Protein AF-A0A5N5SY05-F1 (afdb_monomer_lite)

Secondary structure (DSSP, 8-state):
-------GGGS-TT--EEE-TTS------HHHHTT-TT--EEE-TTS--S---THHHHH-TT--EEE-TT-----SGGGHHHH-----SSS----B--------------------------EEEEES-S-EEEETT--EEEEEEEE--SS--SEEEEEEE-TT-S-PEEEPPPPTTSPPGGG-EEEEEEETTEEEEEEEESS--STT-EEEEEEEEETTEEEEEEEEEEEE-TT--EEPPEEEEETTEEEEEPPEETT-EEEEE-TT-PPS---S-SS---TT-TTS-----EEEEEE-TTS-EEEEE-TTSPPS-HHHHHHHHHHH--HHHHT--HHHHHHHHHHHHHHTTT---SHHHHHHHHHHHHHHHHHTTT-SS-HHHHHHHHHHHHHHTTS-HHHHHHHHHHH-HHHHHHHHHHHHHHHSTT-EEEETTTEEEE-----GGG----EEEEEESSTT---EEEEEE--S-------

Foldseek 3Di:
DDQPLQQCLPPDCPAQEDAQAQDQHQADALRSQLNPQNHAYYEHANYQYQAYAPNVCVSHVNYAEYHHHHHNHNPDPRCVVLVDDDDDPDDDGDHPHPPPDPDDDDDDDPDPPPPPDPPQPWDKDKVVQEAEEAAFFAKDKIKIKIFRDQDWFPDKWKWFDAQPDPDIDTDDADDPPDDDDQQWHWDWDDDRGMIMIMIMHNGDDQSSFGKMKIWTHHPNDIDIGIYTYHYDDPPWAWADFDWDDDQFGIDTDHTGTAFDKDKDQTLLPDPPDDPDDPDDDPPPCPPVPPPPQTWMWHHHRNRHIDDTDRPSGDGNDPLLNVLQCLLPDDCVVVVDDLLVSLVVVLVSLVVPLVPLPALSSLLSLLSNLLVSLVVLAPDDPCQSSLQSSQLSLLSVQVDDPVSVVVNCVVRVSVVSSVVSNVSSPVSDAQDWYDNPDRDTDGHDDDDPVPQLDKDKDWDAPDPPDPTIDIDMDRDNDPPPDDD

Structure (mmCIF, N/CA/C/O backbone):
data_AF-A0A5N5SY05-F1
#
_entry.id   AF-A0A5N5SY05-F1
#
loop_
_atom_site.group_PDB
_atom_site.id
_atom_site.type_symbol
_atom_site.label_atom_id
_atom_site.label_alt_id
_atom_site.label_comp_id
_atom_site.label_asym_id
_atom_site.label_entity_id
_atom_site.label_seq_id
_atom_site.pdbx_PDB_ins_code
_atom_site.Cartn_x
_atom_site.Cartn_y
_atom_site.Cartn_z
_atom_site.occupancy
_atom_site.B_iso_or_equiv
_atom_site.auth_seq_id
_atom_site.auth_comp_id
_atom_site.auth_asym_id
_atom_site.auth_atom_id
_atom_site.pdbx_PDB_model_num
ATOM 1 N N . PRO A 1 1 ? 0.913 -10.748 19.679 1.00 31.91 1 PRO A N 1
ATOM 2 C CA . PRO A 1 1 ? 0.001 -10.345 20.770 1.00 31.91 1 PRO A CA 1
ATOM 3 C C . PRO A 1 1 ? -0.514 -11.572 21.537 1.00 31.91 1 PRO A C 1
ATOM 5 O O . PRO A 1 1 ? -1.499 -12.188 21.151 1.00 31.91 1 PRO A O 1
ATOM 8 N N . VAL A 1 2 ? 0.189 -11.936 22.606 1.00 22.22 2 VAL A N 1
ATOM 9 C CA . VAL A 1 2 ? -0.393 -12.675 23.729 1.00 22.22 2 VAL A CA 1
ATOM 10 C C . VAL A 1 2 ? -0.003 -11.834 24.934 1.00 22.22 2 VAL A C 1
ATOM 12 O O . VAL A 1 2 ? 1.142 -11.884 25.373 1.00 22.22 2 VAL A O 1
ATOM 15 N N . ASN A 1 3 ? -0.901 -10.957 25.385 1.00 28.94 3 ASN A N 1
ATOM 16 C CA . ASN A 1 3 ? -0.751 -10.373 26.712 1.00 28.94 3 ASN A CA 1
ATOM 17 C C . ASN A 1 3 ? -0.969 -11.536 27.672 1.00 28.94 3 ASN A C 1
ATOM 19 O O . ASN A 1 3 ? -2.100 -11.973 27.875 1.00 28.94 3 ASN A O 1
ATOM 23 N N . ILE A 1 4 ? 0.126 -12.099 28.176 1.00 32.19 4 ILE A N 1
ATOM 24 C CA . ILE A 1 4 ? 0.078 -13.031 29.293 1.00 32.19 4 ILE A CA 1
ATOM 25 C C . ILE A 1 4 ? -0.445 -12.192 30.462 1.00 32.19 4 ILE A C 1
ATOM 27 O O . ILE A 1 4 ? 0.289 -11.404 31.054 1.00 32.19 4 ILE A O 1
ATOM 31 N N . PHE A 1 5 ? -1.750 -12.281 30.726 1.00 37.38 5 PHE A N 1
ATOM 32 C CA . PHE A 1 5 ? -2.346 -11.772 31.951 1.00 37.38 5 PHE A CA 1
ATOM 33 C C . PHE A 1 5 ? -1.802 -12.632 33.085 1.00 37.38 5 PHE A C 1
ATOM 35 O O . PHE A 1 5 ? -2.310 -13.710 33.381 1.00 37.38 5 PHE A O 1
ATOM 42 N N . ILE A 1 6 ? -0.708 -12.171 33.674 1.00 43.50 6 ILE A N 1
ATOM 43 C CA . ILE A 1 6 ? -0.143 -12.747 34.880 1.00 43.50 6 ILE A CA 1
ATOM 44 C C . ILE A 1 6 ? -1.087 -12.358 36.030 1.00 43.50 6 ILE A C 1
ATOM 46 O O . ILE A 1 6 ? -1.003 -11.267 36.587 1.00 43.50 6 ILE A O 1
ATOM 50 N N . PHE A 1 7 ? -2.056 -13.226 36.327 1.00 43.69 7 PHE A N 1
ATOM 51 C CA . PHE A 1 7 ? -2.866 -13.169 37.545 1.00 43.69 7 PHE A CA 1
ATOM 52 C C . PHE A 1 7 ? -2.178 -14.052 38.596 1.00 43.69 7 PHE A C 1
ATOM 54 O O . PHE A 1 7 ? -2.529 -15.215 38.775 1.00 43.69 7 PHE A O 1
ATOM 61 N N . LEU A 1 8 ? -1.158 -13.519 39.279 1.00 51.00 8 LEU A N 1
ATOM 62 C CA . LEU A 1 8 ? -0.471 -14.248 40.364 1.00 51.00 8 LEU A CA 1
ATOM 63 C C . LEU A 1 8 ? -1.248 -14.173 41.682 1.00 51.00 8 LEU A C 1
ATOM 65 O O . LEU A 1 8 ? -0.864 -14.807 42.656 1.00 51.00 8 LEU A O 1
ATOM 69 N N . GLY A 1 9 ? -2.372 -13.449 41.719 1.00 45.56 9 GLY A N 1
ATOM 70 C CA . GLY A 1 9 ? -3.203 -13.286 42.915 1.00 45.56 9 GLY A CA 1
ATOM 71 C C . GLY A 1 9 ? -3.786 -14.580 43.503 1.00 45.56 9 GLY A C 1
ATOM 72 O O . GLY A 1 9 ? -4.328 -14.535 44.599 1.00 45.56 9 GLY A O 1
ATOM 73 N N . SER A 1 10 ? -3.674 -15.720 42.809 1.00 46.09 10 SER A N 1
ATOM 74 C CA . SER A 1 10 ? -4.078 -17.044 43.313 1.00 46.09 10 SER A CA 1
ATOM 75 C C . SER A 1 10 ? -2.902 -17.902 43.811 1.00 46.09 10 SER A C 1
ATOM 77 O O . SER A 1 10 ? -3.117 -19.044 44.227 1.00 46.09 10 SER A O 1
ATOM 79 N N . LEU A 1 11 ? -1.662 -17.413 43.737 1.00 49.91 11 LEU A N 1
ATOM 80 C CA . LEU A 1 11 ? -0.489 -18.169 44.162 1.00 49.91 11 LEU A CA 1
ATOM 81 C C . LEU A 1 11 ? -0.187 -17.874 45.629 1.00 49.91 11 LEU A C 1
ATOM 83 O O . LEU A 1 11 ? 0.061 -16.739 46.006 1.00 49.91 11 LEU A O 1
ATOM 87 N N . ASN A 1 12 ? -0.261 -18.949 46.416 1.00 52.50 12 ASN A N 1
ATOM 88 C CA . ASN A 1 12 ? 0.191 -19.148 47.793 1.00 52.50 12 ASN A CA 1
ATOM 89 C C . ASN A 1 12 ? 0.861 -17.921 48.454 1.00 52.50 12 ASN A C 1
ATOM 91 O O . ASN A 1 12 ? 1.967 -17.549 48.063 1.00 52.50 12 ASN A O 1
ATOM 95 N N . ASP A 1 13 ? 0.265 -17.403 49.537 1.00 55.66 13 ASP A N 1
ATOM 96 C CA . ASP A 1 13 ? 0.731 -16.261 50.357 1.00 55.66 13 ASP A CA 1
ATOM 97 C C . ASP A 1 13 ? 2.167 -16.404 50.930 1.00 55.66 13 ASP A C 1
ATOM 99 O O . ASP A 1 13 ? 2.612 -15.571 51.705 1.00 55.66 13 ASP A O 1
ATOM 103 N N . ARG A 1 14 ? 2.910 -17.469 50.600 1.00 58.75 14 ARG A N 1
ATOM 104 C CA . ARG A 1 14 ? 4.245 -17.807 51.131 1.00 58.75 14 ARG A CA 1
ATOM 105 C C . ARG A 1 14 ? 5.385 -17.640 50.122 1.00 58.75 14 ARG A C 1
ATOM 107 O O . ARG A 1 14 ? 6.455 -18.220 50.305 1.00 58.75 14 ARG A O 1
ATOM 114 N N . LEU A 1 15 ? 5.157 -16.910 49.036 1.00 64.50 15 LEU A N 1
ATOM 115 C CA . LEU A 1 15 ? 6.173 -16.674 48.017 1.00 64.50 15 LEU A CA 1
ATOM 116 C C . LEU A 1 15 ? 7.058 -15.480 48.411 1.00 64.50 15 LEU A C 1
ATOM 118 O O . LEU A 1 15 ? 6.581 -14.354 48.488 1.00 64.50 15 LEU A O 1
ATOM 122 N N . PHE A 1 16 ? 8.345 -15.733 48.663 1.00 75.25 16 PHE A N 1
ATOM 123 C CA . PHE A 1 16 ? 9.299 -14.718 49.138 1.00 75.25 16 PHE A CA 1
ATOM 124 C C . PHE A 1 16 ? 10.062 -14.007 48.009 1.00 75.25 16 PHE A C 1
ATOM 126 O O . PHE A 1 16 ? 10.525 -12.880 48.192 1.00 75.25 16 PHE A O 1
ATOM 133 N N . GLU A 1 17 ? 10.218 -14.652 46.855 1.00 78.00 17 GLU A N 1
ATOM 134 C CA . GLU A 1 17 ? 10.920 -14.125 45.684 1.00 78.00 17 GLU A CA 1
ATOM 135 C C . GLU A 1 17 ? 10.178 -14.556 44.421 1.00 78.00 17 GLU A C 1
ATOM 137 O O . GLU A 1 17 ? 9.820 -15.726 44.305 1.00 78.00 17 GLU A O 1
ATOM 142 N N . GLU A 1 18 ? 9.959 -13.616 43.503 1.00 78.88 18 GLU A N 1
ATOM 143 C CA . GLU A 1 18 ? 9.324 -13.869 42.211 1.00 78.88 18 GLU A CA 1
ATOM 144 C C . GLU A 1 18 ? 10.144 -13.222 41.095 1.00 78.88 18 GLU A C 1
ATOM 146 O O . GLU A 1 18 ? 10.516 -12.044 41.169 1.00 78.88 18 GLU A O 1
ATOM 151 N N . ASP A 1 19 ? 10.428 -14.010 40.059 1.00 78.06 19 ASP A N 1
ATOM 152 C CA . ASP A 1 19 ? 11.199 -13.584 38.896 1.00 78.06 19 ASP A CA 1
ATOM 153 C C . ASP A 1 19 ? 10.307 -13.525 37.655 1.00 78.06 19 ASP A C 1
ATOM 155 O O . ASP A 1 19 ? 9.971 -14.534 37.039 1.00 78.06 19 ASP A O 1
ATOM 159 N N . LEU A 1 20 ? 9.927 -12.303 37.293 1.00 78.00 20 LEU A N 1
ATOM 160 C CA . LEU A 1 20 ? 9.171 -11.969 36.093 1.00 78.00 20 LEU A CA 1
ATOM 161 C C . LEU A 1 20 ? 10.067 -11.392 34.995 1.00 78.00 20 LEU A C 1
ATOM 163 O O . LEU A 1 20 ? 9.554 -10.802 34.038 1.00 78.00 20 LEU A O 1
ATOM 167 N N . SER A 1 21 ? 11.390 -11.521 35.103 1.00 76.50 21 SER A N 1
ATOM 168 C CA . SER A 1 21 ? 12.301 -10.997 34.092 1.00 76.50 21 SER A CA 1
ATOM 169 C C . SER A 1 21 ? 12.134 -11.691 32.732 1.00 76.50 21 SER A C 1
ATOM 171 O O . SER A 1 21 ? 11.653 -12.819 32.650 1.00 76.50 21 SER A O 1
ATOM 173 N N . ASN A 1 22 ? 12.522 -11.017 31.643 1.00 69.94 22 ASN A N 1
ATOM 174 C CA . ASN A 1 22 ? 12.488 -11.551 30.268 1.00 69.94 22 ASN A CA 1
ATOM 175 C C . ASN A 1 22 ? 11.092 -11.958 29.762 1.00 69.94 22 ASN A C 1
ATOM 177 O O . ASN A 1 22 ? 10.956 -12.832 28.903 1.00 69.94 22 ASN A O 1
ATOM 181 N N . ASN A 1 23 ? 10.049 -11.310 30.275 1.00 73.69 23 ASN A N 1
ATOM 182 C CA . ASN A 1 23 ? 8.689 -11.469 29.778 1.00 73.69 23 ASN A CA 1
ATOM 183 C C . ASN A 1 23 ? 8.302 -10.292 28.859 1.00 73.69 23 ASN A C 1
ATOM 185 O O . ASN A 1 23 ? 9.058 -9.344 28.644 1.00 73.69 23 ASN A O 1
ATOM 189 N N . ASN A 1 24 ? 7.102 -10.345 28.276 1.00 69.75 24 ASN A N 1
ATOM 190 C CA . ASN A 1 24 ? 6.556 -9.260 27.453 1.00 69.75 24 ASN A CA 1
ATOM 191 C C . ASN A 1 24 ? 5.541 -8.411 28.241 1.00 69.75 24 ASN A C 1
ATOM 193 O O . ASN A 1 24 ? 4.474 -8.066 27.729 1.00 69.75 24 ASN A O 1
ATOM 197 N N . ILE A 1 25 ? 5.835 -8.128 29.513 1.00 72.75 25 ILE A N 1
ATOM 198 C CA . ILE A 1 25 ? 4.932 -7.390 30.401 1.00 72.75 25 ILE A CA 1
ATOM 199 C C . ILE A 1 25 ? 5.040 -5.897 30.074 1.00 72.75 25 ILE A C 1
ATOM 201 O O . ILE A 1 25 ? 6.062 -5.265 30.323 1.00 72.75 25 ILE A O 1
ATOM 205 N N . SER A 1 26 ? 3.983 -5.319 29.502 1.00 73.81 26 SER A N 1
ATOM 206 C CA . SER A 1 26 ? 3.932 -3.891 29.144 1.00 73.81 26 SER A CA 1
ATOM 207 C C . SER A 1 26 ? 3.421 -2.991 30.273 1.00 73.81 26 SER A C 1
ATOM 209 O O . SER A 1 26 ? 3.657 -1.784 30.262 1.00 73.81 26 SER A O 1
ATOM 211 N N . SER A 1 27 ? 2.713 -3.563 31.247 1.00 74.62 27 SER A N 1
ATOM 212 C CA . SER A 1 27 ? 2.166 -2.853 32.404 1.00 74.62 27 SER A CA 1
ATOM 213 C C . SER A 1 27 ? 1.973 -3.809 33.572 1.00 74.62 27 SER A C 1
ATOM 215 O O . SER A 1 27 ? 1.463 -4.913 33.372 1.00 74.62 27 SER A O 1
ATOM 217 N N . ILE A 1 28 ? 2.312 -3.359 34.777 1.00 77.06 28 ILE A N 1
ATOM 218 C CA . ILE A 1 28 ? 2.072 -4.101 36.012 1.00 77.06 28 ILE A CA 1
ATOM 219 C C . ILE A 1 28 ? 1.462 -3.178 37.071 1.00 77.06 28 ILE A C 1
ATOM 221 O O . ILE A 1 28 ? 1.899 -2.036 37.247 1.00 77.06 28 ILE A O 1
ATOM 225 N N . ASN A 1 29 ? 0.411 -3.654 37.734 1.00 75.38 29 ASN A N 1
ATOM 226 C CA . ASN A 1 29 ? -0.330 -2.940 38.764 1.00 75.38 29 ASN A CA 1
ATOM 227 C C . ASN A 1 29 ? -0.483 -3.792 40.036 1.00 75.38 29 ASN A C 1
ATOM 229 O O . ASN A 1 29 ? -0.149 -4.973 40.077 1.00 75.38 29 ASN A O 1
ATOM 233 N N . GLY A 1 30 ? -0.990 -3.170 41.098 1.00 73.62 30 GLY A N 1
ATOM 234 C CA . GLY A 1 30 ? -1.083 -3.784 42.423 1.00 73.62 30 GLY A CA 1
ATOM 235 C C . GLY A 1 30 ? -2.092 -4.926 42.473 1.00 73.62 30 GLY A C 1
ATOM 236 O O . GLY A 1 30 ? -1.849 -5.922 43.140 1.00 73.62 30 GLY A O 1
ATOM 237 N N . SER A 1 31 ? -3.186 -4.832 41.709 1.00 73.69 31 SER A N 1
ATOM 238 C CA . SER A 1 31 ? -4.220 -5.876 41.672 1.00 73.69 31 SER A CA 1
ATOM 239 C C . SER A 1 31 ? -3.704 -7.207 41.117 1.00 73.69 31 SER A C 1
ATOM 241 O O . SER A 1 31 ? -4.111 -8.267 41.583 1.00 73.69 31 SER A O 1
ATOM 243 N N . GLN A 1 32 ? -2.748 -7.160 40.184 1.00 73.62 32 GLN A N 1
ATOM 244 C CA . GLN A 1 32 ? -2.146 -8.348 39.573 1.00 73.62 32 GLN A CA 1
ATOM 245 C C . GLN A 1 32 ? -1.244 -9.128 40.544 1.00 73.62 32 GLN A C 1
ATOM 247 O O . GLN A 1 32 ? -1.078 -10.337 40.378 1.00 73.62 32 GLN A O 1
ATOM 252 N N . LEU A 1 33 ? -0.700 -8.452 41.566 1.00 72.12 33 LEU A N 1
ATOM 253 C CA . LEU A 1 33 ? 0.202 -9.023 42.575 1.00 72.12 33 LEU A CA 1
ATOM 254 C C . LEU A 1 33 ? -0.379 -8.998 44.002 1.00 72.12 33 LEU A C 1
ATOM 256 O O . LEU A 1 33 ? 0.333 -9.295 44.955 1.00 72.12 33 LEU A O 1
ATOM 260 N N . ALA A 1 34 ? -1.664 -8.676 44.173 1.00 72.19 34 ALA A N 1
ATOM 261 C CA . ALA A 1 34 ? -2.276 -8.450 45.488 1.00 72.19 34 ALA A CA 1
ATOM 262 C C . ALA A 1 34 ? -2.277 -9.680 46.424 1.00 72.19 34 ALA A C 1
ATOM 264 O O . ALA A 1 34 ? -2.405 -9.525 47.639 1.00 72.19 34 ALA A O 1
ATOM 265 N N . GLY A 1 35 ? -2.142 -10.892 45.871 1.00 69.56 35 GLY A N 1
ATOM 266 C CA . GLY A 1 35 ? -2.000 -12.138 46.639 1.00 69.56 35 GLY A CA 1
ATOM 267 C C . GLY A 1 35 ? -0.585 -12.388 47.179 1.00 69.56 35 GLY A C 1
ATOM 268 O O . GLY A 1 35 ? -0.394 -13.238 48.032 1.00 69.56 35 GLY A O 1
ATOM 269 N N . LEU A 1 36 ? 0.426 -11.635 46.736 1.00 76.25 36 LEU A N 1
ATOM 270 C CA . LEU A 1 36 ? 1.832 -11.878 47.077 1.00 76.25 36 LEU A CA 1
ATOM 271 C C . LEU A 1 36 ? 2.295 -11.000 48.252 1.00 76.25 36 LEU A C 1
ATOM 273 O O . LEU A 1 36 ? 3.273 -10.261 48.159 1.00 76.25 36 LEU A O 1
ATOM 277 N N . LYS A 1 37 ? 1.572 -11.051 49.375 1.00 78.56 37 LYS A N 1
ATOM 278 C CA . LYS A 1 37 ? 1.789 -10.133 50.512 1.00 78.56 37 LYS A CA 1
ATOM 279 C C . LYS A 1 37 ? 3.141 -10.310 51.213 1.00 78.56 37 LYS A C 1
ATOM 281 O O . LYS A 1 37 ? 3.676 -9.331 51.727 1.00 78.56 37 LYS A O 1
ATOM 286 N N . GLU A 1 38 ? 3.689 -11.526 51.198 1.00 79.56 38 GLU A N 1
ATOM 287 C CA . GLU A 1 38 ? 4.990 -11.888 51.792 1.00 79.56 38 GLU A CA 1
ATOM 288 C C . GLU A 1 38 ? 6.170 -11.749 50.808 1.00 79.56 38 GLU A C 1
ATOM 290 O O . GLU A 1 38 ? 7.298 -12.131 51.126 1.00 79.56 38 GLU A O 1
ATOM 295 N N . LEU A 1 39 ? 5.941 -11.206 49.606 1.00 79.44 39 LEU A N 1
ATOM 296 C CA . LEU A 1 39 ? 6.974 -11.089 48.581 1.00 79.44 39 LEU A CA 1
ATOM 297 C C . LEU A 1 39 ? 8.043 -10.072 48.986 1.00 79.44 39 LEU A C 1
ATOM 299 O O . LEU A 1 39 ? 7.773 -8.880 49.108 1.00 79.44 39 LEU A O 1
ATOM 303 N N . VAL A 1 40 ? 9.280 -10.542 49.148 1.00 80.81 40 VAL A N 1
ATOM 304 C CA . VAL A 1 40 ? 10.433 -9.740 49.581 1.00 80.81 40 VAL A CA 1
ATOM 305 C C . VAL A 1 40 ? 11.272 -9.267 48.396 1.00 80.81 40 VAL A C 1
ATOM 307 O O . VAL A 1 40 ? 11.835 -8.170 48.448 1.00 80.81 40 VAL A O 1
ATOM 310 N N . ARG A 1 41 ? 11.369 -10.061 47.325 1.00 78.50 41 ARG A N 1
ATOM 311 C CA . ARG A 1 41 ? 12.127 -9.712 46.115 1.00 78.50 41 ARG A CA 1
ATOM 312 C C . ARG A 1 41 ? 11.295 -9.900 44.854 1.00 78.50 41 ARG A C 1
ATOM 314 O O . ARG A 1 41 ? 10.710 -10.959 44.657 1.00 78.50 41 ARG A O 1
ATOM 321 N N . LEU A 1 42 ? 11.288 -8.883 43.998 1.00 83.44 42 LEU A N 1
ATOM 322 C CA . LEU A 1 42 ? 10.624 -8.915 42.699 1.00 83.44 42 LEU A CA 1
ATOM 323 C C . LEU A 1 42 ? 11.629 -8.556 41.605 1.00 83.44 42 LEU A C 1
ATOM 325 O O . LEU A 1 42 ? 12.182 -7.454 41.610 1.00 83.44 42 LEU A O 1
ATOM 329 N N . LYS A 1 43 ? 11.841 -9.466 40.654 1.00 81.62 43 LYS A N 1
ATOM 330 C CA . LYS A 1 43 ? 12.666 -9.210 39.467 1.00 81.62 43 LYS A CA 1
ATOM 331 C C . LYS A 1 43 ? 11.759 -8.984 38.272 1.00 81.62 43 LYS A C 1
ATOM 333 O O . LYS A 1 43 ? 10.931 -9.826 37.956 1.00 81.62 43 LYS A O 1
ATOM 338 N N . ILE A 1 44 ? 11.885 -7.838 37.615 1.00 81.25 44 ILE A N 1
ATOM 339 C CA . ILE A 1 44 ? 11.061 -7.458 36.450 1.00 81.25 44 ILE A CA 1
ATOM 340 C C . ILE A 1 44 ? 11.910 -6.964 35.276 1.00 81.25 44 ILE A C 1
ATOM 342 O O . ILE A 1 44 ? 11.387 -6.385 34.323 1.00 81.25 44 ILE A O 1
ATOM 346 N N . GLY A 1 45 ? 13.223 -7.197 35.327 1.00 74.44 45 GLY A N 1
ATOM 347 C CA . GLY A 1 45 ? 14.145 -6.784 34.274 1.00 74.44 45 GLY A CA 1
ATOM 348 C C . GLY A 1 45 ? 13.803 -7.355 32.891 1.00 74.44 45 GLY A C 1
ATOM 349 O O . GLY A 1 45 ? 13.137 -8.379 32.780 1.00 74.44 45 GLY A O 1
ATOM 350 N N . HIS A 1 46 ? 14.266 -6.713 31.822 1.00 71.12 46 HIS A N 1
ATOM 351 C CA . HIS A 1 46 ? 14.072 -7.160 30.435 1.00 71.12 46 HIS A CA 1
ATOM 352 C C . HIS A 1 46 ? 12.592 -7.320 30.017 1.00 71.12 46 HIS A C 1
ATOM 354 O O . HIS A 1 46 ? 12.254 -8.197 29.225 1.00 71.12 46 HIS A O 1
ATOM 360 N N . ASN A 1 47 ? 11.706 -6.463 30.539 1.00 72.25 47 ASN A N 1
ATOM 361 C CA . ASN A 1 47 ? 10.310 -6.316 30.104 1.00 72.25 47 ASN A CA 1
ATOM 362 C C . ASN A 1 47 ? 10.092 -4.940 29.437 1.00 72.25 47 ASN A C 1
ATOM 364 O O . ASN A 1 47 ? 10.739 -3.968 29.839 1.00 72.25 47 ASN A O 1
ATOM 368 N N . PRO A 1 48 ? 9.146 -4.784 28.485 1.00 74.88 48 PRO A N 1
ATOM 369 C CA . PRO A 1 48 ? 8.828 -3.504 27.834 1.00 74.88 48 PRO A CA 1
ATOM 370 C C . PRO A 1 48 ? 8.002 -2.548 28.726 1.00 74.88 48 PRO A C 1
ATOM 372 O O . PRO A 1 48 ? 7.088 -1.867 28.255 1.00 74.88 48 PRO A O 1
ATOM 375 N N . LEU A 1 49 ? 8.310 -2.489 30.023 1.00 72.56 49 LEU A N 1
ATOM 376 C CA . LEU A 1 49 ? 7.647 -1.623 30.995 1.00 72.56 49 LEU A CA 1
ATOM 377 C C . LEU A 1 49 ? 8.067 -0.167 30.775 1.00 72.56 49 LEU A C 1
ATOM 379 O O . LEU A 1 49 ? 9.247 0.170 30.856 1.00 72.56 49 LEU A O 1
ATOM 383 N N . GLN A 1 50 ? 7.090 0.708 30.539 1.00 73.69 50 GLN A N 1
ATOM 384 C CA . GLN A 1 50 ? 7.325 2.156 30.450 1.00 73.69 50 GLN A CA 1
ATOM 385 C C . GLN A 1 50 ? 7.065 2.880 31.777 1.00 73.69 50 GLN A C 1
ATOM 387 O O . GLN A 1 50 ? 7.583 3.974 31.985 1.00 73.69 50 GLN A O 1
ATOM 392 N N . THR A 1 51 ? 6.273 2.286 32.672 1.00 75.44 51 THR A N 1
ATOM 393 C CA . THR A 1 51 ? 5.933 2.837 33.989 1.00 75.44 51 THR A CA 1
ATOM 394 C C . THR A 1 51 ? 5.659 1.714 34.992 1.00 75.44 51 THR A C 1
ATOM 396 O O . THR A 1 51 ? 5.365 0.584 34.598 1.00 75.44 51 THR A O 1
ATOM 399 N N . LEU A 1 52 ? 5.744 2.027 36.284 1.00 77.06 52 LEU A N 1
ATOM 400 C CA . LEU A 1 52 ? 5.365 1.146 37.384 1.00 77.06 52 LEU A CA 1
ATOM 401 C C . LEU A 1 52 ? 4.292 1.835 38.216 1.00 77.06 52 LEU A C 1
ATOM 403 O O . LEU A 1 52 ? 4.518 2.903 38.794 1.00 77.06 52 LEU A O 1
ATOM 407 N N . HIS A 1 53 ? 3.115 1.218 38.265 1.00 77.50 53 HIS A N 1
ATOM 408 C CA . HIS A 1 53 ? 1.964 1.814 38.918 1.00 77.50 53 HIS A CA 1
ATOM 409 C C . HIS A 1 53 ? 2.172 1.879 40.437 1.00 77.50 53 HIS A C 1
ATOM 411 O O . HIS A 1 53 ? 2.559 0.892 41.064 1.00 77.50 53 HIS A O 1
ATOM 417 N N . ARG A 1 54 ? 1.862 3.026 41.054 1.00 79.00 54 ARG A N 1
ATOM 418 C CA . ARG A 1 54 ? 2.061 3.259 42.498 1.00 79.00 54 ARG A CA 1
ATOM 419 C C . ARG A 1 54 ? 1.354 2.232 43.387 1.00 79.00 54 ARG A C 1
ATOM 421 O O . ARG A 1 54 ? 1.863 1.903 44.450 1.00 79.00 54 ARG A O 1
ATOM 428 N N . SER A 1 55 ? 0.235 1.669 42.927 1.00 77.69 55 SER A N 1
ATOM 429 C CA . SER A 1 55 ? -0.491 0.609 43.648 1.00 77.69 55 SER A CA 1
ATOM 430 C C . SER A 1 55 ? 0.367 -0.625 43.969 1.00 77.69 55 SER A C 1
ATOM 432 O O . SER A 1 55 ? -0.027 -1.425 44.804 1.00 77.69 55 SER A O 1
ATOM 434 N N . LEU A 1 56 ? 1.505 -0.833 43.292 1.00 76.50 56 LEU A N 1
ATOM 435 C CA . LEU A 1 56 ? 2.442 -1.917 43.616 1.00 76.50 56 LEU A CA 1
ATOM 436 C C . LEU A 1 56 ? 3.055 -1.747 45.007 1.00 76.50 56 LEU A C 1
ATOM 438 O O . LEU A 1 56 ? 3.246 -2.732 45.709 1.00 76.50 56 LEU A O 1
ATOM 442 N N . GLN A 1 57 ? 3.316 -0.502 45.413 1.00 78.06 57 GLN A N 1
ATOM 443 C CA . GLN A 1 57 ? 3.826 -0.180 46.744 1.00 78.06 57 GLN A CA 1
ATOM 444 C C . GLN A 1 57 ? 2.821 -0.560 47.839 1.00 78.06 57 GLN A C 1
ATOM 446 O O . GLN A 1 57 ? 3.212 -0.999 48.913 1.00 78.06 57 GLN A O 1
ATOM 451 N N . GLU A 1 58 ? 1.528 -0.390 47.563 1.00 77.94 58 GLU A N 1
ATOM 452 C CA . GLU A 1 58 ? 0.443 -0.705 48.500 1.00 77.94 58 GLU A CA 1
ATOM 453 C C . GLU A 1 58 ? 0.126 -2.207 48.521 1.00 77.94 58 GLU A C 1
ATOM 455 O O . GLU A 1 58 ? -0.184 -2.760 49.573 1.00 77.94 58 GLU A O 1
ATOM 460 N N . ALA A 1 59 ? 0.232 -2.879 47.371 1.00 78.25 59 ALA A N 1
ATOM 461 C CA . ALA A 1 59 ? -0.073 -4.301 47.232 1.00 78.25 59 ALA A CA 1
ATOM 462 C C . ALA A 1 59 ? 1.030 -5.236 47.760 1.00 78.25 59 ALA A C 1
ATOM 464 O O . ALA A 1 59 ? 0.729 -6.375 48.111 1.00 78.25 59 ALA A O 1
ATOM 465 N N . LEU A 1 60 ? 2.286 -4.775 47.822 1.00 79.75 60 LEU A N 1
ATOM 466 C CA . LEU A 1 60 ? 3.451 -5.575 48.221 1.00 79.75 60 LEU A CA 1
ATOM 467 C C . LEU A 1 60 ? 4.141 -4.987 49.467 1.00 79.75 60 LEU A C 1
ATOM 469 O O . LEU A 1 60 ? 5.241 -4.437 49.369 1.00 79.75 60 LEU A O 1
ATOM 473 N N . PRO A 1 61 ? 3.524 -5.095 50.657 1.00 77.88 61 PRO A N 1
ATOM 474 C CA . PRO A 1 61 ? 4.030 -4.460 51.875 1.00 77.88 61 PRO A CA 1
ATOM 475 C C . PRO A 1 61 ? 5.359 -5.053 52.377 1.00 77.88 61 PRO A C 1
ATOM 477 O O . PRO A 1 61 ? 6.091 -4.382 53.103 1.00 77.88 61 PRO A O 1
ATOM 480 N N . ALA A 1 62 ? 5.687 -6.297 52.007 1.00 79.06 62 ALA A N 1
ATOM 481 C CA . ALA A 1 62 ? 6.925 -6.970 52.405 1.00 79.06 62 ALA A CA 1
ATOM 482 C C . ALA A 1 62 ? 8.106 -6.744 51.441 1.00 79.06 62 ALA A C 1
ATOM 484 O O . ALA A 1 62 ? 9.209 -7.222 51.728 1.00 79.06 62 ALA A O 1
ATOM 485 N N . LEU A 1 63 ? 7.913 -6.020 50.329 1.00 76.81 63 LEU A N 1
ATOM 486 C CA . LEU A 1 63 ? 8.908 -5.898 49.263 1.00 76.81 63 LEU A CA 1
ATOM 487 C C . LEU A 1 63 ? 10.129 -5.084 49.710 1.00 76.81 63 LEU A C 1
ATOM 489 O O . LEU A 1 63 ? 10.026 -3.927 50.111 1.00 76.81 63 LEU A O 1
ATOM 493 N N . ARG A 1 64 ? 11.317 -5.687 49.600 1.00 75.25 64 ARG A N 1
ATOM 494 C CA . ARG A 1 64 ? 12.604 -5.091 50.002 1.00 75.25 64 ARG A CA 1
ATOM 495 C C . ARG A 1 64 ? 13.601 -4.940 48.858 1.00 75.25 64 ARG A C 1
ATOM 497 O O . ARG A 1 64 ? 14.498 -4.108 48.970 1.00 75.25 64 ARG A O 1
ATOM 504 N N . ALA A 1 65 ? 13.476 -5.706 47.776 1.00 73.62 65 ALA A N 1
ATOM 505 C CA . ALA A 1 65 ? 14.305 -5.519 46.586 1.00 73.62 65 ALA A CA 1
ATOM 506 C C . ALA A 1 65 ? 13.462 -5.574 45.311 1.00 73.62 65 ALA A C 1
ATOM 508 O O . ALA A 1 65 ? 12.628 -6.466 45.146 1.00 73.62 65 ALA A O 1
ATOM 509 N N . LEU A 1 66 ? 13.706 -4.614 44.421 1.00 77.12 66 LEU A N 1
ATOM 510 C CA . LEU A 1 66 ? 13.074 -4.525 43.112 1.00 77.12 66 LEU A CA 1
ATOM 511 C C . LEU A 1 66 ? 14.172 -4.453 42.050 1.00 77.12 66 LEU A C 1
ATOM 513 O O . LEU A 1 66 ? 14.838 -3.427 41.911 1.00 77.12 66 LEU A O 1
ATOM 517 N N . GLU A 1 67 ? 14.360 -5.542 41.310 1.00 75.19 67 GLU A N 1
ATOM 518 C CA . GLU A 1 67 ? 15.387 -5.636 40.271 1.00 75.19 67 GLU A CA 1
ATOM 519 C C . GLU A 1 67 ? 14.791 -5.257 38.912 1.00 75.19 67 GLU A C 1
ATOM 521 O O . GLU A 1 67 ? 13.973 -5.974 38.331 1.00 75.19 67 GLU A O 1
ATOM 526 N N . LEU A 1 68 ? 15.206 -4.092 38.412 1.00 68.69 68 LEU A N 1
ATOM 527 C CA . LEU A 1 68 ? 14.654 -3.449 37.218 1.00 68.69 68 LEU A CA 1
ATOM 528 C C . LEU A 1 68 ? 15.444 -3.715 35.929 1.00 68.69 68 LEU A C 1
ATOM 530 O O . LEU A 1 68 ? 15.088 -3.121 34.919 1.00 68.69 68 LEU A O 1
ATOM 534 N N . GLY A 1 69 ? 16.510 -4.527 35.954 1.00 57.81 69 GLY A N 1
ATOM 535 C CA . GLY A 1 69 ? 17.535 -4.634 34.893 1.00 57.81 69 GLY A CA 1
ATOM 536 C C . GLY A 1 69 ? 17.048 -4.365 33.456 1.00 57.81 69 GLY A C 1
ATOM 537 O O . GLY A 1 69 ? 16.073 -4.961 33.017 1.00 57.81 69 GLY A O 1
ATOM 538 N N . ASP A 1 70 ? 17.688 -3.438 32.738 1.00 60.81 70 ASP A N 1
ATOM 539 C CA . ASP A 1 70 ? 17.359 -3.028 31.356 1.00 60.81 70 ASP A CA 1
ATOM 540 C C . ASP A 1 70 ? 15.867 -2.734 31.051 1.00 60.81 70 ASP A C 1
ATOM 542 O O . ASP A 1 70 ? 15.389 -2.915 29.931 1.00 60.81 70 ASP A O 1
ATOM 546 N N . THR A 1 71 ? 15.103 -2.215 32.020 1.00 57.34 71 THR A N 1
ATOM 547 C CA . THR A 1 71 ? 13.770 -1.636 31.755 1.00 57.34 71 THR A CA 1
ATOM 548 C C . THR A 1 71 ? 13.874 -0.169 31.310 1.00 57.34 71 THR A C 1
ATOM 550 O O . THR A 1 71 ? 14.504 0.665 31.963 1.00 57.34 71 THR A O 1
ATOM 553 N N . LEU A 1 72 ? 13.224 0.186 30.193 1.00 65.81 72 LEU A N 1
ATOM 554 C CA . LEU A 1 72 ? 13.165 1.558 29.657 1.00 65.81 72 LEU A CA 1
ATOM 555 C C . LEU A 1 72 ? 12.078 2.393 30.353 1.00 65.81 72 LEU A C 1
ATOM 557 O O . LEU A 1 72 ? 11.196 2.963 29.703 1.00 65.81 72 LEU A O 1
ATOM 561 N N . LEU A 1 73 ? 12.134 2.470 31.683 1.00 70.19 73 LEU A N 1
ATOM 562 C CA . LEU A 1 73 ? 11.180 3.261 32.454 1.00 70.19 73 LEU A CA 1
ATOM 563 C C . LEU A 1 73 ? 11.252 4.737 32.042 1.00 70.19 73 LEU A C 1
ATOM 565 O O . LEU A 1 73 ? 12.311 5.372 32.059 1.00 70.19 73 LEU A O 1
ATOM 569 N N . ARG A 1 74 ? 10.103 5.310 31.683 1.00 69.19 74 ARG A N 1
ATOM 570 C CA . ARG A 1 74 ? 9.990 6.728 31.359 1.00 69.19 74 ARG A CA 1
ATOM 571 C C . ARG A 1 74 ? 9.997 7.520 32.661 1.00 69.19 74 ARG A C 1
ATOM 573 O O . ARG A 1 74 ? 9.018 7.508 33.393 1.00 69.19 74 ARG A O 1
ATOM 580 N N . CYS A 1 75 ? 11.080 8.249 32.926 1.00 59.69 75 CYS A N 1
ATOM 581 C CA . CYS A 1 75 ? 11.162 9.148 34.077 1.00 59.69 75 CYS A CA 1
ATOM 582 C C . CYS A 1 75 ? 10.085 10.244 33.999 1.00 59.69 75 CYS A C 1
ATOM 584 O O . CYS A 1 75 ? 10.251 11.242 33.295 1.00 59.69 75 CYS A O 1
ATOM 586 N N . ASP A 1 76 ? 8.994 10.060 34.735 1.00 60.88 76 ASP A N 1
ATOM 587 C CA . ASP A 1 76 ? 7.897 11.008 34.885 1.00 60.88 76 ASP A CA 1
ATOM 588 C C . ASP A 1 76 ? 7.427 11.081 36.355 1.00 60.88 76 ASP A C 1
ATOM 590 O O . ASP A 1 76 ? 8.060 10.533 37.263 1.00 60.88 76 ASP A O 1
ATOM 594 N N . CYS A 1 77 ? 6.340 11.807 36.623 1.00 69.25 77 CYS A N 1
ATOM 595 C CA . CYS A 1 77 ? 5.804 11.956 37.977 1.00 69.25 77 CYS A CA 1
ATOM 596 C C . CYS A 1 77 ? 5.218 10.656 38.563 1.00 69.25 77 CYS A C 1
ATOM 598 O O . CYS A 1 77 ? 5.094 10.559 39.786 1.00 69.25 77 CYS A O 1
ATOM 600 N N . HIS A 1 78 ? 4.905 9.651 37.741 1.00 64.62 78 HIS A N 1
ATOM 601 C CA . HIS A 1 78 ? 4.325 8.383 38.188 1.00 64.62 78 HIS A CA 1
ATOM 602 C C . HIS A 1 78 ? 5.355 7.479 38.871 1.00 64.62 78 HIS A C 1
ATOM 604 O O . HIS A 1 78 ? 4.978 6.625 39.666 1.00 64.62 78 HIS A O 1
ATOM 610 N N . LEU A 1 79 ? 6.651 7.699 38.630 1.00 67.94 79 LEU A N 1
ATOM 611 C CA . LEU A 1 79 ? 7.750 6.941 39.243 1.00 67.94 79 LEU A CA 1
ATOM 612 C C . LEU A 1 79 ? 8.316 7.602 40.510 1.00 67.94 79 LEU A C 1
ATOM 614 O O . LEU A 1 79 ? 9.284 7.113 41.087 1.00 67.94 79 LEU A O 1
ATOM 618 N N . VAL A 1 80 ? 7.724 8.708 40.981 1.00 67.12 80 VAL A N 1
ATOM 619 C CA . VAL A 1 80 ? 8.212 9.447 42.163 1.00 67.12 80 VAL A CA 1
ATOM 620 C C . VAL A 1 80 ? 8.246 8.575 43.419 1.00 67.12 80 VAL A C 1
ATOM 622 O O . VAL A 1 80 ? 9.118 8.771 44.263 1.00 67.12 80 VAL A O 1
ATOM 625 N N . TRP A 1 81 ? 7.351 7.593 43.537 1.00 72.88 81 TRP A N 1
ATOM 626 C CA . TRP A 1 81 ? 7.312 6.670 44.674 1.00 72.88 81 TRP A CA 1
ATOM 627 C C . TRP A 1 81 ? 8.545 5.751 44.754 1.00 72.88 81 TRP A C 1
ATOM 629 O O . TRP A 1 81 ? 8.944 5.386 45.854 1.00 72.88 81 TRP A O 1
ATOM 639 N N . LEU A 1 82 ? 9.209 5.461 43.627 1.00 66.38 82 LEU A N 1
ATOM 640 C CA . LEU A 1 82 ? 10.477 4.713 43.601 1.00 66.38 82 LEU A CA 1
ATOM 641 C C . LEU A 1 82 ? 11.649 5.543 44.144 1.00 66.38 82 LEU A C 1
ATOM 643 O O . LEU A 1 82 ? 12.639 4.990 44.609 1.00 66.38 82 LEU A O 1
ATOM 647 N N . VAL A 1 83 ? 11.549 6.875 44.073 1.00 61.94 83 VAL A N 1
ATOM 648 C CA . VAL A 1 83 ? 12.613 7.816 44.468 1.00 61.94 83 VAL A CA 1
ATOM 649 C C . VAL A 1 83 ? 12.369 8.401 45.866 1.00 61.94 83 VAL A C 1
ATOM 651 O O . VAL A 1 83 ? 13.317 8.754 46.564 1.00 61.94 83 VAL A O 1
ATOM 654 N N . LYS A 1 84 ? 11.106 8.499 46.301 1.00 49.69 84 LYS A N 1
ATOM 655 C CA . LYS A 1 84 ? 10.705 8.929 47.647 1.00 49.69 84 LYS A CA 1
ATOM 656 C C . LYS A 1 84 ? 10.365 7.722 48.524 1.00 49.69 84 LYS A C 1
ATOM 658 O O . LYS A 1 84 ? 9.197 7.443 48.775 1.00 49.69 84 LYS A O 1
ATOM 663 N N . THR A 1 85 ? 11.379 7.075 49.083 1.00 48.38 85 THR A N 1
ATOM 664 C CA . THR A 1 85 ? 11.207 6.413 50.384 1.00 48.38 85 THR A CA 1
ATOM 665 C C . THR A 1 85 ? 11.426 7.467 51.473 1.00 48.38 85 THR A C 1
ATOM 667 O O . THR A 1 85 ? 12.515 8.050 51.506 1.00 48.38 85 THR A O 1
ATOM 670 N N . PRO A 1 86 ? 10.432 7.785 52.325 1.00 37.06 86 PRO A N 1
ATOM 671 C CA . PRO A 1 86 ? 10.647 8.691 53.443 1.00 37.06 86 PRO A CA 1
ATOM 672 C C . PRO A 1 86 ? 11.699 8.091 54.379 1.00 37.06 86 PRO A C 1
ATOM 674 O O . PRO A 1 86 ? 11.610 6.941 54.800 1.00 37.06 86 PRO A O 1
ATOM 677 N N . SER A 1 87 ? 12.732 8.872 54.660 1.00 37.41 87 SER A N 1
ATOM 678 C CA . SER A 1 87 ? 13.632 8.641 55.778 1.00 37.41 87 SER A CA 1
ATOM 679 C C . SER A 1 87 ? 12.864 8.929 57.066 1.00 37.41 87 SER A C 1
ATOM 681 O O . SER A 1 87 ? 12.762 10.094 57.439 1.00 37.41 87 SER A O 1
ATOM 683 N N . ASP A 1 88 ? 12.330 7.890 57.705 1.00 33.53 88 ASP A N 1
ATOM 684 C CA . ASP A 1 88 ? 11.897 7.947 59.102 1.00 33.53 88 ASP A CA 1
ATOM 685 C C . ASP A 1 88 ? 12.858 7.145 59.986 1.00 33.53 88 ASP A C 1
ATOM 687 O O . ASP A 1 88 ? 13.393 6.104 59.596 1.00 33.53 88 ASP A O 1
ATOM 691 N N . GLU A 1 89 ? 13.107 7.691 61.175 1.00 39.59 89 GLU A N 1
ATOM 692 C CA . GLU A 1 89 ? 14.124 7.324 62.166 1.00 39.59 89 GLU A CA 1
ATOM 693 C C . GLU A 1 89 ? 13.878 5.984 62.887 1.00 39.59 89 GLU A C 1
ATOM 695 O O . GLU A 1 89 ? 14.011 5.851 64.102 1.00 39.59 89 GLU A O 1
ATOM 700 N N . SER A 1 90 ? 13.567 4.926 62.152 1.00 35.78 90 SER A N 1
ATOM 701 C CA . SER A 1 90 ? 13.671 3.561 62.661 1.00 35.78 90 SER A CA 1
ATOM 702 C C . SER A 1 90 ? 14.265 2.696 61.570 1.00 35.78 90 SER A C 1
ATOM 704 O O . SER A 1 90 ? 13.642 2.415 60.551 1.00 35.78 90 SER A O 1
ATOM 706 N N . GLY A 1 91 ? 15.537 2.343 61.761 1.00 42.91 91 GLY A N 1
ATOM 707 C CA . GLY A 1 91 ? 16.319 1.574 60.808 1.00 42.91 91 GLY A CA 1
ATOM 708 C C . GLY A 1 91 ? 15.655 0.241 60.484 1.00 42.91 91 GLY A C 1
ATOM 709 O O . GLY A 1 91 ? 15.804 -0.708 61.241 1.00 42.91 91 GLY A O 1
ATOM 710 N N . ASN A 1 92 ? 14.920 0.200 59.371 1.00 38.19 92 ASN A N 1
ATOM 711 C CA . ASN A 1 92 ? 14.761 -0.927 58.453 1.00 38.19 92 ASN A CA 1
ATOM 712 C C . ASN A 1 92 ? 13.753 -0.564 57.352 1.00 38.19 92 ASN A C 1
ATOM 714 O O . ASN A 1 92 ? 12.559 -0.738 57.547 1.00 38.19 92 ASN A O 1
ATOM 718 N N . GLN A 1 93 ? 14.248 -0.113 56.195 1.00 40.22 93 GLN A N 1
ATOM 719 C CA . GLN A 1 93 ? 13.814 -0.518 54.842 1.00 40.22 93 GLN A CA 1
ATOM 720 C C . GLN A 1 93 ? 14.319 0.497 53.813 1.00 40.22 93 GLN A C 1
ATOM 722 O O . GLN A 1 93 ? 13.791 1.594 53.665 1.00 40.22 93 GLN A O 1
ATOM 727 N N . LYS A 1 94 ? 15.355 0.110 53.069 1.00 41.44 94 LYS A N 1
ATOM 728 C CA . LYS A 1 94 ? 15.634 0.681 51.753 1.00 41.44 94 LYS A CA 1
ATOM 729 C C . LYS A 1 94 ? 15.184 -0.369 50.753 1.00 41.44 94 LYS A C 1
ATOM 731 O O . LYS A 1 94 ? 15.679 -1.491 50.832 1.00 41.44 94 LYS A O 1
ATOM 736 N N . ILE A 1 95 ? 14.279 -0.019 49.839 1.00 47.28 95 ILE A N 1
ATOM 737 C CA . ILE A 1 95 ? 14.142 -0.806 48.614 1.00 47.28 95 ILE A CA 1
ATOM 738 C C . ILE A 1 95 ? 15.482 -0.651 47.899 1.00 47.28 95 ILE A C 1
ATOM 740 O O . ILE A 1 95 ? 15.846 0.453 47.485 1.00 47.28 95 ILE A O 1
ATOM 744 N N . GLY A 1 96 ? 16.270 -1.723 47.867 1.00 44.03 96 GLY A N 1
ATOM 745 C CA . GLY A 1 96 ? 17.532 -1.745 47.142 1.00 44.03 96 GLY A CA 1
ATOM 746 C C . GLY A 1 96 ? 17.233 -1.641 45.653 1.00 44.03 96 GLY A C 1
ATOM 747 O O . GLY A 1 96 ? 16.875 -2.635 45.033 1.00 44.03 96 GLY A O 1
ATOM 748 N N . LEU A 1 97 ? 17.313 -0.431 45.102 1.00 45.72 97 LEU A N 1
ATOM 749 C CA . LEU A 1 97 ? 17.336 -0.211 43.661 1.00 45.72 97 LEU A CA 1
ATOM 750 C C . LEU A 1 97 ? 18.779 -0.412 43.197 1.00 45.72 97 LEU A C 1
ATOM 752 O O . LEU A 1 97 ? 19.574 0.530 43.236 1.00 45.72 97 LEU A O 1
ATOM 756 N N . ASP A 1 98 ? 19.122 -1.629 42.777 1.00 37.72 98 ASP A N 1
ATOM 757 C CA . ASP A 1 98 ? 20.371 -1.873 42.052 1.00 37.72 98 ASP A CA 1
ATOM 758 C C . ASP A 1 98 ? 20.215 -1.335 40.624 1.00 37.72 98 ASP A C 1
ATOM 760 O O . ASP A 1 98 ? 19.810 -2.021 39.686 1.00 37.72 98 ASP A O 1
ATOM 764 N N . ILE A 1 99 ? 20.461 -0.031 40.476 1.00 38.41 99 ILE A N 1
ATOM 765 C CA . ILE A 1 99 ? 20.595 0.616 39.172 1.00 38.41 99 ILE A CA 1
ATOM 766 C C . ILE A 1 99 ? 22.056 0.448 38.751 1.00 38.41 99 ILE A C 1
ATOM 768 O O . ILE A 1 99 ? 22.902 1.298 39.046 1.00 38.41 99 ILE A O 1
ATOM 772 N N . GLU A 1 100 ? 22.349 -0.649 38.055 1.00 30.33 100 GLU A N 1
ATOM 773 C CA . GLU A 1 100 ? 23.577 -0.808 37.272 1.00 30.33 100 GLU A CA 1
ATOM 774 C C . GLU A 1 100 ? 23.680 0.381 36.298 1.00 30.33 100 GLU A C 1
ATOM 776 O O . GLU A 1 100 ? 22.901 0.547 35.356 1.00 30.33 100 GLU A O 1
ATOM 781 N N . ARG A 1 101 ? 24.599 1.308 36.594 1.00 28.67 101 ARG A N 1
ATOM 782 C CA . ARG A 1 101 ? 24.832 2.527 35.811 1.00 28.67 101 ARG A CA 1
ATOM 783 C C . ARG A 1 101 ? 25.426 2.154 34.453 1.00 28.67 101 ARG A C 1
ATOM 785 O O . ARG A 1 101 ? 26.646 2.110 34.305 1.00 28.67 101 ARG A O 1
ATOM 792 N N . ALA A 1 102 ? 24.578 2.026 33.437 1.00 26.55 102 ALA A N 1
ATOM 793 C CA . ALA A 1 102 ? 25.017 2.105 32.050 1.00 26.55 102 ALA A CA 1
ATOM 794 C C . ALA A 1 102 ? 25.580 3.513 31.775 1.00 26.55 102 ALA A C 1
ATOM 796 O O . ALA A 1 102 ? 24.904 4.545 31.827 1.00 26.55 102 ALA A O 1
ATOM 797 N N . SER A 1 103 ? 26.885 3.550 31.560 1.00 27.45 103 SER A N 1
ATOM 798 C CA . SER A 1 103 ? 27.716 4.719 31.347 1.00 27.45 103 SER A CA 1
ATOM 799 C C . SER A 1 103 ? 27.597 5.238 29.909 1.00 27.45 103 SER A C 1
ATOM 801 O O . SER A 1 103 ? 27.984 4.557 28.974 1.00 27.45 103 SER A O 1
ATOM 803 N N . SER A 1 104 ? 27.163 6.493 29.727 1.00 31.67 104 SER A N 1
ATOM 804 C CA . SER A 1 104 ? 27.755 7.401 28.723 1.00 31.67 104 SER A CA 1
ATOM 805 C C . SER A 1 104 ? 27.252 8.847 28.861 1.00 31.67 104 SER A C 1
ATOM 807 O O . SER A 1 104 ? 26.149 9.206 28.468 1.00 31.67 104 SER A O 1
ATOM 809 N N . SER A 1 105 ? 28.118 9.690 29.423 1.00 31.95 105 SER A N 1
ATOM 810 C CA . SER A 1 105 ? 28.553 10.979 28.869 1.00 31.95 105 SER A CA 1
ATOM 811 C C . SER A 1 105 ? 27.533 11.893 28.164 1.00 31.95 105 SER A C 1
ATOM 813 O O . SER A 1 105 ? 27.364 11.826 26.951 1.00 31.95 105 SER A O 1
ATOM 815 N N . ARG A 1 106 ? 27.038 12.911 28.887 1.00 34.84 106 ARG A N 1
ATOM 816 C CA . ARG A 1 106 ? 27.250 14.352 28.581 1.00 34.84 106 ARG A CA 1
ATOM 817 C C . ARG A 1 106 ? 26.577 15.224 29.646 1.00 34.84 106 ARG A C 1
ATOM 819 O O . ARG A 1 106 ? 25.365 15.411 29.659 1.00 34.84 106 ARG A O 1
ATOM 826 N N . LYS A 1 107 ? 27.401 15.821 30.513 1.00 34.22 107 LYS A N 1
ATOM 827 C CA . LYS A 1 107 ? 27.027 16.933 31.399 1.00 34.22 107 LYS A CA 1
ATOM 828 C C . LYS A 1 107 ? 26.557 18.117 30.541 1.00 34.22 107 LYS A C 1
ATOM 830 O O . LYS A 1 107 ? 27.384 18.892 30.068 1.00 34.22 107 LYS A O 1
ATOM 835 N N . LYS A 1 108 ? 25.247 18.288 30.347 1.00 33.00 108 LYS A N 1
ATOM 836 C CA . LYS A 1 108 ? 24.684 19.578 29.929 1.00 33.00 108 LYS A CA 1
ATOM 837 C C . LYS A 1 108 ? 24.274 20.363 31.172 1.00 33.00 108 LYS A C 1
ATOM 839 O O . LYS A 1 108 ? 23.471 19.915 31.982 1.00 33.00 108 LYS A O 1
ATOM 844 N N . ARG A 1 109 ? 24.935 21.516 31.307 1.00 30.09 109 ARG A N 1
ATOM 845 C CA . ARG A 1 109 ? 24.707 22.625 32.241 1.00 30.09 109 ARG A CA 1
ATOM 846 C C . ARG A 1 109 ? 23.269 22.694 32.759 1.00 30.09 109 ARG A C 1
ATOM 848 O O . ARG A 1 109 ? 22.336 22.856 31.979 1.00 30.09 109 ARG A O 1
ATOM 855 N N . ARG A 1 110 ? 23.140 22.692 34.091 1.00 34.22 110 ARG A N 1
ATOM 856 C CA . ARG A 1 110 ? 21.966 23.186 34.818 1.00 34.22 110 ARG A CA 1
ATOM 857 C C . ARG A 1 110 ? 21.757 24.645 34.427 1.00 34.22 110 ARG A C 1
ATOM 859 O O . ARG A 1 110 ? 22.448 25.526 34.929 1.00 34.22 110 ARG A O 1
ATOM 866 N N . GLN A 1 111 ? 20.824 24.887 33.519 1.00 32.72 111 GLN A N 1
ATOM 867 C CA . GLN A 1 111 ? 20.186 26.183 33.400 1.00 32.72 111 GLN A CA 1
ATOM 868 C C . GLN A 1 111 ? 18.915 26.080 34.234 1.00 32.72 111 GLN A C 1
ATOM 870 O O . GLN A 1 111 ? 17.993 25.336 33.912 1.00 32.72 111 GLN A O 1
ATOM 875 N N . THR A 1 112 ? 18.928 26.754 35.378 1.00 32.06 112 THR A N 1
ATOM 876 C CA . THR A 1 112 ? 17.773 27.001 36.235 1.00 32.06 112 THR A CA 1
ATOM 877 C C . THR A 1 112 ? 16.770 27.843 35.456 1.00 32.06 112 THR A C 1
ATOM 879 O O . THR A 1 112 ? 16.675 29.056 35.616 1.00 32.06 112 THR A O 1
ATOM 882 N N . GLN A 1 113 ? 16.008 27.193 34.585 1.00 33.22 113 GLN A N 1
ATOM 883 C CA . GLN A 1 113 ? 14.750 27.734 34.119 1.00 33.22 113 GLN A CA 1
ATOM 884 C C . GLN A 1 113 ? 13.764 27.508 35.264 1.00 33.22 113 GLN A C 1
ATOM 886 O O . GLN A 1 113 ? 13.326 26.388 35.520 1.00 33.22 113 GLN A O 1
ATOM 891 N N . LYS A 1 114 ? 13.468 28.578 36.012 1.00 34.31 114 LYS A N 1
ATOM 892 C CA . LYS A 1 114 ? 12.254 28.657 36.826 1.00 34.31 114 LYS A CA 1
ATOM 893 C C . LYS A 1 114 ? 11.081 28.485 35.864 1.00 34.31 114 LYS A C 1
ATOM 895 O O . LYS A 1 114 ? 10.588 29.456 35.299 1.00 34.31 114 LYS A O 1
ATOM 900 N N . SER A 1 115 ? 10.684 27.238 35.643 1.00 28.50 115 SER A N 1
ATOM 901 C CA . SER A 1 115 ? 9.446 26.909 34.964 1.00 28.50 115 SER A CA 1
ATOM 902 C C . SER A 1 115 ? 8.312 27.276 35.913 1.00 28.50 115 SER A C 1
ATOM 904 O O . SER A 1 115 ? 7.909 26.495 36.769 1.00 28.50 115 SER A O 1
ATOM 906 N N . LYS A 1 116 ? 7.829 28.517 35.805 1.00 32.81 116 LYS A N 1
ATOM 907 C CA . LYS A 1 116 ? 6.447 28.831 36.157 1.00 32.81 116 LYS A CA 1
ATOM 908 C C . LYS A 1 116 ? 5.573 28.217 35.067 1.00 32.81 116 LYS A C 1
ATOM 910 O O . LYS A 1 116 ? 5.172 28.899 34.136 1.00 32.81 116 LYS A O 1
ATOM 915 N N . THR A 1 117 ? 5.324 26.922 35.177 1.00 28.12 117 THR A N 1
ATOM 916 C CA . THR A 1 117 ? 4.173 26.270 34.555 1.00 28.12 117 THR A CA 1
ATOM 917 C C . THR A 1 117 ? 3.484 25.498 35.667 1.00 28.12 117 THR A C 1
ATOM 919 O O . THR A 1 117 ? 3.744 24.325 35.902 1.00 28.12 117 THR A O 1
ATOM 922 N N . SER A 1 118 ? 2.613 26.198 36.396 1.00 32.53 118 SER A N 1
ATOM 923 C CA . SER A 1 118 ? 1.439 25.535 36.956 1.00 32.53 118 SER A CA 1
ATOM 924 C C . SER A 1 118 ? 0.532 25.219 35.767 1.00 32.53 118 SER A C 1
ATOM 926 O O . SER A 1 118 ? -0.358 25.989 35.429 1.00 32.53 118 SER A O 1
ATOM 928 N N . ASN A 1 119 ? 0.874 24.162 35.034 1.00 39.38 119 ASN A N 1
ATOM 929 C CA . ASN A 1 119 ? -0.099 23.445 34.232 1.00 39.38 119 ASN A CA 1
ATOM 930 C C . ASN A 1 119 ? -0.361 22.181 35.032 1.00 39.38 119 ASN A C 1
ATOM 932 O O . ASN A 1 119 ? 0.409 21.224 34.966 1.00 39.38 119 ASN A O 1
ATOM 936 N N . SER A 1 120 ? -1.402 22.230 35.853 1.00 46.38 120 SER A N 1
ATOM 937 C CA . SER A 1 120 ? -2.021 21.042 36.408 1.00 46.38 120 SER A CA 1
ATOM 938 C C . SER A 1 120 ? -2.351 20.106 35.239 1.00 46.38 120 SER A C 1
ATOM 940 O O . SER A 1 120 ? -3.184 20.403 34.383 1.00 46.38 120 SER A O 1
ATOM 942 N N . PHE A 1 121 ? -1.593 19.017 35.106 1.00 49.56 121 PHE A N 1
ATOM 943 C CA . PHE A 1 121 ? -1.903 17.982 34.128 1.00 49.56 121 PHE A CA 1
ATOM 944 C C . PHE A 1 121 ? -3.082 17.186 34.679 1.00 49.56 121 PHE A C 1
ATOM 946 O O . PHE A 1 121 ? -2.907 16.352 35.563 1.00 49.56 121 PHE A O 1
ATOM 953 N N . SER A 1 122 ? -4.277 17.464 34.167 1.00 64.38 122 SER A N 1
ATOM 954 C CA . SER A 1 122 ? -5.460 16.654 34.432 1.00 64.38 122 SER A CA 1
ATOM 955 C C . SER A 1 122 ? -5.304 15.298 33.743 1.00 64.38 122 SER A C 1
ATOM 957 O O . SER A 1 122 ? -5.250 15.234 32.513 1.00 64.38 122 SER A O 1
ATOM 959 N N . VAL A 1 123 ? -5.214 14.217 34.514 1.00 75.44 123 VAL A N 1
ATOM 960 C CA . VAL A 1 123 ? -5.140 12.848 33.989 1.00 75.44 123 VAL A CA 1
ATOM 961 C C . VAL A 1 123 ? -6.543 12.243 34.034 1.00 75.44 123 VAL A C 1
ATOM 963 O O . VAL A 1 123 ? -7.162 12.184 35.098 1.00 75.44 123 VAL A O 1
ATOM 966 N N . LEU A 1 124 ? -7.042 11.834 32.862 1.00 84.00 124 LEU A N 1
ATOM 967 C CA . LEU A 1 124 ? -8.353 11.211 32.667 1.00 84.00 124 LEU A CA 1
ATOM 968 C C . LEU A 1 124 ? -8.181 9.724 32.329 1.00 84.00 124 LEU A C 1
ATOM 970 O O . LEU A 1 124 ? -7.685 9.353 31.257 1.00 84.00 124 LEU A O 1
ATOM 974 N N . GLU A 1 125 ? -8.609 8.867 33.244 1.00 85.88 125 GLU A N 1
ATOM 975 C CA . GLU A 1 125 ? -8.502 7.415 33.148 1.00 85.88 125 GLU A CA 1
ATOM 976 C C . GLU A 1 125 ? -9.876 6.757 33.096 1.00 85.88 125 GLU A C 1
ATOM 978 O O . GLU A 1 125 ? -10.827 7.227 33.712 1.00 85.88 125 GLU A O 1
ATOM 983 N N . MET A 1 126 ? -9.968 5.669 32.333 1.00 83.69 126 MET A N 1
ATOM 984 C CA . MET A 1 126 ? -11.140 4.802 32.296 1.00 83.69 126 MET A CA 1
ATOM 985 C C . MET A 1 126 ? -10.718 3.391 32.678 1.00 83.69 126 MET A C 1
ATOM 987 O O . MET A 1 126 ? -9.663 2.932 32.232 1.00 83.69 126 MET A O 1
ATOM 991 N N . ASP A 1 127 ? -11.552 2.723 33.465 1.00 85.12 127 ASP A N 1
ATOM 992 C CA . ASP A 1 127 ? -11.446 1.305 33.773 1.00 85.12 127 ASP A CA 1
ATOM 993 C C . ASP A 1 127 ? -12.776 0.608 33.429 1.00 85.12 127 ASP A C 1
ATOM 995 O O . ASP A 1 127 ? -13.821 0.986 33.968 1.00 85.12 127 ASP A O 1
ATOM 999 N N . PRO A 1 128 ? -12.778 -0.359 32.497 1.00 84.75 128 PRO A N 1
ATOM 1000 C CA . PRO A 1 128 ? -11.653 -0.765 31.655 1.00 84.75 128 PRO A CA 1
ATOM 1001 C C . PRO A 1 128 ? -11.214 0.347 30.686 1.00 84.75 128 PRO A C 1
ATOM 1003 O O . PRO A 1 128 ? -12.007 1.171 30.245 1.00 84.75 128 PRO A O 1
ATOM 1006 N N . GLY A 1 129 ? -9.930 0.366 30.327 1.00 77.00 129 GLY A N 1
ATOM 1007 C CA . GLY A 1 129 ? -9.360 1.372 29.418 1.00 77.00 129 GLY A CA 1
ATOM 1008 C C . GLY A 1 129 ? -9.397 1.004 27.930 1.00 77.00 129 GLY A C 1
ATOM 1009 O O . GLY A 1 129 ? -8.779 1.707 27.130 1.00 77.00 129 GLY A O 1
ATOM 1010 N N . ILE A 1 130 ? -10.044 -0.111 27.580 1.00 79.50 130 ILE A N 1
ATOM 1011 C CA . ILE A 1 130 ? -10.099 -0.702 26.234 1.00 79.50 130 ILE A CA 1
ATOM 1012 C C . ILE A 1 130 ? -11.539 -1.082 25.873 1.00 79.50 130 ILE A C 1
ATOM 1014 O O . ILE A 1 130 ? -12.372 -1.263 26.762 1.00 79.50 130 ILE A O 1
ATOM 1018 N N . ASP A 1 131 ? -11.810 -1.258 24.581 1.00 80.31 131 ASP A N 1
ATOM 1019 C CA . ASP A 1 131 ? -13.100 -1.729 24.069 1.00 80.31 131 ASP A CA 1
ATOM 1020 C C . ASP A 1 131 ? -13.525 -3.068 24.699 1.00 80.31 131 ASP A C 1
ATOM 1022 O O . ASP A 1 131 ? -12.705 -3.967 24.897 1.00 80.31 131 ASP A O 1
ATOM 1026 N N . GLN A 1 132 ? -14.818 -3.203 24.993 1.00 81.38 132 GLN A N 1
ATOM 1027 C CA . GLN A 1 132 ? -15.397 -4.342 25.705 1.00 81.38 132 GLN A CA 1
ATOM 1028 C C . GLN A 1 132 ? -16.372 -5.126 24.829 1.00 81.38 132 GLN A C 1
ATOM 1030 O O . GLN A 1 132 ? -17.199 -4.545 24.128 1.00 81.38 132 GLN A O 1
ATOM 1035 N N . VAL A 1 133 ? -16.323 -6.454 24.928 1.00 83.88 133 VAL A N 1
ATOM 1036 C CA . VAL A 1 133 ? -17.311 -7.365 24.338 1.00 83.88 133 VAL A CA 1
ATOM 1037 C C . VAL A 1 133 ? -18.006 -8.098 25.479 1.00 83.88 133 VAL A C 1
ATOM 1039 O O . VAL A 1 133 ? -17.350 -8.769 26.270 1.00 83.88 133 VAL A O 1
ATOM 1042 N N . VAL A 1 134 ? -19.322 -7.943 25.568 1.00 86.50 134 VAL A N 1
ATOM 1043 C CA . VAL A 1 134 ? -20.164 -8.424 26.674 1.00 86.50 134 VAL A CA 1
ATOM 1044 C C . VAL A 1 134 ? -21.413 -9.100 26.117 1.00 86.50 134 VAL A C 1
ATOM 1046 O O . VAL A 1 134 ? -21.762 -8.868 24.959 1.00 86.50 134 VAL A O 1
ATOM 1049 N N . PHE A 1 135 ? -22.100 -9.933 26.897 1.00 84.81 135 PHE A N 1
ATOM 1050 C CA . PHE A 1 135 ? -23.339 -10.576 26.454 1.00 84.81 135 PHE A CA 1
ATOM 1051 C C . PHE A 1 135 ? -24.568 -9.860 27.012 1.00 84.81 135 PHE A C 1
ATOM 1053 O O . PHE A 1 135 ? -24.531 -9.232 28.070 1.00 84.81 135 PHE A O 1
ATOM 1060 N N . ALA A 1 136 ? -25.677 -9.933 26.280 1.00 86.31 136 ALA A N 1
ATOM 1061 C CA . ALA A 1 136 ? -26.948 -9.422 26.765 1.00 86.31 136 ALA A CA 1
ATOM 1062 C C . ALA A 1 136 ? -27.363 -10.155 28.052 1.00 86.31 136 ALA A C 1
ATOM 1064 O O . ALA A 1 136 ? -27.266 -11.379 28.135 1.00 86.31 136 ALA A O 1
ATOM 1065 N N . GLY A 1 137 ? -27.829 -9.399 29.046 1.00 86.19 137 GLY A N 1
ATOM 1066 C CA . GLY A 1 137 ? -28.144 -9.908 30.384 1.00 86.19 137 GLY A CA 1
ATOM 1067 C C . GLY A 1 137 ? -26.974 -9.912 31.377 1.00 86.19 137 GLY A C 1
ATOM 1068 O O . GLY A 1 137 ? -27.235 -10.001 32.576 1.00 86.19 137 GLY A O 1
ATOM 1069 N N . ASP A 1 138 ? -25.725 -9.739 30.926 1.00 88.38 138 ASP A N 1
ATOM 1070 C CA . ASP A 1 138 ? -24.581 -9.544 31.826 1.00 88.38 138 ASP A CA 1
ATOM 1071 C C . ASP A 1 138 ? -24.646 -8.171 32.513 1.00 88.38 138 ASP A C 1
ATOM 1073 O O . ASP A 1 138 ? -25.345 -7.255 32.068 1.00 88.38 138 ASP A O 1
ATOM 1077 N N . SER A 1 139 ? -23.859 -8.005 33.579 1.00 87.19 139 SER A N 1
ATOM 1078 C CA . SER A 1 139 ? -23.668 -6.711 34.232 1.00 87.19 139 SER A CA 1
ATOM 1079 C C . SER A 1 139 ? -22.379 -6.030 33.769 1.00 87.19 139 SER A C 1
ATOM 1081 O O . SER A 1 139 ? -21.322 -6.663 33.774 1.00 87.19 139 SER A O 1
ATOM 1083 N N . LEU A 1 140 ? -22.426 -4.731 33.470 1.00 89.94 140 LEU A N 1
ATOM 1084 C CA . LEU A 1 140 ? -21.253 -3.920 33.129 1.00 89.94 140 LEU A CA 1
ATOM 1085 C C . LEU A 1 140 ? -20.978 -2.874 34.208 1.00 89.94 140 LEU A C 1
ATOM 1087 O O . LEU A 1 140 ? -21.901 -2.289 34.784 1.00 89.94 140 LEU A O 1
ATOM 1091 N N . LYS A 1 141 ? -19.694 -2.625 34.470 1.00 90.50 141 LYS A N 1
ATOM 1092 C CA . LYS A 1 141 ? -19.224 -1.524 35.310 1.00 90.50 141 LYS A CA 1
ATOM 1093 C C . LYS A 1 141 ? -18.174 -0.735 34.546 1.00 90.50 141 LYS A C 1
ATOM 1095 O O . LYS A 1 141 ? -17.225 -1.331 34.049 1.00 90.50 141 LYS A O 1
ATOM 1100 N N . LEU A 1 142 ? -18.361 0.576 34.457 1.00 91.25 142 LEU A N 1
ATOM 1101 C CA . LEU A 1 142 ? -17.374 1.497 33.901 1.00 91.25 142 LEU A CA 1
ATOM 1102 C C . LEU A 1 142 ? -16.998 2.498 34.984 1.00 91.25 142 LEU A C 1
ATOM 1104 O O . LEU A 1 142 ? -17.877 3.074 35.625 1.00 91.25 142 LEU A O 1
ATOM 1108 N N . GLN A 1 143 ? -15.706 2.716 35.174 1.00 92.12 143 GLN A N 1
ATOM 1109 C CA . GLN A 1 143 ? -15.177 3.724 36.077 1.00 92.12 143 GLN A CA 1
ATOM 1110 C C . GLN A 1 143 ? -14.416 4.769 35.271 1.00 92.12 143 GLN A C 1
ATOM 1112 O O . GLN A 1 143 ? -13.631 4.449 34.383 1.00 92.12 143 GLN A O 1
ATOM 1117 N N . CYS A 1 144 ? -14.643 6.031 35.601 1.00 90.81 144 CYS A N 1
ATOM 1118 C CA . CYS A 1 144 ? -13.896 7.162 35.091 1.00 90.81 144 CYS A CA 1
ATOM 1119 C C . CYS A 1 144 ? -13.225 7.866 36.260 1.00 90.81 144 CYS A C 1
ATOM 1121 O O . CYS A 1 144 ? -13.905 8.327 37.175 1.00 90.81 144 CYS A O 1
ATOM 1123 N N . ARG A 1 145 ? -11.897 7.941 36.233 1.00 89.75 145 ARG A N 1
ATOM 1124 C CA . ARG A 1 145 ? -11.092 8.563 37.278 1.00 89.75 145 ARG A CA 1
ATOM 1125 C C . ARG A 1 145 ? -10.401 9.799 36.733 1.00 89.75 145 ARG A C 1
ATOM 1127 O O . ARG A 1 145 ? -9.709 9.761 35.718 1.00 89.75 145 ARG A O 1
ATOM 1134 N N . VAL A 1 146 ? -10.581 10.897 37.447 1.00 88.38 146 VAL A N 1
ATOM 1135 C CA . VAL A 1 146 ? -10.110 12.221 37.072 1.00 88.38 146 VAL A CA 1
ATOM 1136 C C . VAL A 1 146 ? -9.200 12.723 38.180 1.00 88.38 146 VAL A C 1
ATOM 1138 O O . VAL A 1 146 ? -9.646 12.907 39.309 1.00 88.38 146 VAL A O 1
ATOM 1141 N N . THR A 1 147 ? -7.922 12.943 37.884 1.00 84.31 147 THR A N 1
ATOM 1142 C CA . THR A 1 147 ? -6.939 13.413 38.877 1.00 84.31 147 THR A CA 1
ATOM 1143 C C . THR A 1 147 ? -6.159 14.615 38.363 1.00 84.31 147 THR A C 1
ATOM 1145 O O . THR A 1 147 ? -6.154 14.901 37.167 1.00 84.31 147 THR A O 1
ATOM 1148 N N . GLY A 1 148 ? -5.499 15.336 39.272 1.00 72.69 148 GLY A N 1
ATOM 1149 C CA . GLY A 1 148 ? -4.624 16.452 38.906 1.00 72.69 148 GLY A CA 1
ATOM 1150 C C . GLY A 1 148 ? -5.323 17.806 38.830 1.00 72.69 148 GLY A C 1
ATOM 1151 O O . GLY A 1 148 ? -4.818 18.697 38.159 1.00 72.69 148 GLY A O 1
ATOM 1152 N N . PHE A 1 149 ? -6.455 17.980 39.516 1.00 67.56 149 PHE A N 1
ATOM 1153 C CA . PHE A 1 149 ? -7.074 19.289 39.712 1.00 67.56 149 PHE A CA 1
ATOM 1154 C C . PHE A 1 149 ? -6.859 19.795 41.148 1.00 67.56 149 PHE A C 1
ATOM 1156 O O . PHE A 1 149 ? -6.998 19.027 42.101 1.00 67.56 149 PHE A O 1
ATOM 1163 N N . ASP A 1 150 ? -6.547 21.088 41.303 1.00 65.56 150 ASP A N 1
ATOM 1164 C CA . ASP A 1 150 ? -6.419 21.753 42.616 1.00 65.56 150 ASP A CA 1
ATOM 1165 C C . ASP A 1 150 ? -7.784 21.914 43.322 1.00 65.56 150 ASP A C 1
ATOM 1167 O O . ASP A 1 150 ? -7.866 21.992 44.549 1.00 65.56 150 ASP A O 1
ATOM 1171 N N . SER A 1 151 ? -8.865 21.921 42.540 1.00 66.81 151 SER A N 1
ATOM 1172 C CA . SER A 1 151 ? -10.271 21.945 42.954 1.00 66.81 151 SER A CA 1
ATOM 1173 C C . SER A 1 151 ? -11.055 20.903 42.148 1.00 66.81 151 SER A C 1
ATOM 1175 O O . SER A 1 151 ? -10.673 20.641 41.010 1.00 66.81 151 SER A O 1
ATOM 1177 N N . PRO A 1 152 ? -12.138 20.303 42.673 1.00 70.75 152 PRO A N 1
ATOM 1178 C CA . PRO A 1 152 ? -12.918 19.336 41.901 1.00 70.75 152 PRO A CA 1
ATOM 1179 C C . PRO A 1 152 ? -13.408 19.945 40.568 1.00 70.75 152 PRO A C 1
ATOM 1181 O O . PRO A 1 152 ? -13.674 21.150 40.520 1.00 70.75 152 PRO A O 1
ATOM 1184 N N . PRO A 1 153 ? -13.480 19.149 39.482 1.00 78.69 153 PRO A N 1
ATOM 1185 C CA . PRO A 1 153 ? -13.995 19.594 38.191 1.00 78.69 153 PRO A CA 1
ATOM 1186 C C . PRO A 1 153 ? -15.444 20.081 38.322 1.00 78.69 153 PRO A C 1
ATOM 1188 O O . PRO A 1 153 ? -16.184 19.619 39.190 1.00 78.69 153 PRO A O 1
ATOM 1191 N N . GLU A 1 154 ? -15.850 21.000 37.444 1.00 82.88 154 GLU A N 1
ATOM 1192 C CA . GLU A 1 154 ? -17.192 21.599 37.458 1.00 82.88 154 GLU A CA 1
ATOM 1193 C C . GLU A 1 154 ? -18.267 20.545 37.183 1.00 82.88 154 GLU A C 1
ATOM 1195 O O . GLU A 1 154 ? -19.325 20.550 37.812 1.00 82.88 154 GLU A O 1
ATOM 1200 N N . ARG A 1 155 ? -17.983 19.611 36.265 1.00 84.69 155 ARG A N 1
ATOM 1201 C CA . ARG A 1 155 ? -18.916 18.543 35.903 1.00 84.69 155 ARG A CA 1
ATOM 1202 C C . ARG A 1 155 ? -18.187 17.307 35.377 1.00 84.69 155 ARG A C 1
ATOM 1204 O O . ARG A 1 155 ? -17.250 17.419 34.589 1.00 84.69 155 ARG A O 1
ATOM 1211 N N . VAL A 1 156 ? -18.656 16.121 35.772 1.00 88.00 156 VAL A N 1
ATOM 1212 C CA . VAL A 1 156 ? -18.259 14.817 35.205 1.00 88.00 156 VAL A CA 1
ATOM 1213 C C . VAL A 1 156 ? -19.525 14.055 34.831 1.00 88.00 156 VAL A C 1
ATOM 1215 O O . VAL A 1 156 ? -20.404 13.876 35.673 1.00 88.00 156 VAL A O 1
ATOM 1218 N N . TRP A 1 157 ? -19.644 13.641 33.572 1.00 88.62 157 TRP A N 1
ATOM 1219 C CA . TRP A 1 157 ? -20.830 12.954 33.063 1.00 88.62 157 TRP A CA 1
ATOM 1220 C C . TRP A 1 157 ? -20.490 11.997 31.930 1.00 88.62 157 TRP A C 1
ATOM 1222 O O . TRP A 1 157 ? -19.379 11.997 31.396 1.00 88.62 157 TRP A O 1
ATOM 1232 N N . TRP A 1 158 ? -21.470 11.180 31.560 1.00 89.44 158 TRP A N 1
ATOM 1233 C CA . TRP A 1 158 ? -21.303 10.144 30.557 1.00 89.44 158 TRP A CA 1
ATOM 1234 C C . TRP A 1 158 ? -22.118 10.442 29.306 1.00 89.44 158 TRP A C 1
ATOM 1236 O O . TRP A 1 158 ? -23.203 11.025 29.367 1.00 89.44 158 TRP A O 1
ATOM 1246 N N . LYS A 1 159 ? -21.590 10.030 28.157 1.00 89.31 159 LYS A N 1
ATOM 1247 C CA . LYS A 1 159 ? -22.281 10.072 26.869 1.00 89.31 159 LYS A CA 1
ATOM 1248 C C . LYS A 1 159 ? -22.268 8.688 26.248 1.00 89.31 159 LYS A C 1
ATOM 1250 O O . LYS A 1 159 ? -21.226 8.040 26.229 1.00 89.31 159 LYS A O 1
ATOM 1255 N N . LEU A 1 160 ? -23.415 8.272 25.728 1.00 86.94 160 LEU A N 1
ATOM 1256 C CA . LEU A 1 160 ? -23.549 7.081 24.901 1.00 86.94 160 LEU A CA 1
ATOM 1257 C C . LEU A 1 160 ? -23.834 7.515 23.464 1.00 86.94 160 LEU A C 1
ATOM 1259 O O . LEU A 1 160 ? -24.898 8.063 23.172 1.00 86.94 160 LEU A O 1
ATOM 1263 N N . GLY A 1 161 ? -22.870 7.305 22.573 1.00 80.06 161 GLY A N 1
ATOM 1264 C CA . GLY A 1 161 ? -23.004 7.570 21.145 1.00 80.06 161 GLY A CA 1
ATOM 1265 C C . GLY A 1 161 ? -23.296 6.292 20.353 1.00 80.06 161 GLY A C 1
ATOM 1266 O O . GLY A 1 161 ? -22.605 5.289 20.560 1.00 80.06 161 GLY A O 1
ATOM 1267 N N . PRO A 1 162 ? -24.254 6.294 19.405 1.00 69.62 162 PRO A N 1
ATOM 1268 C CA . PRO A 1 162 ? -24.297 5.258 18.384 1.00 69.62 162 PRO A CA 1
ATOM 1269 C C . PRO A 1 162 ? -23.009 5.339 17.560 1.00 69.62 162 PRO A C 1
ATOM 1271 O O . PRO A 1 162 ? -22.552 6.429 17.206 1.00 69.62 162 PRO A O 1
ATOM 1274 N N . LYS A 1 163 ? -22.415 4.189 17.234 1.00 55.28 163 LYS A N 1
ATOM 1275 C CA . LYS A 1 163 ? -21.190 4.150 16.428 1.00 55.28 163 LYS A CA 1
ATOM 1276 C C . LYS A 1 163 ? -21.401 4.874 15.092 1.00 55.28 163 LYS A C 1
ATOM 1278 O O . LYS A 1 163 ? -22.164 4.411 14.252 1.00 55.28 163 LYS A O 1
ATOM 1283 N N . GLY A 1 164 ? -20.705 5.994 14.893 1.00 49.59 164 GLY A N 1
ATOM 1284 C CA . GLY A 1 164 ? -20.744 6.761 13.643 1.00 49.59 164 GLY A CA 1
ATOM 1285 C C . GLY A 1 164 ? -21.985 7.640 13.437 1.00 49.59 164 GLY A C 1
ATOM 1286 O O . GLY A 1 164 ? -22.195 8.109 12.321 1.00 49.59 164 GLY A O 1
ATOM 1287 N N . GLY A 1 165 ? -22.800 7.875 14.475 1.00 50.31 165 GLY A N 1
ATOM 1288 C CA . GLY A 1 165 ? -23.936 8.803 14.433 1.00 50.31 165 GLY A CA 1
ATOM 1289 C C . GLY A 1 165 ? -23.700 10.077 15.253 1.00 50.31 165 GLY A C 1
ATOM 1290 O O . GLY A 1 165 ? -22.990 10.066 16.252 1.00 50.31 165 GLY A O 1
ATOM 1291 N N . ASN A 1 166 ? -24.341 11.183 14.864 1.00 48.53 166 ASN A N 1
ATOM 1292 C CA . ASN A 1 166 ? -24.173 12.497 15.510 1.00 48.53 166 ASN A CA 1
ATOM 1293 C C . ASN A 1 166 ? -25.043 12.694 16.770 1.00 48.53 166 ASN A C 1
ATOM 1295 O O . ASN A 1 166 ? -25.064 13.781 17.345 1.00 48.53 166 ASN A O 1
ATOM 1299 N N . SER A 1 167 ? -25.794 11.673 17.188 1.00 58.06 167 SER A N 1
ATOM 1300 C CA . SER A 1 167 ? -26.787 11.762 18.265 1.00 58.06 167 SER A CA 1
ATOM 1301 C C . SER A 1 167 ? -26.306 11.014 19.506 1.00 58.06 167 SER A C 1
ATOM 1303 O O . SER A 1 167 ? -26.713 9.883 19.744 1.00 58.06 167 SER A O 1
ATOM 1305 N N . ALA A 1 168 ? -25.421 11.634 20.288 1.00 66.75 168 ALA A N 1
ATOM 1306 C CA . ALA A 1 168 ? -24.991 11.085 21.572 1.00 66.75 168 ALA A CA 1
ATOM 1307 C C . ALA A 1 168 ? -26.017 11.405 22.671 1.00 66.75 168 ALA A C 1
ATOM 1309 O O . ALA A 1 168 ? -26.378 12.566 22.873 1.00 66.75 168 ALA A O 1
ATOM 1310 N N . ARG A 1 169 ? -26.473 10.379 23.392 1.00 77.88 169 ARG A N 1
ATOM 1311 C CA . ARG A 1 169 ? -27.354 10.510 24.553 1.00 77.88 169 ARG A CA 1
ATOM 1312 C C . ARG A 1 169 ? -26.512 10.851 25.782 1.00 77.88 169 ARG A C 1
ATOM 1314 O O . ARG A 1 169 ? -25.648 10.068 26.171 1.00 77.88 169 ARG A O 1
ATOM 1321 N N . GLU A 1 170 ? -26.751 12.011 26.390 1.00 79.06 170 GLU A N 1
ATOM 1322 C CA . GLU A 1 170 ? -26.144 12.342 27.683 1.00 79.06 170 GLU A CA 1
ATOM 1323 C C . GLU A 1 170 ? -26.843 11.558 28.797 1.00 79.06 170 GLU A C 1
ATOM 1325 O O . GLU A 1 170 ? -28.072 11.535 28.882 1.00 79.06 170 GLU A O 1
ATOM 1330 N N . LEU A 1 171 ? -26.047 10.909 29.641 1.00 76.62 171 LEU A N 1
ATOM 1331 C CA . LEU A 1 171 ? -26.511 10.211 30.828 1.00 76.62 171 LEU A CA 1
ATOM 1332 C C . LEU A 1 171 ? -26.173 11.083 32.037 1.00 76.62 171 LEU A C 1
ATOM 1334 O O . LEU A 1 171 ? -25.001 11.323 32.348 1.00 76.62 171 LEU A O 1
ATOM 1338 N N . LEU A 1 172 ? -27.216 11.615 32.668 1.00 66.06 172 LEU A N 1
ATOM 1339 C CA . LEU A 1 172 ? -27.096 12.444 33.861 1.00 66.06 172 LEU A CA 1
ATOM 1340 C C . LEU A 1 172 ? -27.016 11.553 35.110 1.00 66.06 172 LEU A C 1
ATOM 1342 O O . LEU A 1 172 ? -27.607 10.474 35.110 1.00 66.06 172 LEU A O 1
ATOM 1346 N N . PRO A 1 173 ? -26.295 11.978 36.164 1.00 62.91 173 PRO A N 1
ATOM 1347 C CA . PRO A 1 173 ? -26.328 11.296 37.454 1.00 62.91 173 PRO A CA 1
ATOM 1348 C C . PRO A 1 173 ? -27.770 11.166 37.951 1.00 62.91 173 PRO A C 1
ATOM 1350 O O . PRO A 1 173 ? -28.528 12.132 37.867 1.00 62.91 173 PRO A O 1
ATOM 1353 N N . ASN A 1 174 ? -28.146 9.994 38.466 1.00 59.28 174 ASN A N 1
ATOM 1354 C CA . ASN A 1 174 ? -29.470 9.822 39.061 1.00 59.28 174 ASN A CA 1
ATOM 1355 C C . ASN A 1 174 ? -29.541 10.688 40.327 1.00 59.28 174 ASN A C 1
ATOM 1357 O O . ASN A 1 174 ? -28.675 10.565 41.197 1.00 59.28 174 ASN A O 1
ATOM 1361 N N . GLU A 1 175 ? -30.560 11.544 40.446 1.00 56.69 175 GLU A N 1
ATOM 1362 C CA . GLU A 1 175 ? -30.896 12.141 41.743 1.00 56.69 175 GLU A CA 1
ATOM 1363 C C . GLU A 1 175 ? -31.385 11.033 42.685 1.00 56.69 175 GLU A C 1
ATOM 1365 O O . GLU A 1 175 ? -32.006 10.071 42.217 1.00 56.69 175 GLU A O 1
ATOM 1370 N N . GLU A 1 176 ? -31.095 11.157 43.988 1.00 54.00 176 GLU A N 1
ATOM 1371 C CA . GLU A 1 176 ? -31.306 10.117 45.018 1.00 54.00 176 GLU A CA 1
ATOM 1372 C C . GLU A 1 176 ? -32.741 9.550 45.072 1.00 54.00 176 GLU A C 1
ATOM 1374 O O . GLU A 1 176 ? -32.918 8.431 45.547 1.00 54.00 176 GLU A O 1
ATOM 1379 N N . ASP A 1 177 ? -33.727 10.245 44.489 1.00 45.44 177 ASP A N 1
ATOM 1380 C CA . ASP A 1 177 ? -35.146 9.858 44.452 1.00 45.44 177 ASP A CA 1
ATOM 1381 C C . ASP A 1 177 ? -35.706 9.549 43.042 1.00 45.44 177 ASP A C 1
ATOM 1383 O O . ASP A 1 177 ? -36.916 9.386 42.862 1.00 45.44 177 ASP A O 1
ATOM 1387 N N . SER A 1 178 ? -34.857 9.448 42.015 1.00 48.44 178 SER A N 1
ATOM 1388 C CA . SER A 1 178 ? -35.294 9.126 40.647 1.00 48.44 178 SER A CA 1
ATOM 1389 C C . SER A 1 178 ? -35.204 7.625 40.347 1.00 48.44 178 SER A C 1
ATOM 1391 O O . SER A 1 178 ? -34.166 6.988 40.536 1.00 48.44 178 SER A O 1
ATOM 1393 N N . VAL A 1 179 ? -36.310 7.042 39.867 1.00 49.03 179 VAL A N 1
ATOM 1394 C CA . VAL A 1 179 ? -36.350 5.650 39.389 1.00 49.03 179 VAL A CA 1
ATOM 1395 C C . VAL A 1 179 ? -35.316 5.507 38.264 1.00 49.03 179 VAL A C 1
ATOM 1397 O O . VAL A 1 179 ? -35.422 6.235 37.275 1.00 49.03 179 VAL A O 1
ATOM 1400 N N . PRO A 1 180 ? -34.311 4.618 38.392 1.00 55.69 180 PRO A N 1
ATOM 1401 C CA . PRO A 1 180 ? -33.251 4.497 37.402 1.00 55.69 180 PRO A CA 1
ATOM 1402 C C . PRO A 1 180 ? -33.840 4.094 36.052 1.00 55.69 180 PRO A C 1
ATOM 1404 O O . PRO A 1 180 ? -34.478 3.044 35.938 1.00 55.69 180 PRO A O 1
ATOM 1407 N N . ASP A 1 181 ? -33.601 4.912 35.030 1.00 53.62 181 ASP A N 1
ATOM 1408 C CA . ASP A 1 181 ? -33.987 4.600 33.658 1.00 53.62 181 ASP A CA 1
ATOM 1409 C C . ASP A 1 181 ? -33.292 3.294 33.240 1.00 53.62 181 ASP A C 1
ATOM 1411 O O . ASP A 1 181 ? -32.062 3.183 33.271 1.00 53.62 181 ASP A O 1
ATOM 1415 N N . ASN A 1 182 ? -34.089 2.257 32.974 1.00 59.22 182 ASN A N 1
ATOM 1416 C CA . ASN A 1 182 ? -33.642 0.894 32.657 1.00 59.22 182 ASN A CA 1
ATOM 1417 C C . ASN A 1 182 ? -32.646 0.254 33.656 1.00 59.22 182 ASN A C 1
ATOM 1419 O O . ASN A 1 182 ? -31.926 -0.680 33.306 1.00 59.22 182 ASN A O 1
ATOM 1423 N N . GLY A 1 183 ? -32.598 0.719 34.911 1.00 65.94 183 GLY A N 1
ATOM 1424 C CA . GLY A 1 183 ? -31.712 0.159 35.941 1.00 65.94 183 GLY A CA 1
ATOM 1425 C C . GLY A 1 183 ? -30.245 0.604 35.863 1.00 65.94 183 GLY A C 1
ATOM 1426 O O . GLY A 1 183 ? -29.426 0.092 36.628 1.00 65.94 183 GLY A O 1
ATOM 1427 N N . VAL A 1 184 ? -29.889 1.556 34.991 1.00 78.44 184 VAL A N 1
ATOM 1428 C CA . VAL A 1 184 ? -28.535 2.132 34.951 1.00 78.44 184 VAL A CA 1
ATOM 1429 C C . VAL A 1 184 ? -28.332 3.032 36.171 1.00 78.44 184 VAL A C 1
ATOM 1431 O O . VAL A 1 184 ? -29.128 3.929 36.448 1.00 78.44 184 VAL A O 1
ATOM 1434 N N . THR A 1 185 ? -27.254 2.794 36.918 1.00 82.06 185 THR A N 1
ATOM 1435 C CA . THR A 1 185 ? -26.909 3.582 38.109 1.00 82.06 185 THR A CA 1
ATOM 1436 C C . THR A 1 185 ? -25.604 4.329 37.889 1.00 82.06 185 THR A C 1
ATOM 1438 O O . THR A 1 185 ? -24.594 3.731 37.517 1.00 82.06 185 THR A O 1
ATOM 1441 N N . ILE A 1 186 ? -25.633 5.642 38.115 1.00 85.81 186 ILE A N 1
ATOM 1442 C CA . ILE A 1 186 ? -24.472 6.524 37.985 1.00 85.81 186 ILE A CA 1
ATOM 1443 C C . ILE A 1 186 ? -24.160 7.110 39.353 1.00 85.81 186 ILE A C 1
ATOM 1445 O O . ILE A 1 186 ? -25.027 7.713 39.981 1.00 85.81 186 ILE A O 1
ATOM 1449 N N . LYS A 1 187 ? -22.922 6.936 39.815 1.00 85.38 187 LYS A N 1
ATOM 1450 C CA . LYS A 1 187 ? -22.442 7.490 41.085 1.00 85.38 187 LYS A CA 1
ATOM 1451 C C . LYS A 1 187 ? -21.174 8.283 40.846 1.00 85.38 187 LYS A C 1
ATOM 1453 O O . LYS A 1 187 ? -20.227 7.744 40.285 1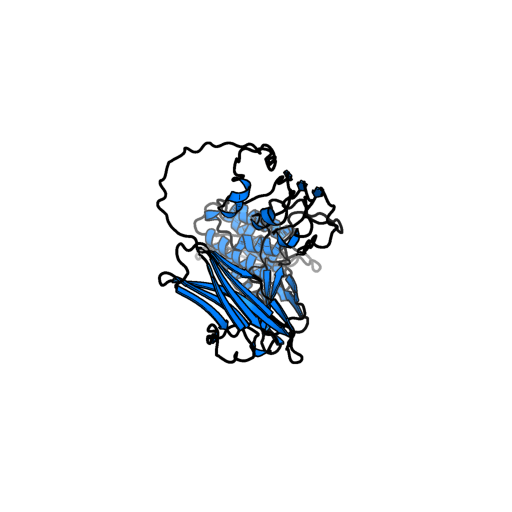.00 85.38 187 LYS A O 1
ATOM 1458 N N . THR A 1 188 ? -21.139 9.528 41.304 1.00 85.75 188 THR A N 1
ATOM 1459 C CA . THR A 1 188 ? -19.946 10.375 41.219 1.00 85.75 188 THR A CA 1
ATOM 1460 C C . THR A 1 188 ? -19.483 10.729 42.624 1.00 85.75 188 THR A C 1
ATOM 1462 O O . THR A 1 188 ? -20.223 11.326 43.399 1.00 85.75 188 THR A O 1
ATOM 1465 N N . LEU A 1 189 ? -18.256 10.338 42.948 1.00 84.94 189 LEU A N 1
ATOM 1466 C CA . LEU A 1 189 ? -17.581 10.597 44.210 1.00 84.94 189 LEU A CA 1
ATOM 1467 C C . LEU A 1 189 ? -16.478 11.619 43.951 1.00 84.94 189 LEU A C 1
ATOM 1469 O O . LEU A 1 189 ? -15.625 11.413 43.091 1.00 84.94 189 LEU A O 1
ATOM 1473 N N . SER A 1 190 ? -16.498 12.736 44.674 1.00 82.00 190 SER A N 1
ATOM 1474 C CA . SER A 1 190 ? -15.485 13.777 44.527 1.00 82.00 190 SER A CA 1
ATOM 1475 C C . SER A 1 190 ? -14.763 14.004 45.847 1.00 82.00 190 SER A C 1
ATOM 1477 O O . SER A 1 190 ? -15.339 14.531 46.796 1.00 82.00 190 SER A O 1
ATOM 1479 N N . GLU A 1 191 ? -13.482 13.650 45.884 1.00 77.75 191 GLU A N 1
ATOM 1480 C CA . GLU A 1 191 ? -12.585 13.881 47.013 1.00 77.75 191 GLU A CA 1
ATOM 1481 C C . GLU A 1 191 ? -11.524 14.932 46.647 1.00 77.75 191 GLU A C 1
ATOM 1483 O O . GLU A 1 191 ? -11.358 15.319 45.487 1.00 77.75 191 GLU A O 1
ATOM 1488 N N . LYS A 1 192 ? -10.795 15.462 47.639 1.00 67.12 192 LYS A N 1
ATOM 1489 C CA . LYS A 1 192 ? -9.766 16.484 47.385 1.00 67.12 192 LYS A CA 1
ATOM 1490 C C . LYS A 1 192 ? -8.658 15.914 46.487 1.00 67.12 192 LYS A C 1
ATOM 1492 O O . LYS A 1 192 ? -7.850 15.109 46.936 1.00 67.12 192 LYS A O 1
ATOM 1497 N N . GLY A 1 193 ? -8.606 16.382 45.239 1.00 71.69 193 GLY A N 1
ATOM 1498 C CA . GLY A 1 193 ? -7.583 16.029 44.247 1.00 71.69 193 GLY A CA 1
ATOM 1499 C C . GLY A 1 193 ? -7.945 14.879 43.298 1.00 71.69 193 GLY A C 1
ATOM 1500 O O . GLY A 1 193 ? -7.177 14.619 42.365 1.00 71.69 193 GLY A O 1
ATOM 1501 N N . ALA A 1 194 ? -9.093 14.215 43.491 1.00 80.69 194 ALA A N 1
ATOM 1502 C CA . ALA A 1 194 ? -9.572 13.153 42.610 1.00 80.69 194 ALA A CA 1
ATOM 1503 C C . ALA A 1 194 ? -11.108 13.079 42.570 1.00 80.69 194 ALA A C 1
ATOM 1505 O O . ALA A 1 194 ? -11.768 13.093 43.606 1.00 80.69 194 ALA A O 1
ATOM 1506 N N . THR A 1 195 ? -11.667 12.936 41.371 1.00 85.88 195 THR A N 1
ATOM 1507 C CA . THR A 1 195 ? -13.099 12.697 41.156 1.00 85.88 195 THR A CA 1
ATOM 1508 C C . THR A 1 195 ? -13.276 11.399 40.387 1.00 85.88 195 THR A C 1
ATOM 1510 O O . THR A 1 195 ? -12.640 11.192 39.354 1.00 85.88 195 THR A O 1
ATOM 1513 N N . GLU A 1 196 ? -14.135 10.522 40.890 1.00 89.19 196 GLU A N 1
ATOM 1514 C CA . GLU A 1 196 ? -14.416 9.211 40.316 1.00 89.19 196 GLU A CA 1
ATOM 1515 C C . GLU A 1 196 ? -15.902 9.086 39.990 1.00 89.19 196 GLU A C 1
ATOM 1517 O O . GLU A 1 196 ? -16.757 9.359 40.826 1.00 89.19 196 GLU A O 1
ATOM 1522 N N . SER A 1 197 ? -16.221 8.673 38.767 1.00 90.69 197 SER A N 1
ATOM 1523 C CA . SER A 1 197 ? -17.590 8.412 38.328 1.00 90.69 197 SER A CA 1
ATOM 1524 C C . SER A 1 197 ? -17.740 6.956 37.913 1.00 90.69 197 SER A C 1
ATOM 1526 O O . SER A 1 197 ? -16.923 6.437 37.155 1.00 90.69 197 SER A O 1
ATOM 1528 N N . PHE A 1 198 ? -18.789 6.304 38.401 1.00 90.25 198 PHE A N 1
ATOM 1529 C CA . PHE A 1 198 ? -19.082 4.894 38.194 1.00 90.25 198 PHE A CA 1
ATOM 1530 C C . PHE A 1 198 ? -20.419 4.749 37.480 1.00 90.25 198 PHE A C 1
ATOM 1532 O O . PHE A 1 198 ? -21.432 5.241 37.973 1.00 90.25 198 PHE A O 1
ATOM 1539 N N . ILE A 1 199 ? -20.429 4.024 36.366 1.00 90.50 199 ILE A N 1
ATOM 1540 C CA . ILE A 1 199 ? -21.638 3.454 35.775 1.00 90.50 199 ILE A CA 1
ATOM 1541 C C . ILE A 1 199 ? -21.732 2.003 36.211 1.00 90.50 199 ILE A C 1
ATOM 1543 O O . ILE A 1 199 ? -20.771 1.246 36.064 1.00 90.50 199 ILE A O 1
ATOM 1547 N N . HIS A 1 200 ? -22.914 1.591 36.653 1.00 89.88 200 HIS A N 1
ATOM 1548 C CA . HIS A 1 200 ? -23.265 0.189 36.773 1.00 89.88 200 HIS A CA 1
ATOM 1549 C C . HIS A 1 200 ? -24.574 -0.110 36.044 1.00 89.88 200 HIS A C 1
ATOM 1551 O O . HIS A 1 200 ? -25.620 0.465 36.350 1.00 89.88 200 HIS A O 1
ATOM 1557 N N . ILE A 1 201 ? -24.486 -1.033 35.087 1.00 89.94 201 ILE A N 1
ATOM 1558 C CA . ILE A 1 201 ? -25.605 -1.581 34.328 1.00 89.94 201 ILE A CA 1
ATOM 1559 C C . ILE A 1 201 ? -25.807 -3.018 34.818 1.00 89.94 201 ILE A C 1
ATOM 1561 O O . ILE A 1 201 ? -24.917 -3.842 34.598 1.00 89.94 201 ILE A O 1
ATOM 1565 N N . PRO A 1 202 ? -26.913 -3.342 35.505 1.00 84.56 202 PRO A N 1
ATOM 1566 C CA . PRO A 1 202 ? -27.119 -4.667 36.080 1.00 84.56 202 PRO A CA 1
ATOM 1567 C C . PRO A 1 202 ? -27.477 -5.721 35.026 1.00 84.56 202 PRO A C 1
ATOM 1569 O O . PRO A 1 202 ? -27.088 -6.873 35.188 1.00 84.56 202 PRO A O 1
ATOM 1572 N N . GLN A 1 203 ? -28.191 -5.333 33.964 1.00 87.19 203 GLN A N 1
ATOM 1573 C CA . GLN A 1 203 ? -28.568 -6.208 32.853 1.00 87.19 203 GLN A CA 1
ATOM 1574 C C . GLN A 1 203 ? -28.382 -5.483 31.518 1.00 87.19 203 GLN A C 1
ATOM 1576 O O . GLN A 1 203 ? -28.957 -4.421 31.291 1.00 87.19 203 GLN A O 1
ATOM 1581 N N . LEU A 1 204 ? -27.555 -6.046 30.636 1.00 87.50 204 LEU A N 1
ATOM 1582 C CA . LEU A 1 204 ? -27.186 -5.420 29.367 1.00 87.50 204 LEU A CA 1
ATOM 1583 C C . LEU A 1 204 ? -28.188 -5.649 28.216 1.00 87.50 204 LEU A C 1
ATOM 1585 O O . LEU A 1 204 ? -28.500 -6.780 27.850 1.00 87.50 204 LEU A O 1
ATOM 1589 N N . ASN A 1 205 ? -28.592 -4.519 27.635 1.00 84.56 205 ASN A N 1
ATOM 1590 C CA . ASN A 1 205 ? -29.271 -4.176 26.378 1.00 84.56 205 ASN A CA 1
ATOM 1591 C C . ASN A 1 205 ? -28.552 -4.376 25.045 1.00 84.56 205 ASN A C 1
ATOM 1593 O O . ASN A 1 205 ? -27.358 -4.103 24.982 1.00 84.56 205 ASN A O 1
ATOM 1597 N N . TRP A 1 206 ? -29.255 -4.614 23.932 1.00 79.50 206 TRP A N 1
ATOM 1598 C CA . TRP A 1 206 ? -28.693 -4.321 22.600 1.00 79.50 206 TRP A CA 1
ATOM 1599 C C . TRP A 1 206 ? -28.464 -2.809 22.367 1.00 79.50 206 TRP A C 1
ATOM 1601 O O . TRP A 1 206 ? -27.528 -2.422 21.674 1.00 79.50 206 TRP A O 1
ATOM 1611 N N . ASP A 1 207 ? -29.280 -1.956 22.984 1.00 81.38 207 ASP A N 1
ATOM 1612 C CA . ASP A 1 207 ? -29.226 -0.484 22.976 1.00 81.38 207 ASP A CA 1
ATOM 1613 C C . ASP A 1 207 ? -28.106 0.105 23.853 1.00 81.38 207 ASP A C 1
ATOM 1615 O O . ASP A 1 207 ? -27.760 1.274 23.698 1.00 81.38 207 ASP A O 1
ATOM 1619 N N . HIS A 1 208 ? -27.485 -0.697 24.724 1.00 84.88 208 HIS A N 1
ATOM 1620 C CA . HIS A 1 208 ? -26.273 -0.312 25.456 1.00 84.88 208 HIS A CA 1
ATOM 1621 C C . HIS A 1 208 ? -24.992 -0.462 24.619 1.00 84.88 208 HIS A C 1
ATOM 1623 O O . HIS A 1 208 ? -23.906 -0.095 25.081 1.00 84.88 208 HIS A O 1
ATOM 1629 N N . SER A 1 209 ? -25.085 -1.000 23.398 1.00 83.38 209 SER A N 1
ATOM 1630 C CA . SER A 1 209 ? -23.944 -1.070 22.491 1.00 83.38 209 SER A CA 1
ATOM 1631 C C . SER A 1 209 ? -23.666 0.293 21.857 1.00 83.38 209 SER A C 1
ATOM 1633 O O . SER A 1 209 ? -24.551 0.925 21.285 1.00 83.38 209 SER A O 1
ATOM 1635 N N . GLY A 1 210 ? -22.419 0.748 21.935 1.00 81.44 210 GLY A N 1
ATOM 1636 C CA . GLY A 1 210 ? -22.033 2.059 21.426 1.00 81.44 210 GLY A CA 1
ATOM 1637 C C . GLY A 1 210 ? -20.702 2.542 21.977 1.00 81.44 210 GLY A C 1
ATOM 1638 O O . GLY A 1 210 ? -19.982 1.801 22.648 1.00 81.44 210 GLY A O 1
ATOM 1639 N N . GLU A 1 211 ? -20.377 3.791 21.668 1.00 88.06 211 GLU A N 1
ATOM 1640 C CA . GLU A 1 211 ? -19.226 4.485 22.237 1.00 88.06 211 GLU A CA 1
ATOM 1641 C C . GLU A 1 211 ? -19.633 5.138 23.562 1.00 88.06 211 GLU A C 1
ATOM 1643 O O . GLU A 1 211 ? -20.497 6.016 23.599 1.00 88.06 211 GLU A O 1
ATOM 1648 N N . TRP A 1 212 ? -19.012 4.688 24.648 1.00 89.81 212 TRP A N 1
ATOM 1649 C CA . TRP A 1 212 ? -19.193 5.219 25.991 1.00 89.81 212 TRP A CA 1
ATOM 1650 C C . TRP A 1 212 ? -18.075 6.208 26.289 1.00 89.81 212 TRP A C 1
ATOM 1652 O O . TRP A 1 212 ? -16.912 5.818 26.409 1.00 89.81 212 TRP A O 1
ATOM 1662 N N . SER A 1 213 ? -18.429 7.482 26.427 1.00 91.31 213 SER A N 1
ATOM 1663 C CA . SER A 1 213 ? -17.488 8.564 26.711 1.00 91.31 213 SER A CA 1
ATOM 1664 C C . SER A 1 213 ? -17.694 9.113 28.113 1.00 91.31 213 SER A C 1
ATOM 1666 O O . SER A 1 213 ? -18.794 9.549 28.451 1.00 91.31 213 SER A O 1
ATOM 1668 N N . CYS A 1 214 ? -16.625 9.173 28.901 1.00 90.50 214 CYS A N 1
ATOM 1669 C CA . CYS A 1 214 ? -16.584 10.001 30.099 1.00 90.50 214 CYS A CA 1
ATOM 1670 C C . CYS A 1 214 ? -16.117 11.404 29.714 1.00 90.50 214 CYS A C 1
ATOM 1672 O O . CYS A 1 214 ? -15.045 11.562 29.124 1.00 90.50 214 CYS A O 1
ATOM 1674 N N . VAL A 1 215 ? -16.917 12.414 30.039 1.00 89.44 215 VAL A N 1
ATOM 1675 C CA . VAL A 1 215 ? -16.647 13.818 29.730 1.00 89.44 215 VAL A CA 1
ATOM 1676 C C . VAL A 1 215 ? -16.480 14.595 31.028 1.00 89.44 215 VAL A C 1
ATOM 1678 O O . VAL A 1 215 ? -17.266 14.448 31.963 1.00 89.44 215 VAL A O 1
ATOM 1681 N N . VAL A 1 216 ? -15.435 15.416 31.070 1.00 88.75 216 VAL A N 1
ATOM 1682 C CA . VAL A 1 216 ? -15.065 16.255 32.208 1.00 88.75 216 VAL A CA 1
ATOM 1683 C C . VAL A 1 216 ? -14.996 17.701 31.754 1.00 88.75 216 VAL A C 1
ATOM 1685 O O . VAL A 1 216 ? -14.269 18.014 30.811 1.00 88.75 216 VAL A O 1
ATOM 1688 N N . GLU A 1 217 ? -15.699 18.572 32.466 1.00 86.69 217 GLU A N 1
ATOM 1689 C CA . GLU A 1 217 ? -15.670 20.021 32.294 1.00 86.69 217 GLU A CA 1
ATOM 1690 C C . GLU A 1 217 ? -14.906 20.660 33.452 1.00 86.69 217 GLU A C 1
ATOM 1692 O O . GLU A 1 217 ? -15.187 20.415 34.629 1.00 86.69 217 GLU A O 1
ATOM 1697 N N . SER A 1 218 ? -13.899 21.464 33.120 1.00 82.94 218 SER A N 1
ATOM 1698 C CA . SER A 1 218 ? -13.157 22.248 34.103 1.00 82.94 218 SER A CA 1
ATOM 1699 C C . SER A 1 218 ? -12.582 23.507 33.471 1.00 82.94 218 SER A C 1
ATOM 1701 O O . SER A 1 218 ? -11.944 23.438 32.415 1.00 82.94 218 SER A O 1
ATOM 1703 N N . ASN A 1 219 ? -12.770 24.657 34.127 1.00 78.31 219 ASN A N 1
ATOM 1704 C CA . ASN A 1 219 ? -12.292 25.958 33.657 1.00 78.31 219 ASN A CA 1
ATOM 1705 C C . ASN A 1 219 ? -12.769 26.265 32.221 1.00 78.31 219 ASN A C 1
ATOM 1707 O O . ASN A 1 219 ? -12.006 26.791 31.404 1.00 78.31 219 ASN A O 1
ATOM 1711 N N . GLY A 1 220 ? -13.998 25.857 31.884 1.00 74.38 220 GLY A N 1
ATOM 1712 C CA . GLY A 1 220 ? -14.585 26.008 30.548 1.00 74.38 220 GLY A CA 1
ATOM 1713 C C . GLY A 1 220 ? -13.966 25.141 29.437 1.00 74.38 220 GLY A C 1
ATOM 1714 O O . GLY A 1 220 ? -14.181 25.429 28.259 1.00 74.38 220 GLY A O 1
ATOM 1715 N N . LYS A 1 221 ? -13.174 24.106 29.764 1.00 76.44 221 LYS A N 1
ATOM 1716 C CA . LYS A 1 221 ? -12.659 23.119 28.797 1.00 76.44 221 LYS A CA 1
ATOM 1717 C C . LYS A 1 221 ? -13.250 21.737 29.044 1.00 76.44 221 LYS A C 1
ATOM 1719 O O . LYS A 1 221 ? -13.224 21.249 30.172 1.00 76.44 221 LYS A O 1
ATOM 1724 N N . ASN A 1 222 ? -13.656 21.084 27.954 1.00 83.69 222 ASN A N 1
ATOM 1725 C CA . ASN A 1 222 ? -14.150 19.711 27.967 1.00 83.69 222 ASN A CA 1
ATOM 1726 C C . ASN A 1 222 ? -13.056 18.746 27.514 1.00 83.69 222 ASN A C 1
ATOM 1728 O O . ASN A 1 222 ? -12.629 18.782 26.361 1.00 83.69 222 ASN A O 1
ATOM 1732 N N . ASN A 1 223 ? -12.639 17.862 28.413 1.00 83.75 223 ASN A N 1
ATOM 1733 C CA . ASN A 1 223 ? -11.796 16.716 28.094 1.00 83.75 223 ASN A CA 1
ATOM 1734 C C . ASN A 1 223 ? -12.651 15.451 28.133 1.00 83.75 223 ASN A C 1
ATOM 1736 O O . ASN A 1 223 ? -13.554 15.336 28.958 1.00 83.75 223 ASN A O 1
ATOM 1740 N N . SER A 1 224 ? -12.376 14.492 27.252 1.00 88.25 224 SER A N 1
ATOM 1741 C CA . SER A 1 224 ? -13.112 13.228 27.243 1.00 88.25 224 SER A CA 1
ATOM 1742 C C . SER A 1 224 ? -12.221 12.042 26.916 1.00 88.25 224 SER A C 1
ATOM 1744 O O . SER A 1 224 ? -11.174 12.186 26.282 1.00 88.25 224 SER A O 1
ATOM 1746 N N . ARG A 1 225 ? -12.646 10.870 27.381 1.00 88.12 225 ARG A N 1
ATOM 1747 C CA . ARG A 1 225 ? -12.070 9.572 27.037 1.00 88.12 225 ARG A CA 1
ATOM 1748 C C . ARG A 1 225 ? -13.218 8.624 26.717 1.00 88.12 225 ARG A C 1
ATOM 1750 O O . ARG A 1 225 ? -14.252 8.693 27.380 1.00 88.12 225 ARG A O 1
ATOM 1757 N N . SER A 1 226 ? -13.031 7.782 25.705 1.00 87.75 226 SER A N 1
ATOM 1758 C CA . SER A 1 226 ? -14.072 6.898 25.177 1.00 87.75 226 SER A CA 1
ATOM 1759 C C . SER A 1 226 ? -13.581 5.460 25.051 1.00 87.75 226 SER A C 1
ATOM 1761 O O . SER A 1 226 ? -12.392 5.231 24.820 1.00 87.75 226 SER A O 1
ATOM 1763 N N . LEU A 1 227 ? -14.510 4.512 25.147 1.00 87.06 227 LEU A N 1
ATOM 1764 C CA . LEU A 1 227 ? -14.336 3.116 24.741 1.00 87.06 227 LEU A CA 1
ATOM 1765 C C . LEU A 1 227 ? -15.609 2.612 24.058 1.00 87.06 227 LEU A C 1
ATOM 1767 O O . LEU A 1 227 ? -16.698 3.124 24.316 1.00 87.06 227 LEU A O 1
ATOM 1771 N N . SER A 1 228 ? -15.497 1.592 23.213 1.00 84.94 228 SER A N 1
ATOM 1772 C CA . SER A 1 228 ? -16.665 0.944 22.607 1.00 84.94 228 SER A CA 1
ATOM 1773 C C . SER A 1 228 ? -17.119 -0.263 23.422 1.00 84.94 228 SER A C 1
ATOM 1775 O O . SER A 1 228 ? -16.303 -1.098 23.809 1.00 84.94 228 SER A O 1
ATOM 1777 N N . VAL A 1 229 ? -18.429 -0.400 23.625 1.00 85.56 229 VAL A N 1
ATOM 1778 C CA . VAL A 1 229 ? -19.056 -1.594 24.210 1.00 85.56 229 VAL A CA 1
ATOM 1779 C C . VAL A 1 229 ? -19.879 -2.307 23.140 1.00 85.56 229 VAL A C 1
ATOM 1781 O O . VAL A 1 229 ? -20.758 -1.711 22.511 1.00 85.56 229 VAL A O 1
ATOM 1784 N N . TYR A 1 230 ? -19.619 -3.599 22.953 1.00 82.75 230 TYR A N 1
ATOM 1785 C CA . TYR A 1 230 ? -20.356 -4.468 22.037 1.00 82.75 230 TYR A CA 1
ATOM 1786 C C . TYR A 1 230 ? -21.157 -5.486 22.833 1.00 82.75 230 TYR A C 1
ATOM 1788 O O . TYR A 1 230 ? -20.580 -6.403 23.419 1.00 82.75 230 TYR A O 1
ATOM 1796 N N . VAL A 1 231 ? -22.479 -5.327 22.840 1.00 85.19 231 VAL A N 1
ATOM 1797 C CA . VAL A 1 231 ? -23.378 -6.275 23.501 1.00 85.19 231 VAL A CA 1
ATOM 1798 C C . VAL A 1 231 ? -23.813 -7.338 22.496 1.00 85.19 231 VAL A C 1
ATOM 1800 O O . VAL A 1 231 ? -24.486 -7.042 21.509 1.00 85.19 231 VAL A O 1
ATOM 1803 N N . ILE A 1 232 ? -23.403 -8.584 22.729 1.00 83.31 232 ILE A N 1
ATOM 1804 C CA . ILE A 1 232 ? -23.774 -9.741 21.917 1.00 83.31 232 ILE A CA 1
ATOM 1805 C C . ILE A 1 232 ? -25.136 -10.269 22.373 1.00 83.31 232 ILE A C 1
ATOM 1807 O O . ILE A 1 232 ? -25.328 -10.643 23.528 1.00 83.31 232 ILE A O 1
ATOM 1811 N N . HIS A 1 233 ? -26.064 -10.346 21.428 1.00 83.00 233 HIS A N 1
ATOM 1812 C CA . HIS A 1 233 ? -27.434 -10.819 21.569 1.00 83.00 233 HIS A CA 1
ATOM 1813 C C . HIS A 1 233 ? -27.714 -11.934 20.545 1.00 83.00 233 HIS A C 1
ATOM 1815 O O . HIS A 1 233 ? -26.943 -12.133 19.604 1.00 83.00 233 HIS A O 1
ATOM 1821 N N . HIS A 1 234 ? -28.825 -12.666 20.683 1.00 80.94 234 HIS A N 1
ATOM 1822 C CA . HIS A 1 234 ? -29.147 -13.770 19.765 1.00 80.94 234 HIS A CA 1
ATOM 1823 C C . HIS A 1 234 ? -29.315 -13.316 18.304 1.00 80.94 234 HIS A C 1
ATOM 1825 O O . HIS A 1 234 ? -28.981 -14.058 17.382 1.00 80.94 234 HIS A O 1
ATOM 1831 N N . ASP A 1 235 ? -29.774 -12.080 18.096 1.00 82.62 235 ASP A N 1
ATOM 1832 C CA . ASP A 1 235 ? -29.964 -11.482 16.768 1.00 82.62 235 ASP A CA 1
ATOM 1833 C C . ASP A 1 235 ? -28.738 -10.724 16.244 1.00 82.62 235 ASP A C 1
ATOM 1835 O O . ASP A 1 235 ? -28.796 -10.141 15.154 1.00 82.62 235 ASP A O 1
ATOM 1839 N N . THR A 1 236 ? -27.622 -10.722 16.987 1.00 82.19 236 THR A N 1
ATOM 1840 C CA . THR A 1 236 ? -26.401 -10.029 16.569 1.00 82.19 236 THR A CA 1
ATOM 1841 C C . THR A 1 236 ? -25.947 -10.541 15.207 1.00 82.19 236 THR A C 1
ATOM 1843 O O . THR A 1 236 ? -25.772 -11.739 14.974 1.00 82.19 236 THR A O 1
ATOM 1846 N N . LYS A 1 237 ? -25.753 -9.605 14.278 1.00 85.88 237 LYS A N 1
ATOM 1847 C CA . LYS A 1 237 ? -25.245 -9.899 12.941 1.00 85.88 237 LYS A CA 1
ATOM 1848 C C . LYS A 1 237 ? -23.727 -10.018 12.972 1.00 85.88 237 LYS A C 1
ATOM 1850 O O . LYS A 1 237 ? -23.040 -9.353 13.748 1.00 85.88 237 LYS A O 1
ATOM 1855 N N . TYR A 1 238 ? -23.209 -10.877 12.101 1.00 87.69 238 TYR A N 1
ATOM 1856 C CA . TYR A 1 238 ? -21.782 -11.131 11.974 1.00 87.69 238 TYR A CA 1
ATOM 1857 C C . TYR A 1 238 ? -21.384 -11.123 10.512 1.00 87.69 238 TYR A C 1
ATOM 1859 O O . TYR A 1 238 ? -22.055 -11.738 9.684 1.00 87.69 238 TYR A O 1
ATOM 1867 N N . CYS A 1 239 ? -20.229 -10.538 10.235 1.00 90.69 239 CYS A N 1
ATOM 1868 C CA . CYS A 1 239 ? -19.511 -10.836 9.015 1.00 90.69 239 CYS A CA 1
ATOM 1869 C C . CYS A 1 239 ? -18.903 -12.238 9.099 1.00 90.69 239 CYS A C 1
ATOM 1871 O O . CYS A 1 239 ? -18.255 -12.597 10.088 1.00 90.69 239 CYS A O 1
ATOM 1873 N N . ALA A 1 240 ? -19.114 -13.036 8.052 1.00 93.69 240 ALA A N 1
ATOM 1874 C CA . ALA A 1 240 ? -18.522 -14.364 7.918 1.00 93.69 240 ALA A CA 1
ATOM 1875 C C . ALA A 1 240 ? -16.990 -14.290 7.804 1.00 93.69 240 ALA A C 1
ATOM 1877 O O . ALA A 1 240 ? -16.436 -13.245 7.474 1.00 93.69 240 ALA A O 1
ATOM 1878 N N . VAL A 1 241 ? -16.295 -15.404 8.041 1.00 93.06 241 VAL A N 1
ATOM 1879 C CA . VAL A 1 241 ? -14.855 -15.494 7.743 1.00 93.06 241 VAL A CA 1
ATOM 1880 C C . VAL A 1 241 ? -14.640 -15.198 6.256 1.00 93.06 241 VAL A C 1
ATOM 1882 O O . VAL A 1 241 ? -15.376 -15.717 5.418 1.00 93.06 241 VAL A O 1
ATOM 1885 N N . ASN A 1 242 ? -13.657 -14.361 5.928 1.00 93.75 242 ASN A N 1
ATOM 1886 C CA . ASN A 1 242 ? -13.390 -13.954 4.549 1.00 93.75 242 ASN A CA 1
ATOM 1887 C C . ASN A 1 242 ? -11.887 -13.900 4.271 1.00 93.75 242 ASN A C 1
ATOM 1889 O O . ASN A 1 242 ? -11.110 -13.565 5.159 1.00 93.75 242 ASN A O 1
ATOM 1893 N N . VAL A 1 243 ? -11.471 -14.178 3.037 1.00 94.19 243 VAL A N 1
ATOM 1894 C CA . VAL A 1 243 ? -10.070 -14.086 2.615 1.00 94.19 243 VAL A CA 1
ATOM 1895 C C . VAL A 1 243 ? -9.962 -13.111 1.453 1.00 94.19 243 VAL A C 1
ATOM 1897 O O . VAL A 1 243 ? -10.612 -13.282 0.426 1.00 94.19 243 VAL A O 1
ATOM 1900 N N . THR A 1 244 ? -9.123 -12.090 1.605 1.00 93.00 244 THR A N 1
ATOM 1901 C CA . THR A 1 244 ? -8.848 -11.105 0.550 1.00 93.00 244 THR A CA 1
ATOM 1902 C C . THR A 1 244 ? -7.391 -11.199 0.128 1.00 93.00 244 THR A C 1
ATOM 1904 O O . THR A 1 244 ? -6.518 -11.141 0.992 1.00 93.00 244 THR A O 1
ATOM 1907 N N . SER A 1 245 ? -7.120 -11.292 -1.173 1.00 91.19 245 SER A N 1
ATOM 1908 C CA . SER A 1 245 ? -5.767 -11.406 -1.732 1.00 91.19 245 SER A CA 1
ATOM 1909 C C . SER A 1 245 ? -5.457 -10.288 -2.726 1.00 91.19 245 SER A C 1
ATOM 1911 O O . SER A 1 245 ? -6.295 -9.961 -3.564 1.00 91.19 245 SER A O 1
ATOM 1913 N N . GLY A 1 246 ? -4.233 -9.761 -2.682 1.00 88.31 246 GLY A N 1
ATOM 1914 C CA . GLY A 1 246 ? -3.693 -8.827 -3.671 1.00 88.31 246 GLY A CA 1
ATOM 1915 C C . GLY A 1 246 ? -2.185 -8.612 -3.507 1.00 88.31 246 GLY A C 1
ATOM 1916 O O . GLY A 1 246 ? -1.527 -9.297 -2.722 1.00 88.31 246 GLY A O 1
ATOM 1917 N N . ASN A 1 247 ? -1.633 -7.614 -4.200 1.00 88.12 247 ASN A N 1
ATOM 1918 C CA . ASN A 1 247 ? -0.181 -7.358 -4.251 1.00 88.12 247 ASN A CA 1
ATOM 1919 C C . ASN A 1 247 ? 0.417 -6.929 -2.892 1.00 88.12 247 ASN A C 1
ATOM 1921 O O . ASN A 1 247 ? 1.627 -7.006 -2.670 1.00 88.12 247 ASN A O 1
ATOM 1925 N N . LYS A 1 248 ? -0.444 -6.493 -1.963 1.00 88.69 248 LYS A N 1
ATOM 1926 C CA . LYS A 1 248 ? -0.104 -6.084 -0.591 1.00 88.69 248 LYS A CA 1
ATOM 1927 C C . LYS A 1 248 ? -0.347 -7.164 0.466 1.00 88.69 248 LYS A C 1
ATOM 1929 O O . LYS A 1 248 ? -0.166 -6.900 1.654 1.00 88.69 248 LYS A O 1
ATOM 1934 N N . GLY A 1 249 ? -0.756 -8.368 0.064 1.00 88.75 249 GLY A N 1
ATOM 1935 C CA . GLY A 1 249 ? -0.939 -9.498 0.974 1.00 88.75 249 GLY A CA 1
ATOM 1936 C C . GLY A 1 249 ? -2.217 -10.281 0.748 1.00 88.75 249 GLY A C 1
ATOM 1937 O O . GLY A 1 249 ? -3.131 -9.852 0.044 1.00 88.75 249 GLY A O 1
ATOM 1938 N N . THR A 1 250 ? -2.258 -11.447 1.383 1.00 92.19 250 THR A N 1
ATOM 1939 C CA . THR A 1 250 ? -3.459 -12.254 1.555 1.00 92.19 250 THR A CA 1
ATOM 1940 C C . THR A 1 250 ? -3.836 -12.250 3.028 1.00 92.19 250 THR A C 1
ATOM 1942 O O . THR A 1 250 ? -3.067 -12.695 3.877 1.00 92.19 250 THR A O 1
ATOM 1945 N N . TYR A 1 251 ? -5.022 -11.733 3.329 1.00 90.00 251 TYR A N 1
ATOM 1946 C CA . TYR A 1 251 ? -5.512 -11.522 4.686 1.00 90.00 251 TYR A CA 1
ATOM 1947 C C . TYR A 1 251 ? -6.733 -12.398 4.938 1.00 90.00 251 TYR A C 1
ATOM 1949 O O . TYR A 1 251 ? -7.690 -12.362 4.164 1.00 90.00 251 TYR A O 1
ATOM 1957 N N . SER A 1 252 ? -6.691 -13.172 6.023 1.00 90.81 252 SER A N 1
ATOM 1958 C CA . SER A 1 252 ? -7.807 -13.992 6.497 1.00 90.81 252 SER A CA 1
ATOM 1959 C C . SER A 1 252 ? -8.526 -13.268 7.631 1.00 90.81 252 SER A C 1
ATOM 1961 O O . SER A 1 252 ? -8.047 -13.235 8.763 1.00 90.81 252 SER A O 1
ATOM 1963 N N . TRP A 1 253 ? -9.680 -12.692 7.321 1.00 90.62 253 TRP A N 1
ATOM 1964 C CA . TRP A 1 253 ? -10.518 -11.933 8.239 1.00 90.62 253 TRP A CA 1
ATOM 1965 C C . TRP A 1 253 ? -11.368 -12.879 9.092 1.00 90.62 253 TRP A C 1
ATOM 1967 O O . TRP A 1 253 ? -12.138 -13.671 8.536 1.00 90.62 253 TRP A O 1
ATOM 1977 N N . PRO A 1 254 ? -11.249 -12.825 10.429 1.00 87.56 254 PRO A N 1
ATOM 1978 C CA . PRO A 1 254 ? -12.021 -13.683 11.317 1.00 87.56 254 PRO A CA 1
ATOM 1979 C C . PRO A 1 254 ? -13.502 -13.297 11.304 1.00 87.56 254 PRO A C 1
ATOM 1981 O O . PRO A 1 254 ? -13.871 -12.177 10.950 1.00 87.56 254 PRO A O 1
ATOM 1984 N N . ARG A 1 255 ? -14.368 -14.214 11.748 1.00 86.56 255 ARG A N 1
ATOM 1985 C CA . ARG A 1 255 ? -15.783 -13.901 11.976 1.00 86.56 255 ARG A CA 1
ATOM 1986 C C . ARG A 1 255 ? -15.886 -12.735 12.964 1.00 86.56 255 ARG A C 1
ATOM 1988 O O . ARG A 1 255 ? -15.371 -12.830 14.073 1.00 86.56 255 ARG A O 1
ATOM 1995 N N . THR A 1 256 ? -16.548 -11.660 12.552 1.00 85.44 256 THR A N 1
ATOM 1996 C CA . THR A 1 256 ? -16.510 -10.365 13.250 1.00 85.44 256 THR A CA 1
ATOM 1997 C C . THR A 1 256 ? -17.920 -9.830 13.463 1.00 85.44 256 THR A C 1
ATOM 1999 O O . THR A 1 256 ? -18.772 -9.980 12.590 1.00 85.44 256 THR A O 1
ATOM 2002 N N . VAL A 1 257 ? -18.175 -9.234 14.629 1.00 84.38 257 VAL A N 1
ATOM 2003 C CA . VAL A 1 257 ? -19.460 -8.598 14.972 1.00 84.38 257 VAL A CA 1
ATOM 2004 C C . VAL A 1 257 ? -19.742 -7.424 14.022 1.00 84.38 257 VAL A C 1
ATOM 2006 O O . VAL A 1 257 ? -18.823 -6.713 13.618 1.00 84.38 257 VAL A O 1
ATOM 2009 N N . ALA A 1 258 ? -21.007 -7.218 13.653 1.00 82.81 258 ALA A N 1
ATOM 2010 C CA . ALA A 1 258 ? -21.435 -6.064 12.863 1.00 82.81 258 ALA A CA 1
ATOM 2011 C C . ALA A 1 258 ? -20.969 -4.723 13.472 1.00 82.81 258 ALA A C 1
ATOM 2013 O O . ALA A 1 258 ? -20.871 -4.584 14.690 1.00 82.81 258 ALA A O 1
ATOM 2014 N N . ALA A 1 259 ? -20.663 -3.740 12.620 1.00 77.94 259 ALA A N 1
ATOM 2015 C CA . ALA A 1 259 ? -20.105 -2.430 12.993 1.00 77.94 259 ALA A CA 1
ATOM 2016 C C . ALA A 1 259 ? -18.715 -2.456 13.677 1.00 77.94 259 ALA A C 1
ATOM 2018 O O . ALA A 1 259 ? -18.301 -1.475 14.312 1.00 77.94 259 ALA A O 1
ATOM 2019 N N . VAL A 1 260 ? -17.956 -3.550 13.549 1.00 79.06 260 VAL A N 1
ATOM 2020 C CA . VAL A 1 260 ? -16.567 -3.659 14.028 1.00 79.06 260 VAL A CA 1
ATOM 2021 C C . VAL A 1 260 ? -15.593 -3.692 12.854 1.00 79.06 260 VAL A C 1
ATOM 2023 O O . VAL A 1 260 ? -15.807 -4.384 11.860 1.00 79.06 260 VAL A O 1
ATOM 2026 N N . SER A 1 261 ? -14.492 -2.951 12.982 1.00 83.44 261 SER A N 1
ATOM 2027 C CA . SER A 1 261 ? -13.346 -3.081 12.084 1.00 83.44 261 SER A CA 1
ATOM 2028 C C . SER A 1 261 ? -12.292 -3.990 12.698 1.00 83.44 261 SER A C 1
ATOM 2030 O O . SER A 1 261 ? -12.016 -3.900 13.890 1.00 83.44 261 SER A O 1
ATOM 2032 N N . VAL A 1 262 ? -11.672 -4.820 11.867 1.00 84.56 262 VAL A N 1
ATOM 2033 C CA . VAL A 1 262 ? -10.543 -5.673 12.243 1.00 84.56 262 VAL A CA 1
ATOM 2034 C C . VAL A 1 262 ? -9.274 -5.122 11.628 1.00 84.56 262 VAL A C 1
ATOM 2036 O O . VAL A 1 262 ? -9.279 -4.694 10.474 1.00 84.56 262 VAL A O 1
ATOM 2039 N N . GLU A 1 263 ? -8.186 -5.192 12.386 1.00 86.50 263 GLU A N 1
ATOM 2040 C CA . GLU A 1 263 ? -6.845 -4.859 11.925 1.00 86.50 263 GLU A CA 1
ATOM 2041 C C . GLU A 1 263 ? -5.933 -6.085 12.016 1.00 86.50 263 GLU A C 1
ATOM 2043 O O . GLU A 1 263 ? -5.907 -6.785 13.028 1.00 86.50 263 GLU A O 1
ATOM 2048 N N . LEU A 1 264 ? -5.194 -6.360 10.941 1.00 84.88 264 LEU A N 1
ATOM 2049 C CA . LEU A 1 264 ? -4.232 -7.458 10.839 1.00 84.88 264 LEU A CA 1
ATOM 2050 C C . LEU A 1 264 ? -2.860 -6.910 10.427 1.00 84.88 264 LEU A C 1
ATOM 2052 O O . LEU A 1 264 ? -2.804 -5.985 9.616 1.00 84.88 264 LEU A O 1
ATOM 2056 N N . PRO A 1 265 ? -1.744 -7.451 10.947 1.00 87.38 265 PRO A N 1
ATOM 2057 C CA . PRO A 1 265 ? -0.411 -6.981 10.579 1.00 87.38 265 PRO A CA 1
ATOM 2058 C C . PRO A 1 265 ? -0.156 -7.199 9.084 1.00 87.38 265 PRO A C 1
ATOM 2060 O O . PRO A 1 265 ? -0.512 -8.244 8.534 1.00 87.38 265 PRO A O 1
ATOM 2063 N N . CYS A 1 266 ? 0.461 -6.222 8.416 1.00 88.56 266 CYS A N 1
ATOM 2064 C CA . CYS A 1 266 ? 0.710 -6.321 6.979 1.00 88.56 266 CYS A CA 1
ATOM 2065 C C . CYS A 1 266 ? 1.683 -7.465 6.644 1.00 88.56 266 CYS A C 1
ATOM 2067 O O . CYS A 1 266 ? 2.773 -7.550 7.208 1.00 88.56 266 CYS A O 1
ATOM 2069 N N . GLN A 1 267 ? 1.343 -8.295 5.654 1.00 85.88 267 GLN A N 1
ATOM 2070 C CA . GLN A 1 267 ? 2.160 -9.456 5.272 1.00 85.88 267 GLN A CA 1
ATOM 2071 C C . GLN A 1 267 ? 3.510 -9.071 4.638 1.00 85.88 267 GLN A C 1
ATOM 2073 O O . GLN A 1 267 ? 4.499 -9.775 4.818 1.00 85.88 267 GLN A O 1
ATOM 2078 N N . GLY A 1 268 ? 3.566 -7.961 3.890 1.00 76.06 268 GLY A N 1
ATOM 2079 C CA . GLY A 1 268 ? 4.779 -7.511 3.189 1.00 76.06 268 GLY A CA 1
ATOM 2080 C C . GLY A 1 268 ? 5.879 -6.937 4.094 1.00 76.06 268 GLY A C 1
ATOM 2081 O O . GLY A 1 268 ? 6.932 -6.519 3.600 1.00 76.06 268 GLY A O 1
ATOM 2082 N N . ILE A 1 269 ? 5.647 -6.881 5.410 1.00 76.06 269 ILE A N 1
ATOM 2083 C CA . ILE A 1 269 ? 6.668 -6.519 6.392 1.00 76.06 269 ILE A CA 1
ATOM 2084 C C . ILE A 1 269 ? 7.569 -7.744 6.566 1.00 76.06 269 ILE A C 1
ATOM 2086 O O . ILE A 1 269 ? 7.269 -8.651 7.338 1.00 76.06 269 ILE A O 1
ATOM 2090 N N . SER A 1 270 ? 8.681 -7.790 5.826 1.00 55.81 270 SER A N 1
ATOM 2091 C CA . SER A 1 270 ? 9.737 -8.763 6.112 1.00 55.81 270 SER A CA 1
ATOM 2092 C C . SER A 1 270 ? 10.252 -8.511 7.531 1.00 55.81 270 SER A C 1
ATOM 2094 O O . SER A 1 270 ? 10.719 -7.398 7.799 1.00 55.81 270 SER A O 1
ATOM 2096 N N . PRO A 1 271 ? 10.245 -9.513 8.427 1.00 52.97 271 PRO A N 1
ATOM 2097 C CA . PRO A 1 271 ? 11.121 -9.459 9.581 1.00 52.97 271 PRO A CA 1
ATOM 2098 C C . PRO A 1 271 ? 12.540 -9.369 9.019 1.00 52.97 271 PRO A C 1
ATOM 2100 O O . PRO A 1 271 ? 12.941 -10.223 8.226 1.00 52.97 271 PRO A O 1
ATOM 2103 N N . LEU A 1 272 ? 13.270 -8.302 9.341 1.00 41.81 272 LEU A N 1
ATOM 2104 C CA . LEU A 1 272 ? 14.689 -8.190 9.010 1.00 41.81 272 LEU A CA 1
ATOM 2105 C C . LEU A 1 272 ? 15.380 -9.513 9.397 1.00 41.81 272 LEU A C 1
ATOM 2107 O O . LEU A 1 272 ? 15.375 -9.867 10.570 1.00 41.81 272 LEU A O 1
ATOM 2111 N N . HIS A 1 273 ? 15.913 -10.236 8.408 1.00 36.41 273 HIS A N 1
ATOM 2112 C CA . HIS A 1 273 ? 16.702 -11.466 8.543 1.00 36.41 273 HIS A CA 1
ATOM 2113 C C . HIS A 1 273 ? 16.213 -12.490 9.586 1.00 36.41 273 HIS A C 1
ATOM 2115 O O . HIS A 1 273 ? 16.675 -12.513 10.724 1.00 36.41 273 HIS A O 1
ATOM 2121 N N . SER A 1 274 ? 15.405 -13.459 9.156 1.00 29.05 274 SER A N 1
ATOM 2122 C CA . SER A 1 274 ? 15.372 -14.763 9.827 1.00 29.05 274 SER A CA 1
ATOM 2123 C C . SER A 1 274 ? 15.613 -15.865 8.793 1.00 29.05 274 SER A C 1
ATOM 2125 O O . SER A 1 274 ? 14.721 -16.154 7.992 1.00 29.05 274 SER A O 1
ATOM 2127 N N . PRO A 1 275 ? 16.828 -16.440 8.725 1.00 35.03 275 PRO A N 1
ATOM 2128 C CA . PRO A 1 275 ? 17.057 -17.640 7.947 1.00 35.03 275 PRO A CA 1
ATOM 2129 C C . PRO A 1 275 ? 16.355 -18.797 8.660 1.00 35.03 275 PRO A C 1
ATOM 2131 O O . PRO A 1 275 ? 16.722 -19.155 9.772 1.00 35.03 275 PRO A O 1
ATOM 2134 N N . SER A 1 276 ? 15.323 -19.336 8.011 1.00 34.53 276 SER A N 1
ATOM 2135 C CA . SER A 1 276 ? 14.880 -20.732 8.110 1.00 34.53 276 SER A CA 1
ATOM 2136 C C . SER A 1 276 ? 15.201 -21.461 9.426 1.00 34.53 276 SER A C 1
ATOM 2138 O O . SER A 1 276 ? 16.079 -22.323 9.461 1.00 34.53 276 SER A O 1
ATOM 2140 N N . THR A 1 277 ? 14.439 -21.191 10.483 1.00 28.72 277 THR A N 1
ATOM 2141 C CA . THR A 1 277 ? 14.223 -22.155 11.568 1.00 28.72 277 THR A CA 1
ATOM 2142 C C . THR A 1 277 ? 12.730 -22.212 11.900 1.00 28.72 277 THR A C 1
ATOM 2144 O O . THR A 1 277 ? 12.082 -21.172 12.045 1.00 28.72 277 THR A O 1
ATOM 2147 N N . PRO A 1 278 ? 12.127 -23.410 11.975 1.00 36.25 278 PRO A N 1
ATOM 2148 C CA . PRO A 1 278 ? 10.773 -23.552 12.474 1.00 36.25 278 PRO A CA 1
ATOM 2149 C C . PRO A 1 278 ? 10.788 -23.367 13.999 1.00 36.25 278 PRO A C 1
ATOM 2151 O O . PRO A 1 278 ? 11.490 -24.083 14.702 1.00 36.25 278 PRO A O 1
ATOM 2154 N N . ALA A 1 279 ? 9.984 -22.413 14.473 1.00 38.72 279 ALA A N 1
ATOM 2155 C CA . ALA A 1 279 ? 9.606 -22.179 15.869 1.00 38.72 279 ALA A CA 1
ATOM 2156 C C . ALA A 1 279 ? 10.729 -21.814 16.869 1.00 38.72 279 ALA A C 1
ATOM 2158 O O . ALA A 1 279 ? 11.277 -22.676 17.542 1.00 38.72 279 ALA A O 1
ATOM 2159 N N . MET A 1 280 ? 10.957 -20.511 17.080 1.00 26.34 280 MET A N 1
ATOM 2160 C CA . MET A 1 280 ? 11.125 -19.916 18.420 1.00 26.34 280 MET A CA 1
ATOM 2161 C C . MET A 1 280 ? 11.097 -18.380 18.333 1.00 26.34 280 MET A C 1
ATOM 2163 O O . MET A 1 280 ? 11.600 -17.798 17.379 1.00 26.34 280 MET A O 1
ATOM 2167 N N . TRP A 1 281 ? 10.442 -17.746 19.307 1.00 30.12 281 TRP A N 1
ATOM 2168 C CA . TRP A 1 281 ? 10.200 -16.301 19.456 1.00 30.12 281 TRP A CA 1
ATOM 2169 C C . TRP A 1 281 ? 11.398 -15.376 19.155 1.00 30.12 281 TRP A C 1
ATOM 2171 O O . TRP A 1 281 ? 12.540 -15.767 19.392 1.00 30.12 281 TRP A O 1
ATOM 2181 N N . PRO A 1 282 ? 11.190 -14.098 18.770 1.00 39.91 282 PRO A N 1
ATOM 2182 C CA . PRO A 1 282 ? 12.302 -13.171 18.625 1.00 39.91 282 PRO A CA 1
ATOM 2183 C C . PRO A 1 282 ? 12.550 -12.380 19.921 1.00 39.91 282 PRO A C 1
ATOM 2185 O O . PRO A 1 282 ? 12.007 -11.296 20.112 1.00 39.91 282 PRO A O 1
ATOM 2188 N N . ALA A 1 283 ? 13.453 -12.880 20.769 1.00 31.73 283 ALA A N 1
ATOM 2189 C CA . ALA A 1 283 ? 14.097 -12.109 21.843 1.00 31.73 283 ALA A CA 1
ATOM 2190 C C . ALA A 1 283 ? 15.307 -11.274 21.351 1.00 31.73 283 ALA A C 1
ATOM 2192 O O . ALA A 1 283 ? 16.070 -10.745 22.150 1.00 31.73 283 ALA A O 1
ATOM 2193 N N . LEU A 1 284 ? 15.503 -11.127 20.033 1.00 34.38 284 LEU A N 1
ATOM 2194 C CA . LEU A 1 284 ? 16.640 -10.391 19.450 1.00 34.38 284 LEU A CA 1
ATOM 2195 C C . LEU A 1 284 ? 16.236 -9.180 18.589 1.00 34.38 284 LEU A C 1
ATOM 2197 O O . LEU A 1 284 ? 17.071 -8.595 17.907 1.00 34.38 284 LEU A O 1
ATOM 2201 N N . ALA A 1 285 ? 14.975 -8.743 18.652 1.00 35.22 285 ALA A N 1
ATOM 2202 C CA . ALA A 1 285 ? 14.479 -7.568 17.925 1.00 35.22 285 ALA A CA 1
ATOM 2203 C C . ALA A 1 285 ? 14.430 -6.284 18.784 1.00 35.22 285 ALA A C 1
ATOM 2205 O O . ALA A 1 285 ? 13.581 -5.426 18.557 1.00 35.22 285 ALA A O 1
ATOM 2206 N N . LEU A 1 286 ? 15.317 -6.120 19.774 1.00 36.97 286 LEU A N 1
ATOM 2207 C CA . LEU A 1 286 ? 15.209 -5.039 20.772 1.00 36.97 286 LEU A CA 1
ATOM 2208 C C . LEU A 1 286 ? 15.451 -3.604 20.257 1.00 36.97 286 LEU A C 1
ATOM 2210 O O . LEU A 1 286 ? 15.292 -2.666 21.025 1.00 36.97 286 LEU A O 1
ATOM 2214 N N . ASN A 1 287 ? 15.769 -3.397 18.973 1.00 32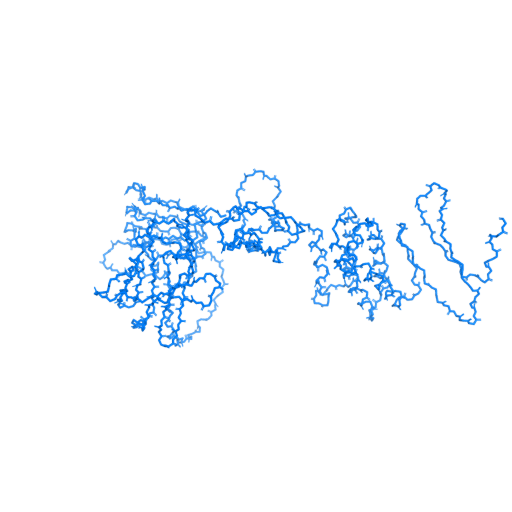.69 287 ASN A N 1
ATOM 2215 C CA . ASN A 1 287 ? 15.875 -2.057 18.368 1.00 32.69 287 ASN A CA 1
ATOM 2216 C C . ASN A 1 287 ? 15.241 -1.943 16.968 1.00 32.69 287 ASN A C 1
ATOM 2218 O O . ASN A 1 287 ? 15.386 -0.916 16.299 1.00 32.69 287 ASN A O 1
ATOM 2222 N N . ALA A 1 288 ? 14.504 -2.960 16.510 1.00 38.97 288 ALA A N 1
ATOM 2223 C CA . ALA A 1 288 ? 13.653 -2.804 15.338 1.00 38.97 288 ALA A CA 1
ATOM 2224 C C . ALA A 1 288 ? 12.364 -2.129 15.808 1.00 38.97 288 ALA A C 1
ATOM 2226 O O . ALA A 1 288 ? 11.522 -2.756 16.440 1.00 38.97 288 ALA A O 1
ATOM 2227 N N . LYS A 1 289 ? 12.237 -0.829 15.539 1.00 40.22 289 LYS A N 1
ATOM 2228 C CA . LYS A 1 289 ? 10.992 -0.063 15.655 1.00 40.22 289 LYS A CA 1
ATOM 2229 C C . LYS A 1 289 ? 9.869 -0.894 15.013 1.00 40.22 289 LYS A C 1
ATOM 2231 O O . LYS A 1 289 ? 9.810 -0.944 13.787 1.00 40.22 289 LYS A O 1
ATOM 2236 N N . TYR A 1 290 ? 9.080 -1.617 15.820 1.00 49.78 290 TYR A N 1
ATOM 2237 C CA . TYR A 1 290 ? 8.046 -2.524 15.320 1.00 49.78 290 TYR A CA 1
ATOM 2238 C C . TYR A 1 290 ? 7.151 -1.724 14.389 1.00 49.78 290 TYR A C 1
ATOM 2240 O O . TYR A 1 290 ? 6.544 -0.731 14.786 1.00 49.78 290 TYR A O 1
ATOM 2248 N N . ASP A 1 291 ? 7.167 -2.105 13.124 1.00 54.62 291 ASP A N 1
ATOM 2249 C CA . ASP A 1 291 ? 6.453 -1.404 12.082 1.00 54.62 291 ASP A CA 1
ATOM 2250 C C . ASP A 1 291 ? 4.954 -1.649 12.290 1.00 54.62 291 ASP A C 1
ATOM 2252 O O . ASP A 1 291 ? 4.451 -2.740 12.035 1.00 54.62 291 ASP A O 1
ATOM 2256 N N . THR A 1 292 ? 4.240 -0.662 12.841 1.00 62.72 292 THR A N 1
ATOM 2257 C CA . THR A 1 292 ? 2.836 -0.779 13.279 1.00 62.72 292 THR A CA 1
ATOM 2258 C C . THR A 1 292 ? 1.837 -0.717 12.123 1.00 62.72 292 THR A C 1
ATOM 2260 O O . THR A 1 292 ? 0.677 -0.350 12.317 1.00 62.72 292 THR A O 1
ATOM 2263 N N . ARG A 1 293 ? 2.261 -1.022 10.897 1.00 80.25 293 ARG A N 1
ATOM 2264 C CA . ARG A 1 293 ? 1.389 -0.974 9.725 1.00 80.25 293 ARG A CA 1
ATOM 2265 C C . ARG A 1 293 ? 0.451 -2.181 9.717 1.00 80.25 293 ARG A C 1
ATOM 2267 O O . ARG A 1 293 ? 0.898 -3.328 9.745 1.00 80.25 293 ARG A O 1
ATOM 2274 N N . HIS A 1 294 ? -0.847 -1.901 9.646 1.00 87.12 294 HIS A N 1
ATOM 2275 C CA . HIS A 1 294 ? -1.904 -2.907 9.626 1.00 87.12 294 HIS A CA 1
ATOM 2276 C C . HIS A 1 294 ? -2.802 -2.731 8.399 1.00 87.12 294 HIS A C 1
ATOM 2278 O O . HIS A 1 294 ? -3.045 -1.613 7.940 1.00 87.12 294 HIS A O 1
ATOM 2284 N N . ALA A 1 295 ? -3.298 -3.851 7.880 1.00 90.50 295 ALA A N 1
ATOM 2285 C CA . ALA A 1 295 ? -4.435 -3.889 6.978 1.00 90.50 295 ALA A CA 1
ATOM 2286 C C . ALA A 1 295 ? -5.713 -3.823 7.814 1.00 90.50 295 ALA A C 1
ATOM 2288 O O . ALA A 1 295 ? -5.826 -4.529 8.817 1.00 90.50 295 ALA A O 1
ATOM 2289 N N . ARG A 1 296 ? -6.687 -3.022 7.386 1.00 91.19 296 ARG A N 1
ATOM 2290 C CA . ARG A 1 296 ? -7.970 -2.856 8.073 1.00 91.19 296 ARG A CA 1
ATOM 2291 C C . ARG A 1 296 ? -9.119 -3.302 7.179 1.00 91.19 296 ARG A C 1
ATOM 2293 O O . ARG A 1 296 ? -9.132 -2.994 5.993 1.00 91.19 296 ARG A O 1
ATOM 2300 N N . HIS A 1 297 ? -10.108 -3.975 7.751 1.00 92.88 297 HIS A N 1
ATOM 2301 C CA . HIS A 1 297 ? -11.344 -4.334 7.059 1.00 92.88 297 HIS A CA 1
ATOM 2302 C C . HIS A 1 297 ? -12.528 -4.094 7.988 1.00 92.88 297 HIS A C 1
ATOM 2304 O O . HIS A 1 297 ? -12.445 -4.392 9.180 1.00 92.88 297 HIS A O 1
ATOM 2310 N N . SER A 1 298 ? -13.614 -3.527 7.471 1.00 90.44 298 SER A N 1
ATOM 2311 C CA . SER A 1 298 ? -14.758 -3.119 8.285 1.00 90.44 298 SER A CA 1
ATOM 2312 C C . SER A 1 298 ? -15.966 -4.008 8.033 1.00 90.44 298 SER A C 1
ATOM 2314 O O . SER A 1 298 ? -16.275 -4.351 6.895 1.00 90.44 298 SER A O 1
ATOM 2316 N N . CYS A 1 299 ? -16.650 -4.392 9.105 1.00 88.06 299 CYS A N 1
ATOM 2317 C CA . CYS A 1 299 ? -17.918 -5.099 9.044 1.00 88.06 299 CYS A CA 1
ATOM 2318 C C . CYS A 1 299 ? -19.069 -4.104 9.206 1.00 88.06 299 CYS A C 1
ATOM 2320 O O . CYS A 1 299 ? -19.079 -3.328 10.161 1.00 88.06 299 CYS A O 1
ATOM 2322 N N . ASP A 1 300 ? -20.021 -4.107 8.277 1.00 86.44 300 ASP A N 1
ATOM 2323 C CA . ASP A 1 300 ? -21.184 -3.214 8.292 1.00 86.44 300 ASP A CA 1
ATOM 2324 C C . ASP A 1 300 ? -22.237 -3.671 9.316 1.00 86.44 300 ASP A C 1
ATOM 2326 O O . ASP A 1 300 ? -22.173 -4.794 9.826 1.00 86.44 300 ASP A O 1
ATOM 2330 N N . VAL A 1 301 ? -23.225 -2.819 9.601 1.00 84.19 301 VAL A N 1
ATOM 2331 C CA . VAL A 1 301 ? -24.369 -3.092 10.489 1.00 84.19 301 VAL A CA 1
ATOM 2332 C C . VAL A 1 301 ? -25.181 -4.311 10.035 1.00 84.19 301 VAL A C 1
ATOM 2334 O O . VAL A 1 301 ? -25.663 -5.077 10.866 1.00 84.19 301 VAL A O 1
ATOM 2337 N N . ASP A 1 302 ? -25.239 -4.562 8.724 1.00 86.88 302 ASP A N 1
ATOM 2338 C CA . ASP A 1 302 ? -25.925 -5.718 8.134 1.00 86.88 302 ASP A CA 1
ATOM 2339 C C . ASP A 1 302 ? -25.100 -7.020 8.181 1.00 86.88 302 ASP A C 1
ATOM 2341 O O . ASP A 1 302 ? -25.547 -8.064 7.698 1.00 86.88 302 ASP A O 1
ATOM 2345 N N . GLY A 1 303 ? -23.880 -6.993 8.732 1.00 86.94 303 GLY A N 1
ATOM 2346 C CA . GLY A 1 303 ? -22.989 -8.157 8.764 1.00 86.94 303 GLY A CA 1
ATOM 2347 C C . GLY A 1 303 ? -22.327 -8.460 7.415 1.00 86.94 303 GLY A C 1
ATOM 2348 O O . GLY A 1 303 ? -22.046 -9.619 7.105 1.00 86.94 303 GLY A O 1
ATOM 2349 N N . LYS A 1 304 ? -22.071 -7.431 6.596 1.00 93.81 304 LYS A N 1
ATOM 2350 C CA . LYS A 1 304 ? -21.324 -7.547 5.333 1.00 93.81 304 LYS A CA 1
ATOM 2351 C C . LYS A 1 304 ? -19.982 -6.830 5.422 1.00 93.81 304 LYS A C 1
ATOM 2353 O O . LYS A 1 304 ? -19.887 -5.732 5.960 1.00 93.81 304 LYS A O 1
ATOM 2358 N N . TRP A 1 305 ? -18.943 -7.453 4.878 1.00 93.94 305 TRP A N 1
ATOM 2359 C CA . TRP A 1 305 ? -17.622 -6.838 4.790 1.00 93.94 305 TRP A CA 1
ATOM 2360 C C . TRP A 1 305 ? -17.621 -5.678 3.793 1.00 93.94 305 TRP A C 1
ATOM 2362 O O . TRP A 1 305 ? -18.122 -5.819 2.677 1.00 93.94 305 TRP A O 1
ATOM 2372 N N . TYR A 1 306 ? -17.020 -4.558 4.182 1.00 93.38 306 TYR A N 1
ATOM 2373 C CA . TYR A 1 306 ? -16.825 -3.383 3.342 1.00 93.38 306 TYR A CA 1
ATOM 2374 C C . TYR A 1 306 ? -15.518 -2.661 3.700 1.00 93.38 306 TYR A C 1
ATOM 2376 O O . TYR A 1 306 ? -14.971 -2.810 4.792 1.00 93.38 306 TYR A O 1
ATOM 2384 N N . SER A 1 307 ? -15.023 -1.829 2.780 1.00 91.19 307 SER A N 1
ATOM 2385 C CA . SER A 1 307 ? -13.863 -0.958 3.017 1.00 91.19 307 SER A CA 1
ATOM 2386 C C . SER A 1 307 ? -12.589 -1.711 3.446 1.00 91.19 307 SER A C 1
ATOM 2388 O O . SER A 1 307 ? -12.066 -1.505 4.545 1.00 91.19 307 SER A O 1
ATOM 2390 N N . LEU A 1 308 ? -12.054 -2.557 2.562 1.00 93.12 308 LEU A N 1
ATOM 2391 C CA . LEU A 1 308 ? -10.704 -3.102 2.718 1.00 93.12 308 LEU A CA 1
ATOM 2392 C C . LEU A 1 308 ? -9.666 -1.987 2.513 1.00 93.12 308 LEU A C 1
ATOM 2394 O O . LEU A 1 308 ? -9.513 -1.477 1.406 1.00 93.12 308 LEU A O 1
ATOM 2398 N N . ASN A 1 309 ? -8.927 -1.646 3.565 1.00 91.69 309 ASN A N 1
ATOM 2399 C CA . ASN A 1 309 ? -7.830 -0.689 3.526 1.00 91.69 309 ASN A CA 1
ATOM 2400 C C . ASN A 1 309 ? -6.492 -1.416 3.707 1.00 91.69 309 ASN A C 1
ATOM 2402 O O . ASN A 1 309 ? -6.225 -2.028 4.741 1.00 91.69 309 ASN A O 1
ATOM 2406 N N . THR A 1 310 ? -5.636 -1.317 2.692 1.00 90.94 310 THR A N 1
ATOM 2407 C CA . THR A 1 310 ? -4.261 -1.839 2.712 1.00 90.94 310 THR A CA 1
ATOM 2408 C C . THR A 1 310 ? -3.246 -0.755 2.350 1.00 90.94 310 THR A C 1
ATOM 2410 O O . THR A 1 310 ? -2.106 -1.055 2.010 1.00 90.94 310 THR A O 1
ATOM 2413 N N . ASP A 1 311 ? -3.618 0.523 2.411 1.00 88.56 311 ASP A N 1
ATOM 2414 C CA . ASP A 1 311 ? -2.820 1.620 1.854 1.00 88.56 311 ASP A CA 1
ATOM 2415 C C . ASP A 1 311 ? -1.457 1.748 2.523 1.00 88.56 311 ASP A C 1
ATOM 2417 O O . ASP A 1 311 ? -0.442 1.895 1.843 1.00 88.56 311 ASP A O 1
ATOM 2421 N N . LEU A 1 312 ? -1.426 1.569 3.842 1.00 86.31 312 LEU A N 1
ATOM 2422 C CA . LEU A 1 312 ? -0.197 1.599 4.624 1.00 86.31 312 LEU A CA 1
ATOM 2423 C C . LEU A 1 312 ? 0.668 0.352 4.406 1.00 86.31 312 LEU A C 1
ATOM 2425 O O . LEU A 1 312 ? 1.871 0.413 4.644 1.00 86.31 312 LEU A O 1
ATOM 2429 N N . CYS A 1 313 ? 0.103 -0.765 3.937 1.00 88.19 313 CYS A N 1
ATOM 2430 C CA . CYS A 1 313 ? 0.849 -2.008 3.785 1.00 88.19 313 CYS A CA 1
ATOM 2431 C C . CYS A 1 313 ? 1.841 -1.960 2.611 1.00 88.19 313 CYS A C 1
ATOM 2433 O O . CYS A 1 313 ? 1.464 -1.545 1.510 1.00 88.19 313 CYS A O 1
ATOM 2435 N N . PRO A 1 314 ? 3.091 -2.425 2.809 1.00 89.75 314 PRO A N 1
ATOM 2436 C CA . PRO A 1 314 ? 4.041 -2.589 1.713 1.00 89.75 314 PRO A CA 1
ATOM 2437 C C . PRO A 1 314 ? 3.638 -3.751 0.794 1.00 89.75 314 PRO A C 1
ATOM 2439 O O . PRO A 1 314 ? 2.941 -4.681 1.211 1.00 89.75 314 PRO A O 1
ATOM 2442 N N . TYR A 1 315 ? 4.126 -3.725 -0.447 1.00 89.31 315 TYR A N 1
ATOM 2443 C CA . TYR A 1 315 ? 3.991 -4.857 -1.365 1.00 89.31 315 TYR A CA 1
ATOM 2444 C C . TYR A 1 315 ? 4.697 -6.103 -0.819 1.00 89.31 315 TYR A C 1
ATOM 2446 O O . TYR A 1 315 ? 5.754 -6.009 -0.194 1.00 89.31 315 TYR A O 1
ATOM 2454 N N . VAL A 1 316 ? 4.115 -7.280 -1.059 1.00 87.81 316 VAL A N 1
ATOM 2455 C CA . VAL A 1 316 ? 4.696 -8.563 -0.620 1.00 87.81 316 VAL A CA 1
ATOM 2456 C C . VAL A 1 316 ? 5.913 -8.934 -1.458 1.00 87.81 316 VAL A C 1
ATOM 2458 O O . VAL A 1 316 ? 6.890 -9.466 -0.939 1.00 87.81 316 VAL A O 1
ATOM 2461 N N . SER A 1 317 ? 5.861 -8.637 -2.755 1.00 86.62 317 SER A N 1
ATOM 2462 C CA . SER A 1 317 ? 6.981 -8.843 -3.666 1.00 86.62 317 SER A CA 1
ATOM 2463 C C . SER A 1 317 ? 8.106 -7.860 -3.343 1.00 86.62 317 SER A C 1
ATOM 2465 O O . SER A 1 317 ? 7.942 -6.641 -3.444 1.00 86.62 317 SER A O 1
ATOM 2467 N N . GLU A 1 318 ? 9.272 -8.397 -2.980 1.00 84.25 318 GLU A N 1
ATOM 2468 C CA . GLU A 1 318 ? 10.490 -7.604 -2.792 1.00 84.25 318 GLU A CA 1
ATOM 2469 C C . GLU A 1 318 ? 10.839 -6.829 -4.066 1.00 84.25 318 GLU A C 1
ATOM 2471 O O . GLU A 1 318 ? 11.223 -5.660 -3.996 1.00 84.25 318 GLU A O 1
ATOM 2476 N N . ALA A 1 319 ? 10.621 -7.441 -5.234 1.00 86.94 319 ALA A N 1
ATOM 2477 C CA . ALA A 1 319 ? 10.881 -6.790 -6.504 1.00 86.94 319 ALA A CA 1
ATOM 2478 C C . ALA A 1 319 ? 10.014 -5.539 -6.688 1.00 86.94 319 ALA A C 1
ATOM 2480 O O . ALA A 1 319 ? 10.533 -4.467 -6.993 1.00 86.94 319 ALA A O 1
ATOM 2481 N N . THR A 1 320 ? 8.717 -5.649 -6.407 1.00 89.62 320 THR A N 1
ATOM 2482 C CA . THR A 1 320 ? 7.768 -4.537 -6.511 1.00 89.62 320 THR A CA 1
ATOM 2483 C C . THR A 1 320 ? 8.104 -3.413 -5.532 1.00 89.62 320 THR A C 1
ATOM 2485 O O . THR A 1 320 ? 8.051 -2.244 -5.903 1.00 89.62 320 THR A O 1
ATOM 2488 N N . ARG A 1 321 ? 8.536 -3.740 -4.305 1.00 88.50 321 ARG A N 1
ATOM 2489 C CA . ARG A 1 321 ? 9.003 -2.743 -3.321 1.00 88.50 321 ARG A CA 1
ATOM 2490 C C . ARG A 1 321 ? 10.225 -1.964 -3.808 1.00 88.50 321 ARG A C 1
ATOM 2492 O O . ARG A 1 321 ? 10.308 -0.754 -3.609 1.00 88.50 321 ARG A O 1
ATOM 2499 N N . ILE A 1 322 ? 11.188 -2.651 -4.423 1.00 88.00 322 ILE A N 1
ATOM 2500 C CA . ILE A 1 322 ? 12.385 -2.009 -4.980 1.00 88.00 322 ILE A CA 1
ATOM 2501 C C . ILE A 1 322 ? 11.989 -1.074 -6.128 1.00 88.00 322 ILE A C 1
ATOM 2503 O O . ILE A 1 322 ? 12.445 0.068 -6.177 1.00 88.00 322 ILE A O 1
ATOM 2507 N N . LEU A 1 323 ? 11.104 -1.523 -7.022 1.00 91.38 323 LEU A N 1
ATOM 2508 C CA . LEU A 1 323 ? 10.615 -0.713 -8.140 1.00 91.38 323 LEU A CA 1
ATOM 2509 C C . LEU A 1 323 ? 9.820 0.514 -7.675 1.00 91.38 323 LEU A C 1
ATOM 2511 O O . LEU A 1 323 ? 10.033 1.610 -8.192 1.00 91.38 323 LEU A O 1
ATOM 2515 N N . GLU A 1 324 ? 8.967 0.361 -6.662 1.00 92.25 324 GLU A N 1
ATOM 2516 C CA . GLU A 1 324 ? 8.268 1.476 -6.018 1.00 92.25 324 GLU A CA 1
ATOM 2517 C C . GLU A 1 324 ? 9.259 2.520 -5.490 1.00 92.25 324 GLU A C 1
ATOM 2519 O O . GLU A 1 324 ? 9.093 3.718 -5.730 1.00 92.25 324 GLU A O 1
ATOM 2524 N N . HIS A 1 325 ? 10.330 2.074 -4.826 1.00 90.50 325 HIS A N 1
ATOM 2525 C CA . HIS A 1 325 ? 11.367 2.969 -4.327 1.00 90.50 325 HIS A CA 1
ATOM 2526 C C . HIS A 1 325 ? 12.050 3.744 -5.464 1.00 90.50 325 HIS A C 1
ATOM 2528 O O . HIS A 1 325 ? 12.195 4.964 -5.367 1.00 90.50 325 HIS A O 1
ATOM 2534 N N . PHE A 1 326 ? 12.403 3.084 -6.572 1.00 91.06 326 PHE A N 1
ATOM 2535 C CA . PHE A 1 326 ? 12.955 3.760 -7.754 1.00 91.06 326 PHE A CA 1
ATOM 2536 C C . PHE A 1 326 ? 11.992 4.786 -8.360 1.00 91.06 326 PHE A C 1
ATOM 2538 O O . PHE A 1 326 ? 12.429 5.840 -8.818 1.00 91.06 326 PHE A O 1
ATOM 2545 N N . ALA A 1 327 ? 10.692 4.497 -8.369 1.00 91.81 327 ALA A N 1
ATOM 2546 C CA . ALA A 1 327 ? 9.669 5.393 -8.904 1.00 91.81 327 ALA A CA 1
ATOM 2547 C C . ALA A 1 327 ? 9.354 6.588 -7.985 1.00 91.81 327 ALA A C 1
ATOM 2549 O O . ALA A 1 327 ? 8.861 7.611 -8.465 1.00 91.81 327 ALA A O 1
ATOM 2550 N N . ALA A 1 328 ? 9.609 6.465 -6.680 1.00 88.69 328 ALA A N 1
ATOM 2551 C CA . ALA A 1 328 ? 9.402 7.523 -5.690 1.00 88.69 328 ALA A CA 1
ATOM 2552 C C . ALA A 1 328 ? 10.659 8.372 -5.421 1.00 88.69 328 ALA A C 1
ATOM 2554 O O . ALA A 1 328 ? 10.551 9.491 -4.916 1.00 88.69 328 ALA A O 1
ATOM 2555 N N . THR A 1 329 ? 11.853 7.856 -5.723 1.00 85.94 329 THR A N 1
ATOM 2556 C CA . THR A 1 329 ? 13.118 8.525 -5.396 1.00 85.94 329 THR A CA 1
ATOM 2557 C C . THR A 1 329 ? 13.354 9.743 -6.282 1.00 85.94 329 THR A C 1
ATOM 2559 O O . THR A 1 329 ? 13.461 9.631 -7.501 1.00 85.94 329 THR A O 1
ATOM 2562 N N . ASN A 1 330 ? 13.541 10.907 -5.656 1.00 80.94 330 ASN A N 1
ATOM 2563 C CA . ASN A 1 330 ? 14.034 12.094 -6.342 1.00 80.94 330 ASN A CA 1
ATOM 2564 C C . ASN A 1 330 ? 15.570 12.115 -6.305 1.00 80.94 330 ASN A C 1
ATOM 2566 O O . ASN A 1 330 ? 16.180 12.345 -5.256 1.00 80.94 330 ASN A O 1
ATOM 2570 N N . LEU A 1 331 ? 16.195 11.891 -7.460 1.00 78.62 331 LEU A N 1
ATOM 2571 C CA . LEU A 1 331 ? 17.652 11.784 -7.586 1.00 78.62 331 LEU A CA 1
ATOM 2572 C C . LEU A 1 331 ? 18.392 13.071 -7.185 1.00 78.62 331 LEU A C 1
ATOM 2574 O O . LEU A 1 331 ? 19.503 12.990 -6.666 1.00 78.62 331 LEU A O 1
ATOM 2578 N N . THR A 1 332 ? 17.769 14.246 -7.347 1.00 71.81 332 THR A N 1
ATOM 2579 C CA . THR A 1 332 ? 18.379 15.533 -6.953 1.00 71.81 332 THR A CA 1
ATOM 2580 C C . THR A 1 332 ? 18.599 15.632 -5.442 1.00 71.81 332 THR A C 1
ATOM 2582 O O . THR A 1 332 ? 19.595 16.192 -4.995 1.00 71.81 332 THR A O 1
ATOM 2585 N N . ILE A 1 333 ? 17.699 15.034 -4.658 1.00 62.25 333 ILE A N 1
ATOM 2586 C CA . ILE A 1 333 ? 17.747 15.019 -3.192 1.00 62.25 333 ILE A CA 1
ATOM 2587 C C . ILE A 1 333 ? 18.624 13.863 -2.697 1.00 62.25 333 ILE A C 1
ATOM 2589 O O . ILE A 1 333 ? 19.324 13.995 -1.697 1.00 62.25 333 ILE A O 1
ATOM 2593 N N . ALA A 1 334 ? 18.613 12.734 -3.409 1.00 63.19 334 ALA A N 1
ATOM 2594 C CA . ALA A 1 334 ? 19.371 11.539 -3.048 1.00 63.19 334 ALA A CA 1
ATOM 2595 C C . ALA A 1 334 ? 20.889 11.662 -3.293 1.00 63.19 334 ALA A C 1
ATOM 2597 O O . ALA A 1 334 ? 21.640 10.794 -2.852 1.00 63.19 334 ALA A O 1
ATOM 2598 N N . GLY A 1 335 ? 21.348 12.690 -4.019 1.00 62.59 335 GLY A N 1
ATOM 2599 C CA . GLY A 1 335 ? 22.768 12.907 -4.325 1.00 62.59 335 GLY A CA 1
ATOM 2600 C C . GLY A 1 335 ? 23.401 11.823 -5.210 1.00 62.59 335 GLY A C 1
ATOM 2601 O O . GLY A 1 335 ? 24.622 11.775 -5.337 1.00 62.59 335 GLY A O 1
ATOM 2602 N N . SER A 1 336 ? 22.590 10.947 -5.812 1.00 72.94 336 SER A N 1
ATOM 2603 C CA . SER A 1 336 ? 23.045 9.876 -6.703 1.00 72.94 336 SER A CA 1
ATOM 2604 C C . SER A 1 336 ? 23.054 10.345 -8.156 1.00 72.94 336 SER A C 1
ATOM 2606 O O . SER A 1 336 ? 22.183 11.100 -8.591 1.00 72.94 336 SER A O 1
ATOM 2608 N N . SER A 1 337 ? 24.052 9.901 -8.928 1.00 83.50 337 SER A N 1
ATOM 2609 C CA . SER A 1 337 ? 24.123 10.239 -10.349 1.00 83.50 337 SER A CA 1
ATOM 2610 C C . SER A 1 337 ? 23.046 9.478 -11.135 1.00 83.50 337 SER A C 1
ATOM 2612 O O . SER A 1 337 ? 22.790 8.294 -10.890 1.00 83.50 337 SER A O 1
ATOM 2614 N N . LEU A 1 338 ? 22.427 10.142 -12.119 1.00 87.62 338 LEU A N 1
ATOM 2615 C CA . LEU A 1 338 ? 21.433 9.525 -13.008 1.00 87.62 338 LEU A CA 1
ATOM 2616 C C . LEU A 1 338 ? 21.990 8.264 -13.689 1.00 87.62 338 LEU A C 1
ATOM 2618 O O . LEU A 1 338 ? 21.293 7.258 -13.814 1.00 87.62 338 LEU A O 1
ATOM 2622 N N . SER A 1 339 ? 23.266 8.295 -14.077 1.00 87.56 339 SER A N 1
ATOM 2623 C CA . SER A 1 339 ? 23.964 7.163 -14.684 1.00 87.56 339 SER A CA 1
ATOM 2624 C C . SER A 1 339 ? 24.092 5.954 -13.759 1.00 87.56 339 SER A C 1
ATOM 2626 O O . SER A 1 339 ? 23.886 4.826 -14.215 1.00 87.56 339 SER A O 1
ATOM 2628 N N . ASP A 1 340 ? 24.405 6.163 -12.478 1.00 87.75 340 ASP A N 1
ATOM 2629 C CA . ASP A 1 340 ? 24.553 5.062 -11.519 1.00 87.75 340 ASP A CA 1
ATOM 2630 C C . ASP A 1 340 ? 23.196 4.452 -11.179 1.00 87.75 340 ASP A C 1
ATOM 2632 O O . ASP A 1 340 ? 23.053 3.226 -11.134 1.00 87.75 340 ASP A O 1
ATOM 2636 N N . SER A 1 341 ? 22.177 5.300 -11.023 1.00 90.50 341 SER A N 1
ATOM 2637 C CA . SER A 1 341 ? 20.818 4.843 -10.750 1.00 90.50 341 SER A CA 1
ATOM 2638 C C . SER A 1 341 ? 20.246 4.038 -11.922 1.00 90.50 341 SER A C 1
ATOM 2640 O O . SER A 1 341 ? 19.769 2.917 -11.739 1.00 90.50 341 SER A O 1
ATOM 2642 N N . ALA A 1 342 ? 20.417 4.527 -13.158 1.00 90.88 342 ALA A N 1
ATOM 2643 C CA . ALA A 1 342 ? 20.015 3.807 -14.365 1.00 90.88 342 ALA A CA 1
ATOM 2644 C C . ALA A 1 342 ? 20.737 2.454 -14.503 1.00 90.88 342 ALA A C 1
ATOM 2646 O O . ALA A 1 342 ? 20.112 1.440 -14.822 1.00 90.88 342 ALA A O 1
ATOM 2647 N N . ARG A 1 343 ? 22.046 2.398 -14.219 1.00 90.62 343 ARG A N 1
ATOM 2648 C CA . ARG A 1 343 ? 22.811 1.141 -14.252 1.00 90.62 343 ARG A CA 1
ATOM 2649 C C . ARG A 1 343 ? 22.319 0.149 -13.198 1.00 90.62 343 ARG A C 1
ATOM 2651 O O . ARG A 1 343 ? 22.182 -1.035 -13.504 1.00 90.62 343 ARG A O 1
ATOM 2658 N N . THR A 1 344 ? 22.032 0.627 -11.990 1.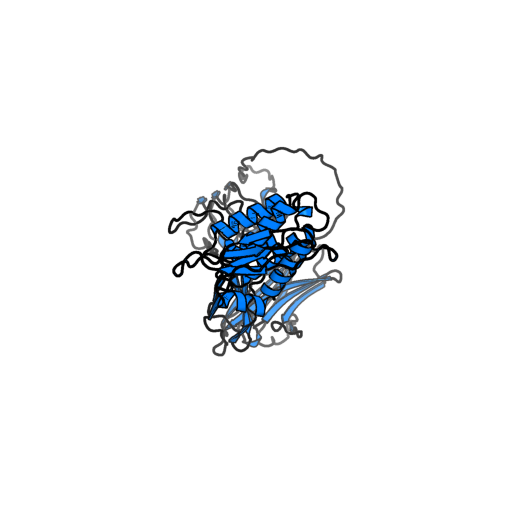00 91.44 344 THR A N 1
ATOM 2659 C CA . THR A 1 344 ? 21.501 -0.197 -10.895 1.00 91.44 344 THR A CA 1
ATOM 2660 C C . THR A 1 344 ? 20.138 -0.776 -11.267 1.00 91.44 344 THR A C 1
ATOM 2662 O O . THR A 1 344 ? 19.931 -1.984 -11.146 1.00 91.44 344 THR A O 1
ATOM 2665 N N . LEU A 1 345 ? 19.250 0.048 -11.832 1.00 91.88 345 LEU A N 1
ATOM 2666 C CA . LEU A 1 345 ? 17.947 -0.388 -12.328 1.00 91.88 345 LEU A CA 1
ATOM 2667 C C . LEU A 1 345 ? 18.069 -1.432 -13.450 1.00 91.88 345 LEU A C 1
ATOM 2669 O O . LEU A 1 345 ? 17.346 -2.429 -13.462 1.00 91.88 345 LEU A O 1
ATOM 2673 N N . ARG A 1 346 ? 19.019 -1.263 -14.379 1.00 91.06 346 ARG A N 1
ATOM 2674 C CA . ARG A 1 346 ? 19.286 -2.259 -15.430 1.00 91.06 346 ARG A CA 1
ATOM 2675 C C . ARG A 1 346 ? 19.761 -3.587 -14.858 1.00 91.06 346 ARG A C 1
ATOM 2677 O O . ARG A 1 346 ? 19.297 -4.641 -15.282 1.00 91.06 346 ARG A O 1
ATOM 2684 N N . ASN A 1 347 ? 20.685 -3.557 -13.904 1.00 90.62 347 ASN A N 1
ATOM 2685 C CA . ASN A 1 347 ? 21.189 -4.778 -13.279 1.00 90.62 347 ASN A CA 1
ATOM 2686 C C . ASN A 1 347 ? 20.060 -5.524 -12.554 1.00 90.62 347 ASN A C 1
ATOM 2688 O O . ASN A 1 347 ? 19.921 -6.732 -12.717 1.00 90.62 347 ASN A O 1
ATOM 2692 N N . PHE A 1 348 ? 19.196 -4.796 -11.844 1.00 89.19 348 PHE A N 1
ATOM 2693 C CA . PHE A 1 348 ? 18.014 -5.368 -11.207 1.00 89.19 348 PHE A CA 1
ATOM 2694 C C . PHE A 1 348 ? 17.042 -5.995 -12.223 1.00 89.19 348 PHE A C 1
ATOM 2696 O O . PHE A 1 348 ? 16.635 -7.146 -12.075 1.00 89.19 348 PHE A O 1
ATOM 2703 N N . THR A 1 349 ? 16.707 -5.275 -13.297 1.00 87.31 349 THR A N 1
ATOM 2704 C CA . THR A 1 349 ? 15.740 -5.743 -14.309 1.00 87.31 349 THR A CA 1
ATOM 2705 C C . THR A 1 349 ? 16.260 -6.904 -15.159 1.00 87.31 349 THR A C 1
ATOM 2707 O O . THR A 1 349 ? 15.487 -7.769 -15.566 1.00 87.31 349 THR A O 1
ATOM 2710 N N . THR A 1 350 ? 17.570 -6.969 -15.401 1.00 83.75 350 THR A N 1
ATOM 2711 C CA . THR A 1 350 ? 18.200 -8.080 -16.130 1.00 83.75 350 THR A CA 1
ATOM 2712 C C . THR A 1 350 ? 18.369 -9.332 -15.277 1.00 83.75 350 THR A C 1
ATOM 2714 O O . THR A 1 350 ? 18.170 -10.430 -15.798 1.00 83.75 350 THR A O 1
ATOM 2717 N N . ALA A 1 351 ? 18.680 -9.184 -13.986 1.00 81.12 351 ALA A N 1
ATOM 2718 C CA . ALA A 1 351 ? 18.764 -10.303 -13.049 1.00 81.12 351 ALA A CA 1
ATOM 2719 C C . ALA A 1 351 ? 17.386 -10.931 -12.779 1.00 81.12 351 ALA A C 1
ATOM 2721 O O . ALA A 1 351 ? 17.269 -12.151 -12.701 1.00 81.12 351 ALA A O 1
ATOM 2722 N N . ASN A 1 352 ? 16.331 -10.111 -12.721 1.00 73.50 352 ASN A N 1
ATOM 2723 C CA . ASN A 1 352 ? 14.981 -10.537 -12.343 1.00 73.50 352 ASN A CA 1
ATOM 2724 C C . ASN A 1 352 ? 14.013 -10.677 -13.529 1.00 73.50 352 ASN A C 1
ATOM 2726 O O . ASN A 1 352 ? 12.807 -10.500 -13.364 1.00 73.50 352 ASN A O 1
ATOM 2730 N N . LYS A 1 353 ? 14.502 -11.034 -14.727 1.00 64.44 353 LYS A N 1
ATOM 2731 C CA . LYS A 1 353 ? 13.676 -11.152 -15.951 1.00 64.44 353 LYS A CA 1
ATOM 2732 C C . LYS A 1 353 ? 12.418 -12.022 -15.798 1.00 64.44 353 LYS A C 1
ATOM 2734 O O . LYS A 1 353 ? 11.423 -11.769 -16.465 1.00 64.44 353 LYS A O 1
ATOM 2739 N N . SER A 1 354 ? 12.432 -13.027 -14.921 1.00 62.91 354 SER A N 1
ATOM 2740 C CA . SER A 1 354 ? 11.285 -13.909 -14.646 1.00 62.91 354 SER A CA 1
ATOM 2741 C C . SER A 1 354 ? 10.277 -13.366 -13.619 1.00 62.91 354 SER A C 1
ATOM 2743 O O . SER A 1 354 ? 9.282 -14.043 -13.338 1.00 62.91 354 SER A O 1
ATOM 2745 N N . SER A 1 355 ? 10.542 -12.191 -13.037 1.00 63.34 355 SER A N 1
ATOM 2746 C CA . SER A 1 355 ? 9.803 -11.617 -11.905 1.00 63.34 355 SER A CA 1
ATOM 2747 C C . SER A 1 355 ? 8.720 -10.607 -12.298 1.00 63.34 355 SER A C 1
ATOM 2749 O O . SER A 1 355 ? 7.899 -10.289 -11.446 1.00 63.34 355 SER A O 1
ATOM 2751 N N . PHE A 1 356 ? 8.668 -10.135 -13.550 1.00 70.88 356 PHE A N 1
ATOM 2752 C CA . PHE A 1 356 ? 7.636 -9.193 -14.023 1.00 70.88 356 PHE A CA 1
ATOM 2753 C C . PHE A 1 356 ? 6.312 -9.910 -14.297 1.00 70.88 356 PHE A C 1
ATOM 2755 O O . PHE A 1 356 ? 5.890 -10.091 -15.438 1.00 70.88 356 PHE A O 1
ATOM 2762 N N . ARG A 1 357 ? 5.690 -10.400 -13.227 1.00 75.31 357 ARG A N 1
ATOM 2763 C CA . ARG A 1 357 ? 4.410 -11.119 -13.264 1.00 75.31 357 ARG A CA 1
ATOM 2764 C C . ARG A 1 357 ? 3.238 -10.242 -12.833 1.00 75.31 357 ARG A C 1
ATOM 2766 O O . ARG A 1 357 ? 2.095 -10.670 -12.955 1.00 75.31 357 ARG A O 1
ATOM 2773 N N . ASP A 1 358 ? 3.527 -9.036 -12.356 1.00 86.81 358 ASP A N 1
ATOM 2774 C CA . ASP A 1 358 ? 2.551 -8.091 -11.834 1.00 86.81 358 ASP A CA 1
ATOM 2775 C C . ASP A 1 358 ? 2.442 -6.864 -12.761 1.00 86.81 358 ASP A C 1
ATOM 2777 O O . ASP A 1 358 ? 3.464 -6.244 -13.080 1.00 86.81 358 ASP A O 1
ATOM 2781 N N . PRO A 1 359 ? 1.229 -6.472 -13.199 1.00 91.06 359 PRO A N 1
ATOM 2782 C CA . PRO A 1 359 ? 1.017 -5.240 -13.957 1.00 91.06 359 PRO A CA 1
ATOM 2783 C C . PRO A 1 359 ? 1.596 -3.991 -13.278 1.00 91.06 359 PRO A C 1
ATOM 2785 O O . PRO A 1 359 ? 2.003 -3.055 -13.971 1.00 91.06 359 PRO A O 1
ATOM 2788 N N . ILE A 1 360 ? 1.670 -3.977 -11.942 1.00 92.00 360 ILE A N 1
ATOM 2789 C CA . ILE A 1 360 ? 2.187 -2.831 -11.193 1.00 92.00 360 ILE A CA 1
ATOM 2790 C C . ILE A 1 360 ? 3.709 -2.661 -11.322 1.00 92.00 360 ILE A C 1
ATOM 2792 O O . ILE A 1 360 ? 4.209 -1.538 -11.256 1.00 92.00 360 ILE A O 1
ATOM 2796 N N . ASP A 1 361 ? 4.450 -3.746 -11.573 1.00 92.06 361 ASP A N 1
ATOM 2797 C CA . ASP A 1 361 ? 5.897 -3.678 -11.800 1.00 92.06 361 ASP A CA 1
ATOM 2798 C C . ASP A 1 361 ? 6.196 -2.900 -13.088 1.00 92.06 361 ASP A C 1
ATOM 2800 O O . ASP A 1 361 ? 7.108 -2.070 -13.134 1.00 92.06 361 ASP A O 1
ATOM 2804 N N . ILE A 1 362 ? 5.382 -3.130 -14.128 1.00 92.81 362 ILE A N 1
ATOM 2805 C CA . ILE A 1 362 ? 5.469 -2.406 -15.402 1.00 92.81 362 ILE A CA 1
ATOM 2806 C C . ILE A 1 362 ? 5.147 -0.929 -15.185 1.00 92.81 362 ILE A C 1
ATOM 2808 O O . ILE A 1 362 ? 5.853 -0.079 -15.722 1.00 92.81 362 ILE A O 1
ATOM 2812 N N . TYR A 1 363 ? 4.130 -0.619 -14.376 1.00 94.56 363 TYR A N 1
ATOM 2813 C CA . TYR A 1 363 ? 3.789 0.760 -14.030 1.00 94.56 363 TYR A CA 1
ATOM 2814 C C . TYR A 1 363 ? 4.952 1.487 -13.345 1.00 94.56 363 TYR A C 1
ATOM 2816 O O . TYR A 1 363 ? 5.342 2.568 -13.791 1.00 94.56 363 TYR A O 1
ATOM 2824 N N . PHE A 1 364 ? 5.545 0.901 -12.298 1.00 95.06 364 PHE A N 1
ATOM 2825 C CA . PHE A 1 364 ? 6.661 1.540 -11.599 1.00 95.06 364 PHE A CA 1
ATOM 2826 C C . PHE A 1 364 ? 7.866 1.735 -12.516 1.00 95.06 364 PHE A C 1
ATOM 2828 O O . PHE A 1 364 ? 8.439 2.823 -12.539 1.00 95.06 364 PHE A O 1
ATOM 2835 N N . LEU A 1 365 ? 8.204 0.736 -13.335 1.00 93.88 365 LEU A N 1
ATOM 2836 C CA . LEU A 1 365 ? 9.290 0.865 -14.302 1.00 93.88 365 LEU A CA 1
ATOM 2837 C C . LEU A 1 365 ? 9.006 1.930 -15.363 1.00 93.88 365 LEU A C 1
ATOM 2839 O O . LEU A 1 365 ? 9.882 2.749 -15.636 1.00 93.88 365 LEU A O 1
ATOM 2843 N N . ALA A 1 366 ? 7.798 1.968 -15.928 1.00 95.25 366 ALA A N 1
ATOM 2844 C CA . ALA A 1 366 ? 7.395 2.988 -16.893 1.00 95.25 366 ALA A CA 1
ATOM 2845 C C . ALA A 1 366 ? 7.496 4.396 -16.294 1.00 95.25 366 ALA A C 1
ATOM 2847 O O . ALA A 1 366 ? 8.057 5.296 -16.920 1.00 95.25 366 ALA A O 1
ATOM 2848 N N . LYS A 1 367 ? 7.036 4.565 -15.050 1.00 95.50 367 LYS A N 1
ATOM 2849 C CA . LYS A 1 367 ? 7.136 5.821 -14.306 1.00 95.50 367 LYS A CA 1
ATOM 2850 C C . LYS A 1 367 ? 8.589 6.232 -14.054 1.00 95.50 367 LYS A C 1
ATOM 2852 O O . LYS A 1 367 ? 8.935 7.391 -14.280 1.00 95.50 367 LYS A O 1
ATOM 2857 N N . THR A 1 368 ? 9.455 5.307 -13.636 1.00 94.88 368 THR A N 1
ATOM 2858 C CA . THR A 1 368 ? 10.887 5.588 -13.440 1.00 94.88 368 THR A CA 1
ATOM 2859 C C . THR A 1 368 ? 11.573 5.962 -14.752 1.00 94.88 368 THR A C 1
ATOM 2861 O O . THR A 1 368 ? 12.306 6.947 -14.796 1.00 94.88 368 THR A O 1
ATOM 2864 N N . ILE A 1 369 ? 11.315 5.222 -15.834 1.00 94.94 369 ILE A N 1
ATOM 2865 C CA . ILE A 1 369 ? 11.879 5.494 -17.164 1.00 94.94 369 ILE A CA 1
ATOM 2866 C C . ILE A 1 369 ? 11.438 6.870 -17.665 1.00 94.94 369 ILE A C 1
ATOM 2868 O O . ILE A 1 369 ? 12.268 7.613 -18.181 1.00 94.94 369 ILE A O 1
ATOM 2872 N N . HIS A 1 370 ? 10.170 7.232 -17.465 1.00 94.19 370 HIS A N 1
ATOM 2873 C CA . HIS A 1 370 ? 9.657 8.556 -17.802 1.00 94.19 370 HIS A CA 1
ATOM 2874 C C . HIS A 1 370 ? 10.338 9.668 -17.010 1.00 94.19 370 HIS A C 1
ATOM 2876 O O . HIS A 1 370 ? 10.759 10.676 -17.573 1.00 94.19 370 HIS A O 1
ATOM 2882 N N . HIS A 1 371 ? 10.514 9.474 -15.705 1.00 92.31 371 HIS A N 1
ATOM 2883 C CA . HIS A 1 371 ? 11.243 10.438 -14.896 1.00 92.31 371 HIS A CA 1
ATOM 2884 C C . HIS A 1 371 ? 12.695 10.592 -15.378 1.00 92.31 371 HIS A C 1
ATOM 2886 O O . HIS A 1 371 ? 13.189 11.709 -15.532 1.00 92.31 371 HIS A O 1
ATOM 2892 N N . TYR A 1 372 ? 13.370 9.483 -15.693 1.00 92.50 372 TYR A N 1
ATOM 2893 C CA . TYR A 1 372 ? 14.755 9.516 -16.162 1.00 92.50 372 TYR A CA 1
ATOM 2894 C C . TYR A 1 372 ? 14.868 10.128 -17.559 1.00 92.50 372 TYR A C 1
ATOM 2896 O O . TYR A 1 372 ? 15.820 10.868 -17.793 1.00 92.50 372 TYR A O 1
ATOM 2904 N N . SER A 1 373 ? 13.904 9.894 -18.462 1.00 91.88 373 SER A N 1
ATOM 2905 C CA . SER A 1 373 ? 13.893 10.504 -19.799 1.00 91.88 373 SER A CA 1
ATOM 2906 C C . SER A 1 373 ? 13.773 12.023 -19.728 1.00 91.88 373 SER A C 1
ATOM 2908 O O . SER A 1 373 ? 14.476 12.718 -20.457 1.00 91.88 373 SER A O 1
ATOM 2910 N N . GLN A 1 374 ? 12.964 12.553 -18.806 1.00 90.25 374 GLN A N 1
ATOM 2911 C CA . GLN A 1 374 ? 12.870 13.997 -18.574 1.00 90.25 374 GLN A CA 1
ATOM 2912 C C . GLN A 1 374 ? 14.197 14.595 -18.099 1.00 90.25 374 GLN A C 1
ATOM 2914 O O . GLN A 1 374 ? 14.607 15.646 -18.594 1.00 90.25 374 GLN A O 1
ATOM 2919 N N . MET A 1 375 ? 14.899 13.901 -17.200 1.00 88.44 375 MET A N 1
ATOM 2920 C CA . MET A 1 375 ? 16.188 14.340 -16.653 1.00 88.44 375 MET A CA 1
ATOM 2921 C C . MET A 1 375 ? 17.354 14.287 -17.650 1.00 88.44 375 MET A C 1
ATOM 2923 O O . MET A 1 375 ? 18.405 14.863 -17.373 1.00 88.44 375 MET A O 1
ATOM 2927 N N . LEU A 1 376 ? 17.203 13.629 -18.807 1.00 87.25 376 LEU A N 1
ATOM 2928 C CA . LEU A 1 376 ? 18.203 13.712 -19.880 1.00 87.25 376 LEU A CA 1
ATOM 2929 C C . LEU A 1 376 ? 18.267 15.121 -20.486 1.00 87.25 376 LEU A C 1
ATOM 2931 O O . LEU A 1 376 ? 19.304 15.523 -21.014 1.00 87.25 376 LEU A O 1
ATOM 2935 N N . THR A 1 377 ? 17.182 15.890 -20.394 1.00 81.88 377 THR A N 1
ATOM 2936 C CA . THR A 1 377 ? 17.109 17.243 -20.946 1.00 81.88 377 THR A CA 1
ATOM 2937 C C . THR A 1 377 ? 18.021 18.174 -20.141 1.00 81.88 377 THR A C 1
ATOM 2939 O O . THR A 1 377 ? 17.728 18.503 -18.996 1.00 81.88 377 THR A O 1
ATOM 2942 N N . GLY A 1 378 ? 19.145 18.597 -20.729 1.00 71.44 378 GLY A N 1
ATOM 2943 C CA . GLY A 1 378 ? 20.126 19.479 -20.078 1.00 71.44 378 GLY A CA 1
ATOM 2944 C C . GLY A 1 378 ? 21.245 18.772 -19.302 1.00 71.44 378 GLY A C 1
ATOM 2945 O O . GLY A 1 378 ? 22.084 19.449 -18.710 1.00 71.44 378 GLY A O 1
ATOM 2946 N N . ALA A 1 379 ? 21.307 17.436 -19.318 1.00 73.81 379 ALA A N 1
ATOM 2947 C CA . ALA A 1 379 ? 22.397 16.678 -18.706 1.00 73.81 379 ALA A CA 1
ATOM 2948 C C . ALA A 1 379 ? 23.596 16.493 -19.662 1.00 73.81 379 ALA A C 1
ATOM 2950 O O . ALA A 1 379 ? 23.448 16.381 -20.880 1.00 73.81 379 ALA A O 1
ATOM 2951 N N . VAL A 1 380 ? 24.809 16.428 -19.103 1.00 69.31 380 VAL A N 1
ATOM 2952 C CA . VAL A 1 380 ? 26.050 16.141 -19.847 1.00 69.31 380 VAL A CA 1
ATOM 2953 C C . VAL A 1 380 ? 26.280 14.623 -19.865 1.00 69.31 380 VAL A C 1
ATOM 2955 O O . VAL A 1 380 ? 26.026 13.952 -18.869 1.00 69.31 380 VAL A O 1
ATOM 2958 N N . HIS A 1 381 ? 26.764 14.067 -20.983 1.00 70.44 381 HIS A N 1
ATOM 2959 C CA . HIS A 1 381 ? 27.011 12.622 -21.162 1.00 70.44 381 HIS A CA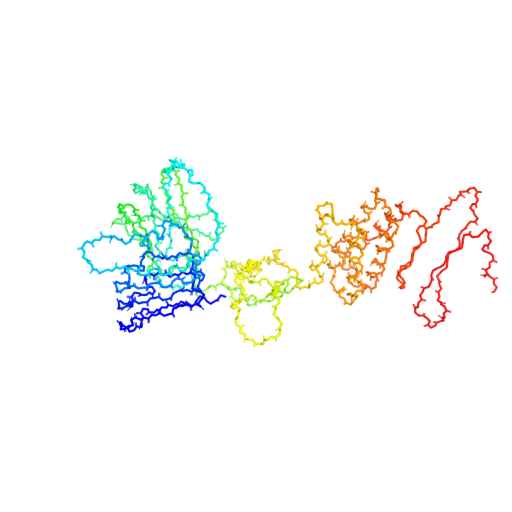 1
ATOM 2960 C C . HIS A 1 381 ? 25.757 11.725 -21.063 1.00 70.44 381 HIS A C 1
ATOM 2962 O O . HIS A 1 381 ? 25.774 10.666 -20.441 1.00 70.44 381 HIS A O 1
ATOM 2968 N N . VAL A 1 382 ? 24.671 12.112 -21.737 1.00 79.75 382 VAL A N 1
ATOM 2969 C CA . VAL A 1 382 ? 23.375 11.397 -21.728 1.00 79.75 382 VAL A CA 1
ATOM 2970 C C . VAL A 1 382 ? 23.329 10.099 -22.543 1.00 79.75 382 VAL A C 1
ATOM 2972 O O . VAL A 1 382 ? 22.466 9.257 -22.296 1.00 79.75 382 VAL A O 1
ATOM 2975 N N . HIS A 1 383 ? 24.256 9.892 -23.484 1.00 85.06 383 HIS A N 1
ATOM 2976 C CA . HIS A 1 383 ? 24.218 8.751 -24.412 1.00 85.06 383 HIS A CA 1
ATOM 2977 C C . HIS A 1 383 ? 24.246 7.373 -23.712 1.00 85.06 383 HIS A C 1
ATOM 2979 O O . HIS A 1 383 ? 23.396 6.538 -24.022 1.00 85.06 383 HIS A O 1
ATOM 2985 N N . PRO A 1 384 ? 25.128 7.105 -22.723 1.00 87.38 384 PRO A N 1
ATOM 2986 C CA . PRO A 1 384 ? 25.135 5.820 -22.019 1.00 87.38 384 PRO A CA 1
ATOM 2987 C C . PRO A 1 384 ? 23.856 5.572 -21.210 1.00 87.38 384 PRO A C 1
ATOM 2989 O O . PRO A 1 384 ? 23.432 4.428 -21.060 1.00 87.38 384 PRO A O 1
ATOM 2992 N N . VAL A 1 385 ? 23.231 6.633 -20.689 1.00 90.19 385 VAL A N 1
ATOM 2993 C CA . VAL A 1 385 ? 21.974 6.533 -19.935 1.00 90.19 385 VAL A CA 1
ATOM 2994 C C . VAL A 1 385 ? 20.816 6.210 -20.877 1.00 90.19 385 VAL A C 1
ATOM 2996 O O . VAL A 1 385 ? 20.030 5.314 -20.584 1.00 90.19 385 VAL A O 1
ATOM 2999 N N . ALA A 1 386 ? 20.748 6.868 -22.036 1.00 90.62 386 ALA A N 1
ATOM 3000 C CA . ALA A 1 386 ? 19.746 6.587 -23.062 1.00 90.62 386 ALA A CA 1
ATOM 3001 C C . ALA A 1 386 ? 19.792 5.125 -23.541 1.00 90.62 386 ALA A C 1
ATOM 3003 O O . ALA A 1 386 ? 18.752 4.474 -23.635 1.00 90.62 386 ALA A O 1
ATOM 3004 N N . GLU A 1 387 ? 20.989 4.572 -23.768 1.00 89.69 387 GLU A N 1
ATOM 3005 C CA . GLU A 1 387 ? 21.150 3.152 -24.110 1.00 89.69 387 GLU A CA 1
ATOM 3006 C C . GLU A 1 387 ? 20.628 2.224 -23.010 1.00 89.69 387 GLU A C 1
ATOM 3008 O O . GLU A 1 387 ? 19.914 1.264 -23.295 1.00 89.69 387 GLU A O 1
ATOM 3013 N N . VAL A 1 388 ? 20.957 2.527 -21.751 1.00 91.19 388 VAL A N 1
ATOM 3014 C CA . VAL A 1 388 ? 20.490 1.761 -20.591 1.00 91.19 388 VAL A CA 1
ATOM 3015 C C . VAL A 1 388 ? 18.963 1.762 -20.508 1.00 91.19 388 VAL A C 1
ATOM 3017 O O . VAL A 1 388 ? 18.370 0.704 -20.303 1.00 91.19 388 VAL A O 1
ATOM 3020 N N . LEU A 1 389 ? 18.322 2.919 -20.689 1.00 92.62 389 LEU A N 1
ATOM 3021 C CA . LEU A 1 389 ? 16.863 3.029 -20.665 1.00 92.62 389 LEU A CA 1
ATOM 3022 C C . LEU A 1 389 ? 16.218 2.193 -21.777 1.00 92.62 389 LEU A C 1
ATOM 3024 O O . LEU A 1 389 ? 15.284 1.442 -21.507 1.00 92.62 389 LEU A O 1
ATOM 3028 N N . ILE A 1 390 ? 16.751 2.246 -23.002 1.00 91.12 390 ILE A N 1
ATOM 3029 C CA . ILE A 1 390 ? 16.255 1.440 -24.130 1.00 91.12 390 ILE A CA 1
ATOM 3030 C C . ILE A 1 390 ? 16.401 -0.064 -23.854 1.00 91.12 390 ILE A C 1
ATOM 3032 O O . ILE A 1 390 ? 15.489 -0.836 -24.160 1.00 91.12 390 ILE A O 1
ATOM 3036 N N . ASP A 1 391 ? 17.506 -0.496 -23.242 1.00 89.50 391 ASP A N 1
ATOM 3037 C CA . ASP A 1 391 ? 17.706 -1.903 -22.876 1.00 89.50 391 ASP A CA 1
ATOM 3038 C C . ASP A 1 391 ? 16.663 -2.383 -21.851 1.00 89.50 391 ASP A C 1
ATOM 3040 O O . ASP A 1 391 ? 16.132 -3.494 -21.978 1.00 89.50 391 ASP A O 1
ATOM 3044 N N . ILE A 1 392 ? 16.346 -1.542 -20.856 1.00 90.81 392 ILE A N 1
ATOM 3045 C CA . ILE A 1 392 ? 15.313 -1.824 -19.849 1.00 90.81 392 ILE A CA 1
ATOM 3046 C C . ILE A 1 392 ? 13.938 -1.923 -20.520 1.00 90.81 392 ILE A C 1
ATOM 3048 O O . ILE A 1 392 ? 13.210 -2.882 -20.269 1.00 90.81 392 ILE A O 1
ATOM 3052 N N . ILE A 1 393 ? 13.601 -0.999 -21.426 1.00 91.94 393 ILE A N 1
ATOM 3053 C CA . ILE A 1 393 ? 12.332 -1.029 -22.172 1.00 91.94 393 ILE A CA 1
ATOM 3054 C C . ILE A 1 393 ? 12.229 -2.304 -23.011 1.00 91.94 393 ILE A C 1
ATOM 3056 O O . ILE A 1 393 ? 11.210 -2.988 -22.975 1.00 91.94 393 ILE A O 1
ATOM 3060 N N . GLY A 1 394 ? 13.291 -2.692 -23.719 1.00 89.19 394 GLY A N 1
ATOM 3061 C CA . GLY A 1 394 ? 13.285 -3.951 -24.468 1.00 89.19 394 GLY A CA 1
ATOM 3062 C C . GLY A 1 394 ? 13.148 -5.188 -23.575 1.00 89.19 394 GLY A C 1
ATOM 3063 O O . GLY A 1 394 ? 12.518 -6.165 -23.977 1.00 89.19 394 GLY A O 1
ATOM 3064 N N . THR A 1 395 ? 13.659 -5.130 -22.339 1.00 87.81 395 THR A N 1
ATOM 3065 C CA . THR A 1 395 ? 13.436 -6.179 -21.333 1.00 87.81 395 THR A CA 1
ATOM 3066 C C . THR A 1 395 ? 11.972 -6.221 -20.888 1.00 87.81 395 THR A C 1
ATOM 3068 O O . THR A 1 395 ? 11.393 -7.303 -20.836 1.00 87.81 395 THR A O 1
ATOM 3071 N N . LEU A 1 396 ? 11.332 -5.074 -20.649 1.00 88.69 396 LEU A N 1
ATOM 3072 C CA . LEU A 1 396 ? 9.905 -4.994 -20.309 1.00 88.69 396 LEU A CA 1
ATOM 3073 C C . LEU A 1 396 ? 9.002 -5.565 -21.404 1.00 88.69 396 LEU A C 1
ATOM 3075 O O . LEU A 1 396 ? 8.036 -6.263 -21.101 1.00 88.69 396 LEU A O 1
ATOM 3079 N N . LEU A 1 397 ? 9.344 -5.323 -22.672 1.00 87.38 397 LEU A N 1
ATOM 3080 C CA . LEU A 1 397 ? 8.606 -5.839 -23.829 1.00 87.38 397 LEU A CA 1
ATOM 3081 C C . LEU A 1 397 ? 8.684 -7.368 -23.985 1.00 87.38 397 LEU A C 1
ATOM 3083 O O . LEU A 1 397 ? 7.961 -7.924 -24.809 1.00 87.38 397 LEU A O 1
ATOM 3087 N N . SER A 1 398 ? 9.525 -8.053 -23.201 1.00 85.62 398 SER A N 1
ATOM 3088 C CA . SER A 1 398 ? 9.515 -9.520 -23.117 1.00 85.62 398 SER A CA 1
ATOM 3089 C C . SER A 1 398 ? 8.401 -10.080 -22.217 1.00 85.62 398 SER A C 1
ATOM 3091 O O . SER A 1 398 ? 8.165 -11.288 -22.224 1.00 85.62 398 SER A O 1
ATOM 3093 N N . SER A 1 399 ? 7.703 -9.218 -21.466 1.00 88.25 399 SER A N 1
ATOM 3094 C CA . SER A 1 399 ? 6.553 -9.597 -20.632 1.00 88.25 399 SER A CA 1
ATOM 3095 C C . SER A 1 399 ? 5.389 -10.118 -21.480 1.00 88.25 399 SER A C 1
ATOM 3097 O O . SER A 1 399 ? 5.288 -9.842 -22.678 1.00 88.25 399 SER A O 1
ATOM 3099 N N . THR A 1 400 ? 4.476 -10.874 -20.865 1.00 89.56 400 THR A N 1
ATOM 3100 C CA . THR A 1 400 ? 3.336 -11.434 -21.600 1.00 89.56 400 THR A CA 1
ATOM 3101 C C . THR A 1 400 ? 2.351 -10.349 -22.035 1.00 89.56 400 THR A C 1
ATOM 3103 O O . THR A 1 400 ? 2.233 -9.282 -21.420 1.00 89.56 400 THR A O 1
ATOM 3106 N N . LYS A 1 401 ? 1.608 -10.632 -23.111 1.00 90.56 401 LYS A N 1
ATOM 3107 C CA . LYS A 1 401 ? 0.622 -9.704 -23.678 1.00 90.56 401 LYS A CA 1
ATOM 3108 C C . LYS A 1 401 ? -0.461 -9.339 -22.661 1.00 90.56 401 LYS A C 1
ATOM 3110 O O . LYS A 1 401 ? -0.940 -8.211 -22.664 1.00 90.56 401 LYS A O 1
ATOM 3115 N N . GLU A 1 402 ? -0.836 -10.276 -21.799 1.00 92.31 402 GLU A N 1
ATOM 3116 C CA . GLU A 1 402 ? -1.882 -10.111 -20.790 1.00 92.31 402 GLU A CA 1
ATOM 3117 C C . GLU A 1 402 ? -1.474 -9.078 -19.735 1.00 92.31 402 GLU A C 1
ATOM 3119 O O . GLU A 1 402 ? -2.259 -8.186 -19.411 1.00 92.31 402 GLU A O 1
ATOM 3124 N N . ILE A 1 403 ? -0.230 -9.146 -19.249 1.00 91.31 403 ILE A N 1
ATOM 3125 C CA . ILE A 1 403 ? 0.277 -8.221 -18.229 1.00 91.31 403 ILE A CA 1
ATOM 3126 C C . ILE A 1 403 ? 0.455 -6.823 -18.835 1.00 91.31 403 ILE A C 1
ATOM 3128 O O . ILE A 1 403 ? 0.025 -5.846 -18.229 1.00 91.31 403 ILE A O 1
ATOM 3132 N N . LEU A 1 404 ? 1.009 -6.724 -20.052 1.00 92.19 404 LEU A N 1
ATOM 3133 C CA . LEU A 1 404 ? 1.161 -5.449 -20.770 1.00 92.19 404 LEU A CA 1
ATOM 3134 C C . LEU A 1 404 ? -0.189 -4.784 -21.074 1.00 92.19 404 LEU A C 1
ATOM 3136 O O . LEU A 1 404 ? -0.329 -3.572 -20.945 1.00 92.19 404 LEU A O 1
ATOM 3140 N N . LYS A 1 405 ? -1.198 -5.574 -21.457 1.00 94.94 405 LYS A N 1
ATOM 3141 C CA . LYS A 1 405 ? -2.553 -5.065 -21.685 1.00 94.94 405 LYS A CA 1
ATOM 3142 C C . LYS A 1 405 ? -3.171 -4.548 -20.384 1.00 94.94 405 LYS A C 1
ATOM 3144 O O . LYS A 1 405 ? -3.680 -3.436 -20.356 1.00 94.94 405 LYS A O 1
ATOM 3149 N N . THR A 1 406 ? -3.075 -5.327 -19.308 1.00 94.44 406 THR A N 1
ATOM 3150 C CA . THR A 1 406 ? -3.634 -4.951 -17.999 1.00 94.44 406 THR A CA 1
ATOM 3151 C C . THR A 1 406 ? -2.946 -3.705 -17.429 1.00 94.44 406 THR A C 1
ATOM 3153 O O . THR A 1 406 ? -3.605 -2.834 -16.869 1.00 94.44 406 THR A O 1
ATOM 3156 N N . SER A 1 407 ? -1.625 -3.578 -17.594 1.00 94.88 407 SER A N 1
ATOM 3157 C CA . SER A 1 407 ? -0.875 -2.405 -17.124 1.00 94.88 407 SER A CA 1
ATOM 3158 C C . SER A 1 407 ? -1.145 -1.142 -17.946 1.00 94.88 407 SER A C 1
ATOM 3160 O O . SER A 1 407 ? -1.011 -0.033 -17.421 1.00 94.88 407 SER A O 1
ATOM 3162 N N . GLU A 1 408 ? -1.536 -1.284 -19.215 1.00 96.12 408 GLU A N 1
ATOM 3163 C CA . GLU A 1 408 ? -2.039 -0.175 -20.025 1.00 96.12 408 GLU A CA 1
ATOM 3164 C C . GLU A 1 408 ? -3.441 0.245 -19.580 1.00 96.12 408 GLU A C 1
ATOM 3166 O O . GLU A 1 408 ? -3.661 1.423 -19.324 1.00 96.12 408 GLU A O 1
ATOM 3171 N N . GLU A 1 409 ? -4.368 -0.703 -19.419 1.00 96.69 409 GLU A N 1
ATOM 3172 C CA . GLU A 1 409 ? -5.759 -0.407 -19.046 1.00 96.69 409 GLU A CA 1
ATOM 3173 C C . GLU A 1 409 ? -5.876 0.250 -17.663 1.00 96.69 409 GLU A C 1
ATOM 3175 O O . GLU A 1 409 ? -6.694 1.150 -17.479 1.00 96.69 409 GLU A O 1
ATOM 3180 N N . LEU A 1 410 ? -5.055 -0.174 -16.695 1.00 94.94 410 LEU A N 1
ATOM 3181 C CA . LEU A 1 410 ? -5.098 0.357 -15.329 1.00 94.94 410 LEU A CA 1
ATOM 3182 C C . LEU A 1 410 ? -4.256 1.622 -15.133 1.00 94.94 410 LEU A C 1
ATOM 3184 O O . LEU A 1 410 ? -4.621 2.470 -14.319 1.00 94.94 410 LEU A O 1
ATOM 3188 N N . TYR A 1 411 ? -3.119 1.741 -15.828 1.00 96.06 411 TYR A N 1
ATOM 3189 C CA . TYR A 1 411 ? -2.103 2.748 -15.498 1.00 96.06 411 TYR A CA 1
ATOM 3190 C C . TYR A 1 411 ? -1.542 3.528 -16.699 1.00 96.06 411 TYR A C 1
ATOM 3192 O O . TYR A 1 411 ? -0.717 4.417 -16.495 1.00 96.06 411 TYR A O 1
ATOM 3200 N N . GLY A 1 412 ? -1.926 3.212 -17.943 1.00 96.56 412 GLY A N 1
ATOM 3201 C CA . GLY A 1 412 ? -1.369 3.854 -19.146 1.00 96.56 412 GLY A CA 1
ATOM 3202 C C . GLY A 1 412 ? 0.131 3.596 -19.346 1.00 96.56 412 GLY A C 1
ATOM 3203 O O . GLY A 1 412 ? 0.853 4.430 -19.903 1.00 96.56 412 GLY A O 1
ATOM 3204 N N . SER A 1 413 ? 0.635 2.470 -18.825 1.00 96.06 413 SER A N 1
ATOM 3205 C CA . SER A 1 413 ? 2.076 2.212 -18.722 1.00 96.06 413 SER A CA 1
ATOM 3206 C C . SER A 1 413 ? 2.762 2.081 -20.084 1.00 96.06 413 SER A C 1
ATOM 3208 O O . SER A 1 413 ? 3.869 2.587 -20.263 1.00 96.06 413 SER A O 1
ATOM 3210 N N . CYS A 1 414 ? 2.129 1.425 -21.061 1.00 94.62 414 CYS A N 1
ATOM 3211 C CA . CYS A 1 414 ? 2.708 1.227 -22.392 1.00 94.62 414 CYS A CA 1
ATOM 3212 C C . CYS A 1 414 ? 2.741 2.541 -23.180 1.00 94.62 414 CYS A C 1
ATOM 3214 O O . CYS A 1 414 ? 3.744 2.842 -23.830 1.00 94.62 414 CYS A O 1
ATOM 3216 N N . SER A 1 415 ? 1.688 3.352 -23.066 1.00 96.00 415 SER A N 1
ATOM 3217 C CA . SER A 1 415 ? 1.651 4.704 -23.629 1.00 96.00 415 SER A CA 1
ATOM 3218 C C . SER A 1 415 ? 2.750 5.593 -23.032 1.00 96.00 415 SER A C 1
ATOM 3220 O O . SER A 1 415 ? 3.466 6.276 -23.770 1.00 96.00 415 SER A O 1
ATOM 3222 N N . SER A 1 416 ? 2.967 5.519 -21.712 1.00 96.25 416 SER A N 1
ATOM 3223 C CA . SER A 1 416 ? 4.071 6.218 -21.041 1.00 96.25 416 SER A CA 1
ATOM 3224 C C . SER A 1 416 ? 5.439 5.760 -21.554 1.00 96.25 416 SER A C 1
ATOM 3226 O O . SER A 1 416 ? 6.283 6.600 -21.857 1.00 96.25 416 SER A O 1
ATOM 3228 N N . LEU A 1 417 ? 5.664 4.448 -21.701 1.00 94.81 417 LEU A N 1
ATOM 3229 C CA . LEU A 1 417 ? 6.919 3.905 -22.240 1.00 94.81 417 LEU A CA 1
ATOM 3230 C C . LEU A 1 417 ? 7.194 4.407 -23.662 1.00 94.81 417 LEU A C 1
ATOM 3232 O O . LEU A 1 417 ? 8.326 4.778 -23.973 1.00 94.81 417 LEU A O 1
ATOM 3236 N N . LEU A 1 418 ? 6.167 4.452 -24.516 1.00 94.12 418 LEU A N 1
ATOM 3237 C CA . LEU A 1 418 ? 6.292 4.970 -25.875 1.00 94.12 418 LEU A CA 1
ATOM 3238 C C . LEU A 1 418 ? 6.637 6.465 -25.874 1.00 94.12 418 LEU A C 1
ATOM 3240 O O . LEU A 1 418 ? 7.556 6.878 -26.577 1.00 94.12 418 LEU A O 1
ATOM 3244 N N . SER A 1 419 ? 5.960 7.269 -25.048 1.00 95.06 419 SER A N 1
ATOM 3245 C CA . SER A 1 419 ? 6.286 8.692 -24.887 1.00 95.06 419 SER A CA 1
ATOM 3246 C C . SER A 1 419 ? 7.723 8.902 -24.405 1.00 95.06 419 SER A C 1
ATOM 3248 O O . SER A 1 419 ? 8.401 9.810 -24.882 1.00 95.06 419 SER A O 1
ATOM 3250 N N . SER A 1 420 ? 8.203 8.067 -23.481 1.00 95.25 420 SER A N 1
ATOM 3251 C CA . SER A 1 420 ? 9.581 8.125 -22.995 1.00 95.25 420 SER A CA 1
ATOM 3252 C C . SER A 1 420 ? 10.595 7.746 -24.069 1.00 95.25 420 SER A C 1
ATOM 3254 O O . SER A 1 420 ? 11.637 8.389 -24.153 1.00 95.25 420 SER A O 1
ATOM 3256 N N . LEU A 1 421 ? 10.298 6.757 -24.922 1.00 92.75 421 LEU A N 1
ATOM 3257 C CA . LEU A 1 421 ? 11.143 6.429 -26.076 1.00 92.75 421 LEU A CA 1
ATOM 3258 C C . LEU A 1 421 ? 11.292 7.628 -27.015 1.00 92.75 421 LEU A C 1
ATOM 3260 O O . LEU A 1 421 ? 12.420 7.966 -27.366 1.00 92.75 421 LEU A O 1
ATOM 3264 N N . TRP A 1 422 ? 10.185 8.290 -27.367 1.00 91.31 422 TRP A N 1
ATOM 3265 C CA . TRP A 1 422 ? 10.218 9.481 -28.223 1.00 91.31 422 TRP A CA 1
ATOM 3266 C C . TRP A 1 422 ? 11.037 10.613 -27.603 1.00 91.31 422 TRP A C 1
ATOM 3268 O O . TRP A 1 422 ? 11.907 11.184 -28.256 1.00 91.31 422 TRP A O 1
ATOM 3278 N N . GLN A 1 423 ? 10.846 10.870 -26.308 1.00 91.88 423 GLN A N 1
ATOM 3279 C CA . GLN A 1 423 ? 11.623 11.883 -25.600 1.00 91.88 423 GLN A CA 1
ATOM 3280 C C . GLN A 1 423 ? 13.128 11.572 -25.597 1.00 91.88 423 GLN A C 1
ATOM 3282 O O . GLN A 1 423 ? 13.947 12.470 -25.802 1.00 91.88 423 GLN A O 1
ATOM 3287 N N . ILE A 1 424 ? 13.509 10.306 -25.391 1.00 91.56 424 ILE A N 1
ATOM 3288 C CA . ILE A 1 424 ? 14.913 9.877 -25.444 1.00 91.56 424 ILE A CA 1
ATOM 3289 C C . ILE A 1 424 ? 15.495 10.131 -26.839 1.00 91.56 424 ILE A C 1
ATOM 3291 O O . ILE A 1 424 ? 16.596 10.674 -26.940 1.00 91.56 424 ILE A O 1
ATOM 3295 N N . THR A 1 425 ? 14.768 9.782 -27.907 1.00 89.06 425 THR A N 1
ATOM 3296 C CA . THR A 1 425 ? 15.247 9.987 -29.283 1.00 89.06 425 THR A CA 1
ATOM 3297 C C . THR A 1 425 ? 15.353 11.450 -29.677 1.00 89.06 425 THR A C 1
ATOM 3299 O O . THR A 1 425 ? 16.279 11.814 -30.397 1.00 89.06 425 THR A O 1
ATOM 3302 N N . ASP A 1 426 ? 14.452 12.299 -29.192 1.00 89.00 426 ASP A N 1
ATOM 3303 C CA . ASP A 1 426 ? 14.514 13.735 -29.470 1.00 89.00 426 ASP A CA 1
ATOM 3304 C C . ASP A 1 426 ? 15.691 14.394 -28.740 1.00 89.00 426 ASP A C 1
ATOM 3306 O O . ASP A 1 426 ? 16.327 15.307 -29.263 1.00 89.00 426 ASP A O 1
ATOM 3310 N N . THR A 1 427 ? 16.021 13.895 -27.546 1.00 88.94 427 THR A N 1
ATOM 3311 C CA . THR A 1 427 ? 17.095 14.447 -26.709 1.00 88.94 427 THR A CA 1
ATOM 3312 C C . THR A 1 427 ? 18.485 13.983 -27.154 1.00 88.94 427 THR A C 1
ATOM 3314 O O . THR A 1 427 ? 19.451 14.741 -27.055 1.00 88.94 427 THR A O 1
ATOM 3317 N N . VAL A 1 428 ? 18.615 12.739 -27.630 1.00 86.75 428 VAL A N 1
ATOM 3318 C CA . VAL A 1 428 ? 19.901 12.130 -28.006 1.00 86.75 428 VAL A CA 1
ATOM 3319 C C . VAL A 1 428 ? 19.906 11.814 -29.505 1.00 86.75 428 VAL A C 1
ATOM 3321 O O . VAL A 1 428 ? 19.482 10.727 -29.892 1.00 86.75 428 VAL A O 1
ATOM 3324 N N . PRO A 1 429 ? 20.388 12.733 -30.364 1.00 82.25 429 PRO A N 1
ATOM 3325 C CA . PRO A 1 429 ? 20.355 12.542 -31.807 1.00 82.25 429 PRO A CA 1
ATOM 3326 C C . PRO A 1 429 ? 21.324 11.447 -32.269 1.00 82.25 429 PRO A C 1
ATOM 3328 O O . PRO A 1 429 ? 22.381 11.229 -31.680 1.00 82.25 429 PRO A O 1
ATOM 3331 N N . SER A 1 430 ? 21.007 10.832 -33.411 1.00 81.44 430 SER A N 1
ATOM 3332 C CA . SER A 1 430 ? 21.781 9.741 -34.035 1.00 81.44 430 SER A CA 1
ATOM 3333 C C . SER A 1 430 ? 21.865 8.464 -33.187 1.00 81.44 430 SER A C 1
ATOM 3335 O O . SER A 1 430 ? 22.784 7.660 -33.351 1.00 81.44 430 SER A O 1
ATOM 3337 N N . LEU A 1 431 ? 20.892 8.250 -32.299 1.00 82.06 431 LEU A N 1
ATOM 3338 C CA . LEU A 1 431 ? 20.835 7.069 -31.449 1.00 82.06 431 LEU A CA 1
ATOM 3339 C C . LEU A 1 431 ? 20.437 5.832 -32.268 1.00 82.06 431 LEU A C 1
ATOM 3341 O O . LEU A 1 431 ? 19.385 5.781 -32.907 1.00 82.06 431 LEU A O 1
ATOM 3345 N N . THR A 1 432 ? 21.287 4.807 -32.241 1.00 83.88 432 THR A N 1
ATOM 3346 C CA . THR A 1 432 ? 20.984 3.484 -32.799 1.00 83.88 432 THR A CA 1
ATOM 3347 C C . THR A 1 432 ? 21.208 2.437 -31.720 1.00 83.88 432 THR A C 1
ATOM 3349 O O . THR A 1 432 ? 22.333 2.239 -31.263 1.00 83.88 432 THR A O 1
ATOM 3352 N N . ARG A 1 433 ? 20.140 1.755 -31.300 1.00 86.00 433 ARG A N 1
ATOM 3353 C CA . ARG A 1 433 ? 20.199 0.739 -30.241 1.00 86.00 433 ARG A CA 1
ATOM 3354 C C . ARG A 1 433 ? 19.212 -0.385 -30.516 1.00 86.00 433 ARG A C 1
ATOM 3356 O O . ARG A 1 433 ? 18.125 -0.161 -31.038 1.00 86.00 433 ARG A O 1
ATOM 3363 N N . ALA A 1 434 ? 19.586 -1.603 -30.151 1.00 80.81 434 ALA A N 1
ATOM 3364 C CA . ALA A 1 434 ? 18.728 -2.773 -30.248 1.00 80.81 434 ALA A CA 1
ATOM 3365 C C . ALA A 1 434 ? 18.696 -3.505 -28.908 1.00 80.81 434 ALA A C 1
ATOM 3367 O O . ALA A 1 434 ? 19.745 -3.767 -28.328 1.00 80.81 434 ALA A O 1
ATOM 3368 N N . SER A 1 435 ? 17.496 -3.867 -28.464 1.00 80.25 435 SER A N 1
ATOM 3369 C CA . SER A 1 435 ? 17.255 -4.786 -27.354 1.00 80.25 435 SER A CA 1
ATOM 3370 C C . SER A 1 435 ? 16.426 -5.949 -27.899 1.00 80.25 435 SER A C 1
ATOM 3372 O O . SER A 1 435 ? 15.191 -5.957 -27.916 1.00 80.25 435 SER A O 1
ATOM 3374 N N . THR A 1 436 ? 17.141 -6.894 -28.506 1.00 70.56 436 THR A N 1
ATOM 3375 C CA . THR A 1 436 ? 16.565 -7.998 -29.277 1.00 70.56 436 THR A CA 1
ATOM 3376 C C . THR A 1 436 ? 15.902 -9.043 -28.375 1.00 70.56 436 THR A C 1
ATOM 3378 O O . THR A 1 436 ? 16.437 -9.327 -27.302 1.00 70.56 436 THR A O 1
ATOM 3381 N N . PRO A 1 437 ? 14.803 -9.689 -28.814 1.00 73.00 437 PRO A N 1
ATOM 3382 C CA . PRO A 1 437 ? 14.165 -9.570 -30.132 1.00 73.00 437 PRO A CA 1
ATOM 3383 C C . PRO A 1 437 ? 13.032 -8.526 -30.201 1.00 73.00 437 PRO A C 1
ATOM 3385 O O . PRO A 1 437 ? 12.364 -8.439 -31.231 1.00 73.00 437 PRO A O 1
ATOM 3388 N N . HIS A 1 438 ? 12.776 -7.775 -29.125 1.00 80.31 438 HIS A N 1
ATOM 3389 C CA . HIS A 1 438 ? 11.529 -7.018 -28.962 1.00 80.31 438 HIS A CA 1
ATOM 3390 C C . HIS A 1 438 ? 11.618 -5.541 -29.355 1.00 80.31 438 HIS A C 1
ATOM 3392 O O . HIS A 1 438 ? 10.586 -4.933 -29.625 1.00 80.31 438 HIS A O 1
ATOM 3398 N N . LEU A 1 439 ? 12.822 -4.964 -29.417 1.00 87.19 439 LEU A N 1
ATOM 3399 C CA . LEU A 1 439 ? 13.002 -3.544 -29.704 1.00 87.19 439 LEU A CA 1
ATOM 3400 C C . LEU A 1 439 ? 14.232 -3.290 -30.577 1.00 87.19 439 LEU A C 1
ATOM 3402 O O . LEU A 1 439 ? 15.337 -3.734 -30.271 1.00 87.19 439 LEU A O 1
ATOM 3406 N N . HIS A 1 440 ? 14.044 -2.520 -31.644 1.00 87.19 440 HIS A N 1
ATOM 3407 C CA . HIS A 1 440 ? 15.123 -1.923 -32.423 1.00 87.19 440 HIS A CA 1
ATOM 3408 C C . HIS A 1 440 ? 14.793 -0.459 -32.683 1.00 87.19 440 HIS A C 1
ATOM 3410 O O . HIS A 1 440 ? 13.680 -0.136 -33.093 1.00 87.19 440 HIS A O 1
ATOM 3416 N N . LEU A 1 441 ? 15.779 0.401 -32.469 1.00 87.62 441 LEU A N 1
ATOM 3417 C CA . LEU A 1 441 ? 15.677 1.838 -32.626 1.00 87.62 441 LEU A CA 1
ATOM 3418 C C . LEU A 1 441 ? 16.774 2.323 -33.575 1.00 87.62 441 LEU A C 1
ATOM 3420 O O . LEU A 1 441 ? 17.951 2.003 -33.393 1.00 87.62 441 LEU A O 1
ATOM 3424 N N . TYR A 1 442 ? 16.371 3.072 -34.598 1.00 86.31 442 TYR A N 1
ATOM 3425 C CA . TYR A 1 442 ? 17.257 3.644 -35.604 1.00 86.31 442 TYR A CA 1
ATOM 3426 C C . TYR A 1 442 ? 16.854 5.091 -35.860 1.00 86.31 442 TYR A C 1
ATOM 3428 O O . TYR A 1 442 ? 15.742 5.353 -36.320 1.00 86.31 442 TYR A O 1
ATOM 3436 N N . GLN A 1 443 ? 17.767 6.013 -35.578 1.00 84.62 443 GLN A N 1
ATOM 3437 C CA . GLN A 1 443 ? 17.603 7.431 -35.856 1.00 84.62 443 GLN A CA 1
ATOM 3438 C C . GLN A 1 443 ? 18.686 7.887 -36.830 1.00 84.62 443 GLN A C 1
ATOM 3440 O O . GLN A 1 443 ? 19.871 7.619 -36.635 1.00 84.62 443 GLN A O 1
ATOM 3445 N N . VAL A 1 444 ? 18.281 8.607 -37.874 1.00 83.06 444 VAL A N 1
ATOM 3446 C CA . VAL A 1 444 ? 19.187 9.146 -38.889 1.00 83.06 444 VAL A CA 1
ATOM 3447 C C . VAL A 1 444 ? 18.928 10.634 -39.079 1.00 83.06 444 VAL A C 1
ATOM 3449 O O . VAL A 1 444 ? 17.790 11.062 -39.254 1.00 83.06 444 VAL A O 1
ATOM 3452 N N . GLY A 1 445 ? 19.995 11.432 -39.042 1.00 80.69 445 GLY A N 1
ATOM 3453 C CA . GLY A 1 445 ? 19.934 12.844 -39.400 1.00 80.69 445 GLY A CA 1
ATOM 3454 C C . GLY A 1 445 ? 19.836 12.995 -40.915 1.00 80.69 445 GLY A C 1
ATOM 3455 O O . GLY A 1 445 ? 20.753 12.607 -41.639 1.00 80.69 445 GLY A O 1
ATOM 3456 N N . ILE A 1 446 ? 18.733 13.557 -41.403 1.00 82.69 446 ILE A N 1
ATOM 3457 C CA . ILE A 1 446 ? 18.500 13.745 -42.836 1.00 82.69 446 ILE A CA 1
ATOM 3458 C C . ILE A 1 446 ? 18.873 15.173 -43.234 1.00 82.69 446 ILE A C 1
ATOM 3460 O O . ILE A 1 446 ? 18.385 16.139 -42.653 1.00 82.69 446 ILE A O 1
ATOM 3464 N N . ARG A 1 447 ? 19.709 15.310 -44.270 1.00 85.38 447 ARG A N 1
ATOM 3465 C CA . ARG A 1 447 ? 19.920 16.581 -44.976 1.00 85.38 447 ARG A CA 1
ATOM 3466 C C . ARG A 1 447 ? 18.997 16.616 -46.195 1.00 85.38 447 ARG A C 1
ATOM 3468 O O . ARG A 1 447 ? 19.256 15.856 -47.128 1.00 85.38 447 ARG A O 1
ATOM 3475 N N . PRO A 1 448 ? 17.963 17.479 -46.233 1.00 84.19 448 PRO A N 1
ATOM 3476 C CA . PRO A 1 448 ? 16.947 17.446 -47.290 1.00 84.19 448 PRO A CA 1
ATOM 3477 C C . PRO A 1 448 ? 17.520 17.536 -48.710 1.00 84.19 448 PRO A C 1
ATOM 3479 O O . PRO A 1 448 ? 17.028 16.883 -49.620 1.00 84.19 448 PRO A O 1
ATOM 3482 N N . GLN A 1 449 ? 18.603 18.297 -48.886 1.00 85.50 449 GLN A N 1
ATOM 3483 C CA . GLN A 1 449 ? 19.238 18.550 -50.184 1.00 85.50 449 GLN A CA 1
ATOM 3484 C C . GLN A 1 449 ? 19.995 17.339 -50.756 1.00 85.50 449 GLN A C 1
ATOM 3486 O O . GLN A 1 449 ? 20.240 17.287 -51.956 1.00 85.50 449 GLN A O 1
ATOM 3491 N N . SER A 1 450 ? 20.390 16.379 -49.915 1.00 82.31 450 SER A N 1
ATOM 3492 C CA . SER A 1 450 ? 21.201 15.217 -50.307 1.00 82.31 450 SER A CA 1
ATOM 3493 C C . SER A 1 450 ? 20.547 13.889 -49.921 1.00 82.31 450 SER A C 1
ATOM 3495 O O . SER A 1 450 ? 21.226 12.863 -49.858 1.00 82.31 450 SER A O 1
ATOM 3497 N N . PHE A 1 451 ? 19.255 13.902 -49.582 1.00 82.75 451 PHE A N 1
ATOM 3498 C CA . PHE A 1 451 ? 18.571 12.711 -49.100 1.00 82.75 451 PHE A CA 1
ATOM 3499 C C . PHE A 1 451 ? 18.129 11.821 -50.259 1.00 82.75 451 PHE A C 1
ATOM 3501 O O . PHE A 1 451 ? 17.180 12.124 -50.974 1.00 82.75 451 PHE A O 1
ATOM 3508 N N . GLY A 1 452 ? 18.822 10.696 -50.400 1.00 77.69 452 GLY A N 1
ATOM 3509 C CA . GLY A 1 452 ? 18.574 9.685 -51.424 1.00 77.69 452 GLY A CA 1
ATOM 3510 C C . GLY A 1 452 ? 17.506 8.642 -51.103 1.00 77.69 452 GLY A C 1
ATOM 3511 O O . GLY A 1 452 ? 17.310 7.712 -51.880 1.00 77.69 452 GLY A O 1
ATOM 3512 N N . GLY A 1 453 ? 16.866 8.747 -49.938 1.00 82.94 453 GLY A N 1
ATOM 3513 C CA . GLY A 1 453 ? 16.007 7.703 -49.382 1.00 82.94 453 GLY A CA 1
ATOM 3514 C C . GLY A 1 453 ? 16.710 6.820 -48.345 1.00 82.94 453 GLY A C 1
ATOM 3515 O O . GLY A 1 453 ? 17.932 6.832 -48.189 1.00 82.94 453 GLY A O 1
ATOM 3516 N N . VAL A 1 454 ? 15.904 6.052 -47.611 1.00 84.75 454 VAL A N 1
ATOM 3517 C CA . VAL A 1 454 ? 16.355 5.053 -46.635 1.00 84.75 454 VAL A CA 1
ATOM 3518 C C . VAL A 1 454 ? 15.528 3.785 -46.809 1.00 84.75 454 VAL A C 1
ATOM 3520 O O . VAL A 1 454 ? 14.303 3.850 -46.894 1.00 84.75 454 VAL A O 1
ATOM 3523 N N . SER A 1 455 ? 16.193 2.632 -46.853 1.00 85.81 455 SER A N 1
ATOM 3524 C CA . SER A 1 455 ? 15.527 1.328 -46.913 1.00 85.81 455 SER A CA 1
ATOM 3525 C C . SER A 1 455 ? 15.804 0.549 -45.641 1.00 85.81 455 SER A C 1
ATOM 3527 O O . SER A 1 455 ? 16.964 0.353 -45.276 1.00 85.81 455 SER A O 1
ATOM 3529 N N . CYS A 1 456 ? 14.748 0.083 -44.979 1.00 85.69 456 CYS A N 1
ATOM 3530 C CA . CYS A 1 456 ? 14.832 -0.673 -43.735 1.00 85.69 456 CYS A CA 1
ATOM 3531 C C . CYS A 1 456 ? 14.174 -2.044 -43.889 1.00 85.69 456 CYS A C 1
ATOM 3533 O O . CYS A 1 456 ? 13.084 -2.153 -44.447 1.00 85.69 456 CYS A O 1
ATOM 3535 N N . ILE A 1 457 ? 14.817 -3.088 -43.369 1.00 87.25 457 ILE A N 1
ATOM 3536 C CA . ILE A 1 457 ? 14.336 -4.467 -43.460 1.00 87.25 457 ILE A CA 1
ATOM 3537 C C . ILE A 1 457 ? 14.404 -5.177 -42.109 1.00 87.25 457 ILE A C 1
ATOM 3539 O O . ILE A 1 457 ? 15.389 -5.072 -41.372 1.00 87.25 457 ILE A O 1
ATOM 3543 N N . TRP A 1 458 ? 13.353 -5.946 -41.824 1.00 85.81 458 TRP A N 1
ATOM 3544 C CA . TRP A 1 458 ? 13.324 -6.952 -40.768 1.00 85.81 458 TRP A CA 1
ATOM 3545 C C . TRP A 1 458 ? 13.552 -8.336 -41.367 1.00 85.81 458 TRP A C 1
ATOM 3547 O O . TRP A 1 458 ? 12.837 -8.745 -42.278 1.00 85.81 458 TRP A O 1
ATOM 3557 N N . PHE A 1 459 ? 14.530 -9.075 -40.851 1.00 84.19 459 PHE A N 1
ATOM 3558 C CA . PHE A 1 459 ? 14.877 -10.399 -41.366 1.00 84.19 459 PHE A CA 1
ATOM 3559 C C . PHE A 1 459 ? 15.309 -11.357 -40.253 1.00 84.19 459 PHE A C 1
ATOM 3561 O O . PHE A 1 459 ? 15.648 -10.951 -39.142 1.00 84.19 459 PHE A O 1
ATOM 3568 N N . ARG A 1 460 ? 15.303 -12.656 -40.557 1.00 84.00 460 ARG A N 1
ATOM 3569 C CA . ARG A 1 460 ? 15.868 -13.716 -39.709 1.00 84.00 460 ARG A CA 1
ATOM 3570 C C . ARG A 1 460 ? 17.096 -14.275 -40.416 1.00 84.00 460 ARG A C 1
ATOM 3572 O O . ARG A 1 460 ? 17.045 -14.479 -41.625 1.00 84.00 460 ARG A O 1
ATOM 3579 N N . LYS A 1 461 ? 18.186 -14.538 -39.685 1.00 79.56 461 LYS A N 1
ATOM 3580 C CA . LYS A 1 461 ? 19.426 -15.095 -40.274 1.00 79.56 461 LYS A CA 1
ATOM 3581 C C . LYS A 1 461 ? 19.195 -16.438 -40.969 1.00 79.56 461 LYS A C 1
ATOM 3583 O O . LYS A 1 461 ? 19.817 -16.722 -41.983 1.00 79.56 461 LYS A O 1
ATOM 3588 N N . THR A 1 462 ? 18.299 -17.256 -40.425 1.00 80.06 462 THR A N 1
ATOM 3589 C CA . THR A 1 462 ? 17.904 -18.553 -40.982 1.00 80.06 462 THR A CA 1
ATOM 3590 C C . THR A 1 462 ? 16.398 -18.745 -40.805 1.00 80.06 462 THR A C 1
ATOM 3592 O O . THR A 1 462 ? 15.797 -18.131 -39.920 1.00 80.06 462 THR A O 1
ATOM 3595 N N . ARG A 1 463 ? 15.770 -19.617 -41.612 1.00 75.00 463 ARG A N 1
ATOM 3596 C CA . ARG A 1 463 ? 14.327 -19.931 -41.494 1.00 75.00 463 ARG A CA 1
ATOM 3597 C C . ARG A 1 463 ? 13.936 -20.439 -40.099 1.00 75.00 463 ARG A C 1
ATOM 3599 O O . ARG A 1 463 ? 12.812 -20.204 -39.669 1.00 75.00 463 ARG A O 1
ATOM 3606 N N . HIS A 1 464 ? 14.869 -21.083 -39.397 1.00 76.62 464 HIS A N 1
ATOM 3607 C CA . HIS A 1 464 ? 14.663 -21.640 -38.059 1.00 76.62 464 HIS A CA 1
ATOM 3608 C C . HIS A 1 464 ? 15.101 -20.708 -36.920 1.00 76.62 464 HIS A C 1
ATOM 3610 O O . HIS A 1 464 ? 14.852 -21.023 -35.761 1.00 76.62 464 HIS A O 1
ATOM 3616 N N . SER A 1 465 ? 15.731 -19.563 -37.213 1.00 74.88 465 SER A N 1
ATOM 3617 C CA . SER A 1 465 ? 16.103 -18.613 -36.163 1.00 74.88 465 SER A CA 1
ATOM 3618 C C . SER A 1 465 ? 14.862 -17.924 -35.592 1.00 74.88 465 SER A C 1
ATOM 3620 O O . SER A 1 465 ? 14.022 -17.403 -36.331 1.00 74.88 465 SER A O 1
ATOM 3622 N N . ILE A 1 466 ? 14.766 -17.891 -34.264 1.00 68.69 466 ILE A N 1
ATOM 3623 C CA . ILE A 1 466 ? 13.789 -17.078 -33.524 1.00 68.69 466 ILE A CA 1
ATOM 3624 C C . ILE A 1 466 ? 14.244 -15.616 -33.386 1.00 68.69 466 ILE A C 1
ATOM 3626 O O . ILE A 1 466 ? 13.437 -14.742 -33.069 1.00 68.69 466 ILE A O 1
ATOM 3630 N N . GLU A 1 467 ? 15.519 -15.339 -33.668 1.00 70.94 467 GLU A N 1
ATOM 3631 C CA . GLU A 1 467 ? 16.122 -14.013 -33.584 1.00 70.94 467 GLU A CA 1
ATOM 3632 C C . GLU A 1 467 ? 15.740 -13.176 -34.815 1.00 70.94 467 GLU A C 1
ATOM 3634 O O . GLU A 1 467 ? 16.026 -13.538 -35.964 1.00 70.94 467 GLU A O 1
ATOM 3639 N N . ARG A 1 468 ? 15.060 -12.051 -34.571 1.00 75.44 468 ARG A N 1
ATOM 3640 C CA . ARG A 1 468 ? 14.718 -11.059 -35.594 1.00 75.44 468 ARG A CA 1
ATOM 3641 C C . ARG A 1 468 ? 15.763 -9.954 -35.575 1.00 75.44 468 ARG A C 1
ATOM 3643 O O . ARG A 1 468 ? 16.089 -9.433 -34.516 1.00 75.44 468 ARG A O 1
ATOM 3650 N N . HIS A 1 469 ? 16.247 -9.589 -36.751 1.00 79.94 469 HIS A N 1
ATOM 3651 C CA . HIS A 1 469 ? 17.195 -8.505 -36.945 1.00 79.94 469 HIS A CA 1
ATOM 3652 C C . HIS A 1 469 ? 16.549 -7.384 -37.742 1.00 79.94 469 HIS A C 1
ATOM 3654 O O . HIS A 1 469 ? 15.821 -7.641 -38.700 1.00 79.94 469 HIS A O 1
ATOM 3660 N N . PHE A 1 470 ? 16.885 -6.152 -37.382 1.00 83.88 470 PHE A N 1
ATOM 3661 C CA . PHE A 1 470 ? 16.522 -4.955 -38.124 1.00 83.88 470 PHE A CA 1
ATOM 3662 C C . PHE A 1 470 ? 17.773 -4.272 -38.664 1.00 83.88 470 PHE A C 1
ATOM 3664 O O . PHE A 1 470 ? 18.761 -4.123 -37.938 1.00 83.88 470 PHE A O 1
ATOM 3671 N N . ARG A 1 471 ? 17.742 -3.857 -39.931 1.00 83.19 471 ARG A N 1
ATOM 3672 C CA . ARG A 1 471 ? 18.802 -3.050 -40.548 1.00 83.19 471 ARG A CA 1
ATOM 3673 C C . ARG A 1 471 ? 18.200 -1.992 -41.458 1.00 83.19 471 ARG A C 1
ATOM 3675 O O . ARG A 1 471 ? 17.309 -2.303 -42.241 1.00 83.19 471 ARG A O 1
ATOM 3682 N N . CYS A 1 472 ? 18.749 -0.786 -41.389 1.00 83.88 472 CYS A N 1
ATOM 3683 C CA . CYS A 1 472 ? 18.464 0.306 -42.310 1.00 83.88 472 CYS A CA 1
ATOM 3684 C C . CYS A 1 472 ? 19.726 0.667 -43.091 1.00 83.88 472 CYS A C 1
ATOM 3686 O O . CYS A 1 472 ? 20.824 0.660 -42.533 1.00 83.88 472 CYS A O 1
ATOM 3688 N N . ASN A 1 473 ? 19.569 0.982 -44.372 1.00 80.88 473 ASN A N 1
ATOM 3689 C CA . ASN A 1 473 ? 20.633 1.483 -45.227 1.00 80.88 473 ASN A CA 1
ATOM 3690 C C . ASN A 1 473 ? 20.210 2.828 -45.826 1.00 80.88 473 ASN A C 1
ATOM 3692 O O . ASN A 1 473 ? 19.209 2.909 -46.538 1.00 80.88 473 ASN A O 1
ATOM 3696 N N . ALA A 1 474 ? 20.985 3.869 -45.525 1.00 71.00 474 ALA A N 1
ATOM 3697 C CA . ALA A 1 474 ? 20.827 5.218 -46.055 1.00 71.00 474 ALA A CA 1
ATOM 3698 C C . ALA A 1 474 ? 21.814 5.439 -47.214 1.00 71.00 474 ALA A C 1
ATOM 3700 O O . ALA A 1 474 ? 22.630 6.354 -47.186 1.00 71.00 474 ALA A O 1
ATOM 3701 N N . ASN A 1 475 ? 21.774 4.558 -48.217 1.00 60.78 475 ASN A N 1
ATOM 3702 C CA . ASN A 1 475 ? 22.510 4.739 -49.463 1.00 60.78 475 ASN A CA 1
ATOM 3703 C C . ASN A 1 475 ? 21.528 5.068 -50.588 1.00 60.78 475 ASN A C 1
ATOM 3705 O O . ASN A 1 475 ? 20.504 4.404 -50.744 1.00 60.78 475 ASN A O 1
ATOM 3709 N N . ASN A 1 476 ? 21.926 6.031 -51.421 1.00 52.16 476 ASN A N 1
ATOM 3710 C CA . ASN A 1 476 ? 21.249 6.556 -52.620 1.00 52.16 476 ASN A CA 1
ATOM 3711 C C . ASN A 1 476 ? 20.919 5.493 -53.704 1.00 52.16 476 ASN A C 1
ATOM 3713 O O . ASN A 1 476 ? 20.467 5.825 -54.791 1.00 52.16 476 ASN A O 1
ATOM 3717 N N . PHE A 1 477 ? 21.176 4.210 -53.433 1.00 51.62 477 PHE A N 1
ATOM 3718 C CA . PHE A 1 477 ? 21.030 3.085 -54.354 1.00 51.62 477 PHE A CA 1
ATOM 3719 C C . PHE A 1 477 ? 20.510 1.850 -53.610 1.00 51.62 477 PHE A C 1
ATOM 3721 O O . PHE A 1 477 ? 21.219 0.864 -53.415 1.00 51.62 477 PHE A O 1
ATOM 3728 N N . SER A 1 478 ? 19.248 1.878 -53.188 1.00 45.16 478 SER A N 1
ATOM 3729 C CA . SER A 1 478 ? 18.544 0.661 -52.759 1.00 45.16 478 SER A CA 1
ATOM 3730 C C . SER A 1 478 ? 17.932 -0.043 -53.978 1.00 45.16 478 SER A C 1
ATOM 3732 O O . SER A 1 478 ? 16.720 -0.162 -54.091 1.00 45.16 478 SER A O 1
ATOM 3734 N N . LEU A 1 479 ? 18.781 -0.463 -54.921 1.00 43.03 47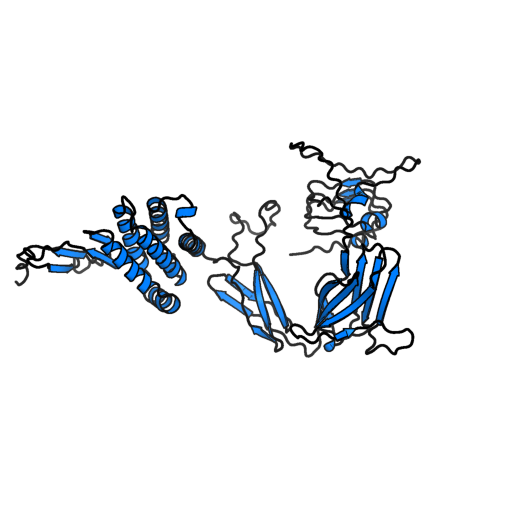9 LEU A N 1
ATOM 3735 C CA . LEU A 1 479 ? 18.422 -1.234 -56.125 1.00 43.03 479 LEU A CA 1
ATOM 3736 C C . LEU A 1 479 ? 18.953 -2.676 -56.035 1.00 43.03 479 LEU A C 1
ATOM 3738 O O . LEU A 1 479 ? 19.364 -3.279 -57.022 1.00 43.03 479 LEU A O 1
ATOM 3742 N N . LEU A 1 480 ? 18.995 -3.234 -54.826 1.00 47.03 480 LEU A N 1
ATOM 3743 C CA . LEU A 1 480 ? 19.448 -4.600 -54.586 1.00 47.03 480 LEU A CA 1
ATOM 3744 C C . LEU A 1 480 ? 18.322 -5.375 -53.902 1.00 47.03 480 LEU A C 1
ATOM 3746 O O . LEU A 1 480 ? 17.857 -4.974 -52.839 1.00 47.03 480 LEU A O 1
ATOM 3750 N N . TYR A 1 481 ? 17.942 -6.485 -54.539 1.00 43.34 481 TYR A N 1
ATOM 3751 C CA . TYR A 1 481 ? 16.877 -7.447 -54.212 1.00 43.34 481 TYR A CA 1
ATOM 3752 C C . TYR A 1 481 ? 15.496 -7.206 -54.839 1.00 43.34 481 TYR A C 1
ATOM 3754 O O . TYR A 1 481 ? 14.469 -7.206 -54.169 1.00 43.34 481 TYR A O 1
ATOM 3762 N N . ALA A 1 482 ? 15.485 -7.139 -56.171 1.00 34.97 482 ALA A N 1
ATOM 3763 C CA . ALA A 1 482 ? 14.425 -7.742 -56.978 1.00 34.97 482 ALA A CA 1
ATOM 3764 C C . ALA A 1 482 ? 15.067 -8.588 -58.093 1.00 34.97 482 ALA A C 1
ATOM 3766 O O . ALA A 1 482 ? 15.141 -8.159 -59.241 1.00 34.97 482 ALA A O 1
ATOM 3767 N N . LYS A 1 483 ? 15.604 -9.756 -57.728 1.00 33.41 483 LYS A N 1
ATOM 3768 C CA . LYS A 1 483 ? 15.796 -10.912 -58.614 1.00 33.41 483 LYS A CA 1
ATOM 3769 C C . LYS A 1 483 ? 15.670 -12.186 -57.799 1.00 33.41 483 LYS A C 1
ATOM 3771 O O . LYS A 1 483 ? 16.271 -12.217 -56.700 1.00 33.41 483 LYS A O 1
#

Sequence (483 aa):
PVNIFIFLGSLNDRLFEEDLSNNNISSINGSQLAGLKELVRLKIGHNPLQTLHRSLQEALPALRALELGDTLLRCDCHLVWLVKTPSDESGNQKIGLDIERASSSRKKRRQTQKSKTSNSFSVLEMDPGIDQVVFAGDSLKLQCRVTGFDSPPERVWWKLGPKGGNSARELLPNEEDSVPDNGVTIKTLSEKGATESFIHIPQLNWDHSGEWSCVVESNGKNNSRSLSVYVIHHDTKYCAVNVTSGNKGTYSWPRTVAAVSVELPCQGISPLHSPSTPAMWPALALNAKYDTRHARHSCDVDGKWYSLNTDLCPYVSEATRILEHFAATNLTIAGSSLSDSARTLRNFTTANKSSFRDPIDIYFLAKTIHHYSQMLTGAVHVHPVAEVLIDIIGTLLSSTKEILKTSEELYGSCSSLLSSLWQITDTVPSLTRASTPHLHLYQVGIRPQSFGGVSCIWFRKTRHSIERHFRCNANNFSLLYAK

InterPro domains:
  IPR001611 Leucine-rich repeat [PF13855] (19-72)
  IPR003599 Immunoglobulin domain subtype [SM00409] (129-232)
  IPR007110 Immunoglobulin-like domain [PS50835] (137-228)
  IPR013151 Immunoglobulin-like beta-sandwich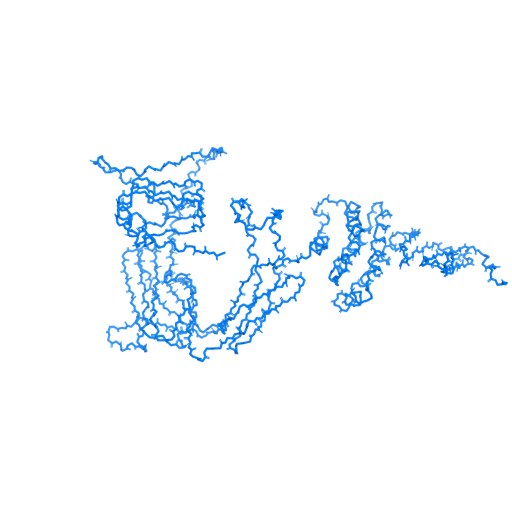 domain [PF00047] (133-225)
  IPR013783 Immunoglobulin-like fold [G3DSA:2.60.40.10] (129-238)
  IPR032675 Leucine-rich repeat domain superfamily [G3DSA:3.80.10.10] (14-124)
  IPR036179 Immunoglobulin-like domain superfamily [SSF48726] (131-232)
  IPR036445 GPCR family 2, extracellular hormone receptor domain superfamily [SSF111418] (216-323)
  IPR051963 Adhesion G protein-coupled receptor A [PTHR45930] (17-478)
  IPR058808 ADGRA2/3, GAIN domain [PF26588] (317-426)

pLDDT: mean 74.59, std 18.95, range [22.22, 96.69]

Organism: NCBI:txid96803

Radius of gyration: 34.93 Å; chains: 1; bounding box: 65×52×121 Å